Protein AF-A0A949IXI1-F1 (afdb_monomer)

Radius of gyration: 32.04 Å; Cα contacts (8 Å, |Δi|>4): 446; chains: 1; bounding box: 71×56×88 Å

Structure (mmCIF, N/CA/C/O backbone):
data_AF-A0A949IXI1-F1
#
_entry.id   AF-A0A949IXI1-F1
#
loop_
_atom_site.group_PDB
_atom_site.id
_atom_site.type_symbol
_atom_site.label_atom_id
_atom_site.label_alt_id
_atom_site.label_comp_id
_atom_site.label_asym_id
_atom_site.label_entity_id
_atom_site.label_seq_id
_atom_site.pdbx_PDB_ins_code
_atom_site.Cartn_x
_atom_site.Cartn_y
_atom_site.Cartn_z
_atom_site.occupancy
_atom_site.B_iso_or_equiv
_atom_site.auth_seq_id
_atom_site.auth_comp_id
_atom_site.auth_asym_id
_atom_site.auth_atom_id
_atom_site.pdbx_PDB_model_num
ATOM 1 N N . GLY A 1 1 ? -4.300 -1.869 8.586 1.00 82.62 1 GLY A N 1
ATOM 2 C CA . GLY A 1 1 ? -3.673 -2.634 7.500 1.00 82.62 1 GLY A CA 1
ATOM 3 C C . GLY A 1 1 ? -3.589 -4.092 7.872 1.00 82.62 1 GLY A C 1
ATOM 4 O O . GLY A 1 1 ? -4.041 -4.461 8.948 1.00 82.62 1 GLY A O 1
ATOM 5 N N . ASP A 1 2 ? -3.034 -4.885 6.967 1.00 77.44 2 ASP A N 1
ATOM 6 C CA . ASP A 1 2 ? -2.855 -6.338 7.034 1.00 77.44 2 ASP A CA 1
ATOM 7 C C . ASP A 1 2 ? -4.161 -7.109 7.284 1.00 77.44 2 ASP A C 1
ATOM 9 O O . ASP A 1 2 ? -4.200 -8.110 7.997 1.00 77.44 2 ASP A O 1
ATOM 13 N N . VAL A 1 3 ? -5.255 -6.618 6.692 1.00 76.94 3 VAL A N 1
ATOM 14 C CA . VAL A 1 3 ? -6.595 -7.214 6.819 1.00 76.94 3 VAL A CA 1
ATOM 15 C C . VAL A 1 3 ? -6.863 -8.216 5.697 1.00 76.94 3 VAL A C 1
ATOM 17 O O . VAL A 1 3 ? -7.580 -9.196 5.899 1.00 76.94 3 VAL A O 1
ATOM 20 N N . ILE A 1 4 ? -6.306 -7.977 4.509 1.00 70.38 4 ILE A N 1
ATOM 21 C CA . ILE A 1 4 ? -6.479 -8.826 3.335 1.00 70.38 4 ILE A CA 1
ATOM 22 C C . ILE A 1 4 ? -5.204 -9.653 3.173 1.00 70.38 4 ILE A C 1
ATOM 24 O O . ILE A 1 4 ? -4.085 -9.142 3.215 1.00 70.38 4 ILE A O 1
ATOM 28 N N . GLY A 1 5 ? -5.361 -10.966 3.019 1.00 56.31 5 GLY A N 1
ATOM 29 C CA . GLY A 1 5 ? -4.240 -11.879 2.922 1.00 56.31 5 GLY A CA 1
ATOM 30 C C . GLY A 1 5 ? -3.398 -11.551 1.697 1.00 56.31 5 GLY A C 1
ATOM 31 O O . GLY A 1 5 ? -3.796 -11.769 0.554 1.00 56.31 5 GLY A O 1
ATOM 32 N N . GLY A 1 6 ? -2.163 -11.115 1.924 1.00 46.97 6 GLY A N 1
ATOM 33 C CA . GLY A 1 6 ? -1.155 -10.948 0.881 1.00 46.97 6 GLY A CA 1
ATOM 34 C C . GLY A 1 6 ? -0.705 -12.258 0.227 1.00 46.97 6 GLY A C 1
ATOM 35 O O . GLY A 1 6 ? 0.374 -12.252 -0.359 1.00 46.97 6 GLY A O 1
ATOM 36 N N . GLY A 1 7 ? -1.497 -13.339 0.315 1.00 43.03 7 GLY A N 1
ATOM 37 C CA . GLY A 1 7 ? -1.159 -14.717 -0.033 1.00 43.03 7 GLY A CA 1
ATOM 38 C C . GLY A 1 7 ? -0.210 -14.804 -1.219 1.00 43.03 7 GLY A C 1
ATOM 39 O O . GLY A 1 7 ? -0.432 -14.154 -2.250 1.00 43.03 7 GLY A O 1
ATOM 40 N N . GLU A 1 8 ? 0.872 -15.562 -1.026 1.00 37.25 8 GLU A N 1
ATOM 41 C CA . GLU A 1 8 ? 1.860 -15.849 -2.057 1.00 37.25 8 GLU A CA 1
ATOM 42 C C . GLU A 1 8 ? 1.120 -16.335 -3.299 1.00 37.25 8 GLU A C 1
ATOM 44 O O . GLU A 1 8 ? 0.530 -17.414 -3.340 1.00 37.25 8 GLU A O 1
ATOM 49 N N . HIS A 1 9 ? 1.097 -15.476 -4.314 1.00 43.03 9 HIS A N 1
ATOM 50 C CA . HIS A 1 9 ? 0.564 -15.819 -5.613 1.00 43.03 9 HIS A CA 1
ATOM 51 C C . HIS A 1 9 ? 1.518 -16.836 -6.226 1.00 43.03 9 HIS A C 1
ATOM 53 O O . HIS A 1 9 ? 2.495 -16.466 -6.880 1.00 43.03 9 HIS A O 1
ATOM 59 N N . GLU A 1 10 ? 1.253 -18.121 -6.003 1.00 34.03 10 GLU A N 1
ATOM 60 C CA . GLU A 1 10 ? 1.917 -19.177 -6.745 1.00 34.03 10 GLU A CA 1
ATOM 61 C C . GLU A 1 10 ? 1.768 -18.890 -8.247 1.00 34.03 10 GLU A C 1
ATOM 63 O O . GLU A 1 10 ? 0.678 -18.889 -8.823 1.00 34.03 10 GLU A O 1
ATOM 68 N N . GLN A 1 11 ? 2.907 -18.626 -8.883 1.00 35.34 11 GLN A N 1
ATOM 69 C CA . GLN A 1 11 ? 3.117 -18.821 -10.313 1.00 35.34 11 GLN A CA 1
ATOM 70 C C . GLN A 1 11 ? 2.126 -18.100 -11.245 1.00 35.34 11 GLN A C 1
ATOM 72 O O . GLN A 1 11 ? 1.497 -18.711 -12.109 1.00 35.34 11 GLN A O 1
ATOM 77 N N . GLY A 1 12 ? 2.051 -16.770 -11.148 1.00 40.66 12 GLY A N 1
ATOM 78 C CA . GLY A 1 12 ? 1.653 -15.919 -12.279 1.00 40.66 12 GLY A CA 1
ATOM 79 C C . GLY A 1 12 ? 0.224 -16.093 -12.811 1.00 40.66 12 GLY A C 1
ATOM 80 O O . GLY A 1 12 ? -0.074 -15.581 -13.890 1.00 40.66 12 GLY A O 1
ATOM 81 N N . LYS A 1 13 ? -0.664 -16.779 -12.083 1.00 40.12 13 LYS A N 1
ATOM 82 C CA . LYS A 1 13 ? -2.090 -16.861 -12.409 1.00 40.12 13 LYS A CA 1
ATOM 83 C C . LYS A 1 13 ? -2.902 -15.959 -11.498 1.00 40.12 13 LYS A C 1
ATOM 85 O O . LYS A 1 13 ? -2.693 -15.913 -10.289 1.00 40.12 13 LYS A O 1
ATOM 90 N N . ALA A 1 14 ? -3.868 -15.288 -12.112 1.00 48.44 14 ALA A N 1
ATOM 91 C CA . ALA A 1 14 ? -4.865 -14.522 -11.402 1.00 48.44 14 ALA A CA 1
ATOM 92 C C . ALA A 1 14 ? -5.745 -15.447 -10.566 1.00 48.44 14 ALA A C 1
ATOM 94 O O . ALA A 1 14 ? -6.583 -16.151 -11.128 1.00 48.44 14 ALA A O 1
ATOM 95 N N . GLN A 1 15 ? -5.552 -15.469 -9.249 1.00 53.22 15 GLN A N 1
ATOM 96 C CA . GLN A 1 15 ? -6.501 -16.136 -8.365 1.00 53.22 15 GLN A CA 1
ATOM 97 C C . GLN A 1 15 ? -7.614 -15.159 -7.962 1.00 53.22 15 GLN A C 1
ATOM 99 O O . GLN A 1 15 ? -7.335 -13.972 -7.745 1.00 53.22 15 GLN A O 1
ATOM 104 N N . PRO A 1 16 ? -8.876 -15.624 -7.911 1.00 64.31 16 PRO A N 1
ATOM 105 C CA . PRO A 1 16 ? -9.976 -14.826 -7.390 1.00 64.31 16 PRO A CA 1
ATOM 106 C C . PRO A 1 16 ? -9.713 -14.479 -5.920 1.00 64.31 16 PRO A C 1
ATOM 108 O O . PRO A 1 16 ? -9.124 -15.278 -5.195 1.00 64.31 16 PRO A O 1
ATOM 111 N N . VAL A 1 17 ? -10.169 -13.299 -5.490 1.00 72.12 17 VAL A N 1
ATOM 112 C CA . VAL A 1 17 ? -10.139 -12.885 -4.077 1.00 72.12 17 VAL A CA 1
ATOM 113 C C . VAL A 1 17 ? -10.805 -13.985 -3.229 1.00 72.12 17 VAL A C 1
ATOM 115 O O . VAL A 1 17 ? -11.958 -14.325 -3.529 1.00 72.12 17 VAL A O 1
ATOM 118 N N . PRO A 1 18 ? -10.112 -14.562 -2.227 1.00 76.38 18 PRO A N 1
ATOM 119 C CA . PRO A 1 18 ? -10.667 -15.569 -1.330 1.00 76.38 18 PRO A CA 1
ATOM 120 C C . PRO A 1 18 ? -12.024 -15.171 -0.742 1.00 76.38 18 PRO A C 1
ATOM 122 O O . PRO A 1 18 ? -12.262 -14.013 -0.400 1.00 76.38 18 PRO A O 1
ATOM 125 N N . GLU A 1 19 ? -12.914 -16.151 -0.560 1.00 81.81 19 GLU A N 1
ATOM 126 C CA . GLU A 1 19 ? -14.266 -15.898 -0.037 1.00 81.81 19 GLU A CA 1
ATOM 127 C C . GLU A 1 19 ? -14.249 -15.253 1.359 1.00 81.81 19 GLU A C 1
ATOM 129 O O . GLU A 1 19 ? -15.121 -14.455 1.689 1.00 81.81 19 GLU A O 1
ATOM 134 N N . ILE A 1 20 ? -13.232 -15.536 2.176 1.00 79.25 20 ILE A N 1
ATOM 135 C CA . ILE A 1 20 ? -13.094 -14.910 3.494 1.00 79.25 20 ILE A CA 1
ATOM 136 C C . ILE A 1 20 ? -12.824 -13.400 3.399 1.00 79.25 20 ILE A C 1
ATOM 138 O O . ILE A 1 20 ? -13.443 -12.618 4.113 1.00 79.25 20 ILE A O 1
ATOM 142 N N . GLU A 1 21 ? -11.982 -12.965 2.462 1.00 79.44 21 GLU A N 1
ATOM 143 C CA . GLU A 1 21 ? -11.673 -11.545 2.240 1.00 79.44 21 GLU A CA 1
ATOM 144 C C . GLU A 1 21 ? -12.884 -10.808 1.670 1.00 79.44 21 GLU A C 1
ATOM 146 O O . GLU A 1 21 ? -13.227 -9.703 2.088 1.00 79.44 21 GLU A O 1
ATOM 151 N N . LYS A 1 22 ? -13.606 -11.477 0.772 1.00 83.62 22 LYS A N 1
ATOM 152 C CA . LYS A 1 22 ? -14.907 -11.043 0.270 1.00 83.62 22 LYS A CA 1
ATOM 153 C C . LYS A 1 22 ? -15.918 -10.806 1.402 1.00 83.62 22 LYS A C 1
ATOM 155 O O . LYS A 1 22 ? -16.612 -9.793 1.393 1.00 83.62 22 LYS A O 1
ATOM 160 N N . ARG A 1 23 ? -16.002 -11.700 2.394 1.00 86.12 23 ARG A N 1
ATOM 161 C CA . ARG A 1 23 ? -16.869 -11.515 3.577 1.00 86.12 23 ARG A CA 1
ATOM 162 C C . ARG A 1 23 ? -16.430 -10.334 4.442 1.00 86.12 23 ARG A C 1
ATOM 164 O O . ARG A 1 23 ? -17.286 -9.598 4.924 1.00 86.12 23 ARG A O 1
ATOM 171 N N . ILE A 1 24 ? -15.125 -10.114 4.607 1.00 85.94 24 ILE A N 1
ATOM 172 C CA . ILE A 1 24 ? -14.605 -8.943 5.330 1.00 85.94 24 ILE A CA 1
ATOM 173 C C . ILE A 1 24 ? -15.054 -7.649 4.643 1.00 85.94 24 ILE A C 1
ATOM 175 O O . ILE A 1 24 ? -15.567 -6.750 5.307 1.00 85.94 24 ILE A O 1
ATOM 179 N N . LEU A 1 25 ? -14.940 -7.570 3.315 1.00 86.00 25 LEU A N 1
ATOM 180 C CA . LEU A 1 25 ? -15.413 -6.411 2.553 1.00 86.00 25 LEU A CA 1
ATOM 181 C C . LEU A 1 25 ? -16.920 -6.175 2.726 1.00 86.00 25 LEU A C 1
ATOM 183 O O . LEU A 1 25 ? -17.348 -5.030 2.844 1.00 86.00 25 LEU A O 1
ATOM 187 N N . ASP A 1 26 ? -17.727 -7.232 2.816 1.00 88.31 26 ASP A N 1
ATOM 188 C CA . ASP A 1 26 ? -19.158 -7.087 3.092 1.00 88.31 26 ASP A CA 1
ATOM 189 C C . ASP A 1 26 ? -19.441 -6.505 4.479 1.00 88.31 26 ASP A C 1
ATOM 191 O O . ASP A 1 26 ? -20.340 -5.679 4.619 1.00 88.31 26 ASP A O 1
ATOM 195 N N . ILE A 1 27 ? -18.667 -6.900 5.494 1.00 89.50 27 ILE A N 1
ATOM 196 C CA . ILE A 1 27 ? -18.771 -6.348 6.852 1.00 89.50 27 ILE A CA 1
ATOM 197 C C . ILE A 1 27 ? -18.421 -4.854 6.843 1.00 89.50 27 ILE A C 1
ATOM 199 O O . ILE A 1 27 ? -19.130 -4.051 7.453 1.00 89.50 27 ILE A O 1
ATOM 203 N N . LEU A 1 28 ? -17.372 -4.460 6.114 1.00 89.25 28 LEU A N 1
ATOM 204 C CA . LEU A 1 28 ? -17.003 -3.050 5.958 1.00 89.25 28 LEU A CA 1
ATOM 205 C C . LEU A 1 28 ? -18.098 -2.259 5.229 1.00 89.25 28 LEU A C 1
ATOM 207 O O . LEU A 1 28 ? -18.468 -1.171 5.667 1.00 89.25 28 LEU A O 1
ATOM 211 N N . ASN A 1 29 ? -18.663 -2.824 4.159 1.00 88.62 29 ASN A N 1
ATOM 212 C CA . ASN A 1 29 ? -19.772 -2.223 3.417 1.00 88.62 29 ASN A CA 1
ATOM 213 C C . ASN A 1 29 ? -21.041 -2.097 4.272 1.00 88.62 29 ASN A C 1
ATOM 215 O O . ASN A 1 29 ? -21.733 -1.083 4.184 1.00 88.62 29 ASN A O 1
ATOM 219 N N . TYR A 1 30 ? -21.324 -3.077 5.129 1.00 91.25 30 TYR A N 1
ATOM 220 C CA . TYR A 1 30 ? -22.422 -3.009 6.088 1.00 91.25 30 TYR A CA 1
ATOM 221 C C . TYR A 1 30 ? -22.215 -1.886 7.109 1.00 91.25 30 TYR A C 1
ATOM 223 O O . TYR A 1 30 ? -23.123 -1.084 7.330 1.00 91.25 30 TYR A O 1
ATOM 231 N N . ALA A 1 31 ? -21.025 -1.778 7.706 1.00 90.88 31 ALA A N 1
ATOM 232 C CA . ALA A 1 31 ? -20.715 -0.699 8.645 1.00 90.88 31 ALA A CA 1
ATOM 233 C C . ALA A 1 31 ? -20.869 0.679 7.976 1.00 90.88 31 ALA A C 1
ATOM 235 O O . ALA A 1 31 ? -21.539 1.564 8.510 1.00 90.88 31 ALA A O 1
ATOM 236 N N . ALA A 1 32 ? -20.333 0.822 6.763 1.00 90.31 32 ALA A N 1
ATOM 237 C CA . ALA A 1 32 ? -20.443 2.029 5.955 1.00 90.31 32 ALA A CA 1
ATOM 238 C C . ALA A 1 32 ? -21.896 2.401 5.624 1.00 90.31 32 ALA A C 1
ATOM 240 O O . ALA A 1 32 ? -22.270 3.570 5.720 1.00 90.31 32 ALA A O 1
ATOM 241 N N . ALA A 1 33 ? -22.736 1.419 5.286 1.00 88.94 33 ALA A N 1
ATOM 242 C CA . ALA A 1 33 ? -24.160 1.634 5.035 1.00 88.94 33 ALA A CA 1
ATOM 243 C C . ALA A 1 33 ? -24.931 2.075 6.294 1.00 88.94 33 ALA A C 1
ATOM 245 O O . ALA A 1 33 ? -25.951 2.747 6.181 1.00 88.94 33 ALA A O 1
ATOM 246 N N . ASN A 1 34 ? -24.420 1.753 7.486 1.00 91.31 34 ASN A N 1
ATOM 247 C CA . ASN A 1 34 ? -24.957 2.198 8.774 1.00 91.31 34 ASN A CA 1
ATOM 248 C C . ASN A 1 34 ? -24.317 3.512 9.276 1.00 91.31 34 ASN A C 1
ATOM 250 O O . ASN A 1 34 ? -24.435 3.851 10.452 1.00 91.31 34 ASN A O 1
ATOM 254 N N . GLY A 1 35 ? -23.636 4.262 8.401 1.00 90.12 35 GLY A N 1
ATOM 255 C CA . GLY A 1 35 ? -23.084 5.585 8.711 1.00 90.12 35 GLY A CA 1
ATOM 256 C C . GLY A 1 35 ? -21.707 5.580 9.381 1.00 90.12 35 GLY A C 1
ATOM 257 O O . GLY A 1 35 ? -21.225 6.639 9.783 1.00 90.12 35 GLY A O 1
ATOM 258 N N . VAL A 1 36 ? -21.049 4.422 9.499 1.00 92.75 36 VAL A N 1
ATOM 259 C CA . VAL A 1 36 ? -19.675 4.347 10.016 1.00 92.75 36 VAL A CA 1
ATOM 260 C C . VAL A 1 36 ? -18.697 4.791 8.934 1.00 92.75 36 VAL A C 1
ATOM 262 O O . VAL A 1 36 ? -18.645 4.191 7.866 1.00 92.75 36 VAL A O 1
ATOM 265 N N . LYS A 1 37 ? -17.877 5.805 9.224 1.00 90.88 37 LYS A N 1
ATOM 266 C CA . LYS A 1 37 ? -16.766 6.203 8.351 1.00 90.88 37 LYS A CA 1
ATOM 267 C C . LYS A 1 37 ? -15.609 5.220 8.506 1.00 90.88 37 LYS A C 1
ATOM 269 O O . LYS A 1 37 ? -15.043 5.089 9.588 1.00 90.88 37 LYS A O 1
ATOM 274 N N . VAL A 1 38 ? -15.267 4.530 7.427 1.00 90.69 38 VAL A N 1
ATOM 275 C CA . VAL A 1 38 ? -14.215 3.515 7.380 1.00 90.69 38 VAL A CA 1
ATOM 276 C C . VAL A 1 38 ? -13.015 4.079 6.628 1.00 90.69 38 VAL A C 1
ATOM 278 O O . VAL A 1 38 ? -13.094 4.350 5.432 1.00 90.69 38 VAL A O 1
ATOM 281 N N . HIS A 1 39 ? -11.888 4.202 7.324 1.00 90.00 39 HIS A N 1
ATOM 282 C CA . HIS A 1 39 ? -10.599 4.548 6.730 1.00 90.00 39 HIS A CA 1
ATOM 283 C C . HIS A 1 39 ? -9.759 3.275 6.626 1.00 90.00 39 HIS A C 1
ATOM 285 O O . HIS A 1 39 ? -9.315 2.726 7.635 1.00 90.00 39 HIS A O 1
ATOM 291 N N . TYR A 1 40 ? -9.567 2.775 5.407 1.00 87.69 40 TYR A N 1
ATOM 292 C CA . TYR A 1 40 ? -8.722 1.617 5.149 1.00 87.69 40 TYR A CA 1
ATOM 293 C C . TYR A 1 40 ? -7.310 2.077 4.788 1.00 87.69 40 TYR A C 1
ATOM 295 O O . TYR A 1 40 ? -7.084 2.631 3.710 1.00 87.69 40 TYR A O 1
ATOM 303 N N . ILE A 1 41 ? -6.358 1.804 5.681 1.00 89.44 41 ILE A N 1
ATOM 304 C CA . ILE A 1 41 ? -4.934 2.078 5.473 1.00 89.44 41 ILE A CA 1
ATOM 305 C C . ILE A 1 41 ? -4.226 0.754 5.167 1.00 89.44 41 ILE A C 1
ATOM 307 O O . ILE A 1 41 ? -4.109 -0.076 6.080 1.00 89.44 41 ILE A O 1
ATOM 311 N N . PRO A 1 42 ? -3.773 0.520 3.916 1.00 83.38 42 PRO A N 1
ATOM 312 C CA . PRO A 1 42 ? -3.077 -0.710 3.558 1.00 83.38 42 PRO A CA 1
ATOM 313 C C . PRO A 1 42 ? -1.771 -0.878 4.326 1.00 83.38 42 PRO A C 1
ATOM 315 O O . PRO A 1 42 ? -1.008 0.079 4.479 1.00 83.38 42 PRO A O 1
ATOM 318 N N . GLY A 1 43 ? -1.520 -2.109 4.765 1.00 78.69 43 GLY A N 1
ATOM 319 C CA . GLY A 1 43 ? -0.240 -2.508 5.337 1.00 78.69 43 GLY A CA 1
ATOM 320 C C . GLY A 1 43 ? 0.732 -3.126 4.334 1.00 78.69 43 GLY A C 1
ATOM 321 O O . GLY A 1 43 ? 0.563 -2.997 3.119 1.00 78.69 43 GLY A O 1
ATOM 322 N N . ASN A 1 44 ? 1.766 -3.790 4.848 1.00 73.00 44 ASN A N 1
ATOM 323 C CA . ASN A 1 44 ? 2.759 -4.501 4.041 1.00 73.00 44 ASN A CA 1
ATOM 324 C C . ASN A 1 44 ? 2.199 -5.810 3.461 1.00 73.00 44 ASN A C 1
ATOM 326 O O . ASN A 1 44 ? 2.561 -6.189 2.352 1.00 73.00 44 ASN A O 1
ATOM 330 N N . HIS A 1 45 ? 1.265 -6.479 4.142 1.00 71.38 45 HIS A N 1
ATOM 331 C CA . HIS A 1 45 ? 0.567 -7.635 3.570 1.00 71.38 45 HIS A CA 1
ATOM 332 C C . HIS A 1 45 ? -0.489 -7.211 2.541 1.00 71.38 45 HIS A C 1
ATOM 334 O O . HIS A 1 45 ? -0.738 -7.924 1.567 1.00 71.38 45 HIS A O 1
ATOM 340 N N . ASP A 1 46 ? -1.031 -6.003 2.698 1.00 70.25 46 ASP A N 1
ATOM 341 C CA . ASP A 1 46 ? -1.957 -5.391 1.748 1.00 70.25 46 ASP A CA 1
ATOM 342 C C . ASP A 1 46 ? -1.249 -4.540 0.679 1.00 70.25 46 ASP A C 1
ATOM 344 O O . ASP A 1 46 ? -1.901 -3.721 0.028 1.00 70.25 46 ASP A O 1
ATOM 348 N N . GLU A 1 47 ? 0.073 -4.661 0.492 1.00 65.38 47 GLU A N 1
ATOM 349 C CA . GLU A 1 47 ? 0.861 -3.736 -0.345 1.00 65.38 47 GLU A CA 1
ATOM 350 C C . GLU A 1 47 ? 0.270 -3.567 -1.754 1.00 65.38 47 GLU A C 1
ATOM 352 O O . GLU A 1 47 ? 0.267 -2.476 -2.333 1.00 65.38 47 GLU A O 1
ATOM 357 N N . LYS A 1 48 ? -0.343 -4.637 -2.266 1.00 63.06 48 LYS A N 1
ATOM 358 C CA . LYS A 1 48 ? -1.059 -4.696 -3.547 1.00 63.06 48 LYS A CA 1
ATOM 359 C C . LYS A 1 48 ? -2.153 -3.618 -3.683 1.00 63.06 48 LYS A C 1
ATOM 361 O O . LYS A 1 48 ? -2.501 -3.252 -4.805 1.00 63.06 48 LYS A O 1
ATOM 366 N N . LEU A 1 49 ? -2.675 -3.082 -2.576 1.00 67.81 49 LEU A N 1
ATOM 367 C CA . LEU A 1 49 ? -3.679 -2.013 -2.530 1.00 67.81 49 LEU A CA 1
ATOM 368 C C . LEU A 1 49 ? -3.075 -0.600 -2.546 1.00 67.81 49 LEU A C 1
ATOM 370 O O . LEU A 1 49 ? -3.777 0.349 -2.891 1.00 67.81 49 LEU A O 1
ATOM 374 N N . ARG A 1 50 ? -1.786 -0.410 -2.238 1.00 71.38 50 ARG A N 1
ATOM 375 C CA . ARG A 1 50 ? -1.163 0.931 -2.210 1.00 71.38 50 ARG A CA 1
ATOM 376 C C . ARG A 1 50 ? -1.207 1.652 -3.574 1.00 71.38 50 ARG A C 1
ATOM 378 O O . ARG A 1 50 ? -1.580 2.823 -3.608 1.00 71.38 50 ARG A O 1
ATOM 385 N N . PRO A 1 51 ? -0.954 0.999 -4.730 1.00 63.94 51 PRO A N 1
ATOM 386 C CA . PRO A 1 51 ? -1.115 1.650 -6.035 1.00 63.94 51 PRO A CA 1
ATOM 387 C C . PRO A 1 51 ? -2.567 2.020 -6.365 1.00 63.94 51 PRO A C 1
ATOM 389 O O . PRO A 1 51 ? -2.805 2.926 -7.168 1.00 63.94 51 PRO A O 1
ATOM 392 N N . LEU A 1 52 ? -3.540 1.297 -5.797 1.00 65.00 52 LEU A N 1
ATOM 393 C CA . LEU A 1 52 ? -4.956 1.638 -5.906 1.00 65.00 52 LEU A CA 1
ATOM 394 C C . LEU A 1 52 ? -5.239 2.919 -5.117 1.00 65.00 52 LEU A C 1
ATOM 396 O O . LEU A 1 52 ? -5.779 3.846 -5.712 1.00 65.00 52 LEU A O 1
ATOM 400 N N . VAL A 1 53 ? -4.792 3.001 -3.856 1.00 68.75 53 VAL A N 1
ATOM 401 C CA . VAL A 1 53 ? -4.860 4.224 -3.030 1.00 68.75 53 VAL A CA 1
ATOM 402 C C . VAL A 1 53 ? -4.316 5.421 -3.807 1.00 68.75 53 VAL A C 1
ATOM 404 O O . VAL A 1 53 ? -5.023 6.405 -3.990 1.00 68.75 53 VAL A O 1
ATOM 407 N N . GLU A 1 54 ? -3.111 5.315 -4.377 1.00 66.50 54 GLU A N 1
ATOM 408 C CA . GLU A 1 54 ? -2.516 6.419 -5.140 1.00 66.50 54 GLU A CA 1
ATOM 409 C C . GLU A 1 54 ? -3.351 6.848 -6.354 1.00 66.50 54 GLU A C 1
ATOM 411 O O . GLU A 1 54 ? -3.395 8.028 -6.702 1.00 66.50 54 GLU A O 1
ATOM 416 N N . LYS A 1 55 ? -3.967 5.896 -7.065 1.00 64.69 55 LYS A N 1
ATOM 417 C CA . LYS A 1 55 ? -4.795 6.194 -8.243 1.00 64.69 55 LYS A CA 1
ATOM 418 C C . LYS A 1 55 ? -6.142 6.795 -7.866 1.00 64.69 55 LYS A C 1
ATOM 420 O O . LYS A 1 55 ? -6.631 7.633 -8.622 1.00 64.69 55 LYS A O 1
ATOM 425 N N . LEU A 1 56 ? -6.731 6.338 -6.762 1.00 63.72 56 LEU A N 1
ATOM 426 C CA . LEU A 1 56 ? -7.981 6.864 -6.222 1.00 63.72 56 LEU A CA 1
ATOM 427 C C . LEU A 1 56 ? -7.762 8.284 -5.687 1.00 63.72 56 LEU A C 1
ATOM 429 O O . LEU A 1 56 ? -8.492 9.183 -6.072 1.00 63.72 56 LEU A O 1
ATOM 433 N N . GLN A 1 57 ? -6.677 8.532 -4.948 1.00 62.28 57 GLN A N 1
ATOM 434 C CA . GLN A 1 57 ? -6.310 9.868 -4.458 1.00 62.28 57 GLN A CA 1
ATOM 435 C C . GLN A 1 57 ? -6.013 10.878 -5.583 1.00 62.28 57 GLN A C 1
ATOM 437 O O . GLN A 1 57 ? -6.264 12.070 -5.431 1.00 62.28 57 GLN A O 1
ATOM 442 N N . LYS A 1 58 ? -5.482 10.428 -6.731 1.00 58.09 58 LYS A N 1
ATOM 443 C CA . LYS A 1 58 ? -5.191 11.294 -7.895 1.00 58.09 58 LYS A CA 1
ATOM 444 C C . LYS A 1 58 ? -6.430 11.685 -8.706 1.00 58.09 58 LYS A C 1
ATOM 446 O O . LYS A 1 58 ? -6.331 12.573 -9.551 1.00 58.09 58 LYS A O 1
ATOM 451 N N . ARG A 1 59 ? -7.571 11.027 -8.493 1.00 53.91 59 ARG A N 1
ATOM 452 C CA . ARG A 1 59 ? -8.854 11.397 -9.095 1.00 53.91 59 ARG A CA 1
ATOM 453 C C . ARG A 1 59 ? -9.725 11.995 -8.001 1.00 53.91 59 ARG A C 1
ATOM 455 O O . ARG A 1 59 ? -10.238 11.267 -7.160 1.00 53.91 59 ARG A O 1
ATOM 462 N N . ALA A 1 60 ? -9.865 13.319 -7.997 1.00 44.44 60 ALA A N 1
ATOM 463 C CA . ALA A 1 60 ? -10.629 14.065 -6.988 1.00 44.44 60 ALA A CA 1
ATOM 464 C C . ALA A 1 60 ? -12.095 13.588 -6.846 1.00 44.44 60 ALA A C 1
ATOM 466 O O . ALA A 1 60 ? -12.748 13.832 -5.841 1.00 44.44 60 ALA A O 1
ATOM 467 N N . ASP A 1 61 ? -12.577 12.877 -7.856 1.00 43.53 61 ASP A N 1
ATOM 468 C CA . ASP A 1 61 ? -13.895 12.296 -8.064 1.00 43.53 61 ASP A CA 1
ATOM 469 C C . ASP A 1 61 ? -14.023 10.823 -7.603 1.00 43.53 61 ASP A C 1
ATOM 471 O O . ASP A 1 61 ? -15.108 10.255 -7.686 1.00 43.53 61 ASP A O 1
ATOM 475 N N . PHE A 1 62 ? -12.949 10.194 -7.102 1.00 43.88 62 PHE A N 1
ATOM 476 C CA . PHE A 1 62 ? -12.901 8.757 -6.770 1.00 43.88 62 PHE A CA 1
ATOM 477 C C . PHE A 1 62 ? -12.179 8.422 -5.449 1.00 43.88 62 PHE A C 1
ATOM 479 O O . PHE A 1 62 ? -11.758 7.283 -5.246 1.00 43.88 62 PHE A O 1
ATOM 486 N N . GLY A 1 63 ? -12.046 9.378 -4.524 1.00 46.84 63 GLY A N 1
ATOM 487 C CA . GLY A 1 63 ? -11.439 9.143 -3.201 1.00 46.84 63 GLY A CA 1
ATOM 488 C C . GLY A 1 63 ? -12.201 8.149 -2.308 1.00 46.84 63 GLY A C 1
ATOM 489 O O . GLY A 1 63 ? -11.680 7.717 -1.282 1.00 46.84 63 GLY A O 1
ATOM 490 N N . THR A 1 64 ? -13.412 7.761 -2.708 1.00 51.81 64 THR A N 1
ATOM 491 C CA . THR A 1 64 ? -14.327 6.918 -1.945 1.00 51.81 64 THR A CA 1
ATOM 492 C C . THR A 1 64 ? -14.721 5.678 -2.747 1.00 51.81 64 THR A C 1
ATOM 494 O O . THR A 1 64 ? -15.154 5.738 -3.896 1.00 51.81 64 THR A O 1
ATOM 497 N N . PHE A 1 65 ? -14.552 4.508 -2.137 1.00 59.09 65 PHE A N 1
ATOM 498 C CA . PHE A 1 65 ? -14.970 3.216 -2.700 1.00 59.09 65 PHE A CA 1
ATOM 499 C C . PHE A 1 65 ? -16.483 2.974 -2.511 1.00 59.09 65 PHE A C 1
ATOM 501 O O . PHE A 1 65 ? -17.096 2.139 -3.179 1.00 59.09 65 PHE A O 1
ATOM 508 N N . SER A 1 66 ? -17.050 3.717 -1.558 1.00 65.75 66 SER A N 1
ATOM 509 C CA . SER A 1 66 ? -18.448 3.952 -1.185 1.00 65.75 66 SER A CA 1
ATOM 510 C C . SER A 1 66 ? -18.462 5.262 -0.378 1.00 65.75 66 SER A C 1
ATOM 512 O O . SER A 1 66 ? -17.416 5.606 0.167 1.00 65.75 66 SER A O 1
ATOM 514 N N . GLU A 1 67 ? -19.591 5.969 -0.244 1.00 69.75 67 GLU A N 1
ATOM 515 C CA . GLU A 1 67 ? -19.678 7.282 0.443 1.00 69.75 67 GLU A CA 1
ATOM 516 C C . GLU A 1 67 ? -18.951 7.334 1.801 1.00 69.75 67 GLU A C 1
ATOM 518 O O . GLU A 1 67 ? -18.365 8.358 2.139 1.00 69.75 67 GLU A O 1
ATOM 523 N N . ASN A 1 68 ? -18.929 6.217 2.537 1.00 84.69 68 ASN A N 1
ATOM 524 C CA . ASN A 1 68 ? -18.318 6.112 3.863 1.00 84.69 68 ASN A CA 1
ATOM 525 C C . ASN A 1 68 ? -17.072 5.204 3.930 1.00 84.69 68 ASN A C 1
ATOM 527 O O . ASN A 1 68 ? -16.649 4.867 5.032 1.00 84.69 68 ASN A O 1
ATOM 531 N N . ILE A 1 69 ? -16.484 4.780 2.802 1.00 85.56 69 ILE A N 1
ATOM 532 C CA . ILE A 1 69 ? -15.234 3.992 2.789 1.00 85.56 69 ILE A CA 1
ATOM 533 C C . ILE A 1 69 ? -14.165 4.712 1.972 1.00 85.56 69 ILE A C 1
ATOM 535 O O . ILE A 1 69 ? -14.278 4.817 0.745 1.00 85.56 69 ILE A O 1
ATOM 539 N N . SER A 1 70 ? -13.093 5.108 2.649 1.00 83.44 70 SER A N 1
ATOM 540 C CA . SER A 1 70 ? -11.926 5.761 2.059 1.00 83.44 70 SER A CA 1
ATOM 541 C C . SER A 1 70 ? -10.704 4.853 2.131 1.00 83.44 70 SER A C 1
ATOM 543 O O . SER A 1 70 ? -10.446 4.213 3.149 1.00 83.44 70 SER A O 1
ATOM 545 N N . PHE A 1 71 ? -9.938 4.809 1.043 1.00 80.25 71 PHE A N 1
ATOM 546 C CA . PHE A 1 71 ? -8.648 4.123 0.978 1.00 80.25 71 PHE A CA 1
ATOM 547 C C . PHE A 1 71 ? -7.542 5.172 1.021 1.00 80.25 71 PHE A C 1
ATOM 549 O O . PHE A 1 71 ? -7.420 5.987 0.106 1.00 80.25 71 PHE A O 1
ATOM 556 N N . GLU A 1 72 ? -6.744 5.160 2.083 1.00 84.19 72 GLU A N 1
ATOM 557 C CA . GLU A 1 72 ? -5.805 6.237 2.402 1.00 84.19 72 GLU A CA 1
ATOM 558 C C . GLU A 1 72 ? -4.429 5.667 2.765 1.00 84.19 72 GLU A C 1
ATOM 560 O O . GLU A 1 72 ? -4.298 4.528 3.202 1.00 84.19 72 GLU A O 1
ATOM 565 N N . SER A 1 73 ? -3.368 6.445 2.554 1.00 82.44 73 SER A N 1
ATOM 566 C CA . SER A 1 73 ? -2.009 6.065 2.970 1.00 82.44 73 SER A CA 1
ATOM 567 C C . SER A 1 73 ? -1.762 6.316 4.459 1.00 82.44 73 SER A C 1
ATOM 569 O O . SER A 1 73 ? -0.933 5.652 5.075 1.00 82.44 73 SER A O 1
ATOM 571 N N . GLU A 1 74 ? -2.469 7.298 5.007 1.00 88.88 74 GLU A N 1
ATOM 572 C CA . GLU A 1 74 ? -2.471 7.733 6.398 1.00 88.88 74 GLU A CA 1
ATOM 573 C C . GLU A 1 74 ? -3.771 8.502 6.646 1.00 88.88 74 GLU A C 1
ATOM 575 O O . GLU A 1 74 ? -4.338 9.056 5.704 1.00 88.88 74 GLU A O 1
ATOM 580 N N . ALA A 1 75 ? -4.218 8.551 7.896 1.00 91.69 75 ALA A N 1
ATOM 581 C CA . ALA A 1 75 ? -5.389 9.316 8.308 1.00 91.69 75 ALA A CA 1
ATOM 582 C C . ALA A 1 75 ? -5.059 10.198 9.518 1.00 91.69 75 ALA A C 1
ATOM 584 O O . ALA A 1 75 ? -4.056 9.995 10.205 1.00 91.69 75 ALA A O 1
ATOM 585 N N . VAL A 1 76 ? -5.922 11.172 9.797 1.00 93.94 76 VAL A N 1
ATOM 586 C CA . VAL A 1 76 ? -5.875 11.963 11.030 1.00 93.94 76 VAL A CA 1
ATOM 587 C C . VAL A 1 76 ? -7.115 11.638 11.846 1.00 93.94 76 VAL A C 1
ATOM 589 O O . VAL A 1 76 ? -8.236 11.756 11.360 1.00 93.94 76 VAL A O 1
ATOM 592 N N . PHE A 1 77 ? -6.899 11.216 13.084 1.00 93.94 77 PHE A N 1
ATOM 593 C CA . PHE A 1 77 ? -7.938 10.949 14.061 1.00 93.94 77 PHE A CA 1
ATOM 594 C C . PHE A 1 77 ? -7.944 12.061 15.108 1.00 93.94 77 PHE A C 1
ATOM 596 O O . PHE A 1 77 ? -6.930 12.303 15.758 1.00 93.94 77 PHE A O 1
ATOM 603 N N . GLU A 1 78 ? -9.081 12.728 15.277 1.00 94.12 78 GLU A N 1
ATOM 604 C CA . GLU A 1 78 ? -9.275 13.746 16.311 1.00 94.12 78 GLU A CA 1
ATOM 605 C C . GLU A 1 78 ? -10.174 13.175 17.415 1.00 94.12 78 GLU A C 1
ATOM 607 O O . GLU A 1 78 ? -11.202 12.554 17.130 1.00 94.12 78 GLU A O 1
ATOM 612 N N . THR A 1 79 ? -9.778 13.338 18.678 1.00 93.50 79 THR A N 1
ATOM 613 C CA . THR A 1 79 ? -10.564 12.836 19.812 1.00 93.50 79 THR A CA 1
ATOM 614 C C . THR A 1 79 ? -11.765 13.736 20.098 1.00 93.50 79 THR A C 1
ATOM 616 O O . THR A 1 79 ? -11.734 14.933 19.813 1.00 93.50 79 THR A O 1
ATOM 619 N N . GLY A 1 80 ? -12.834 13.161 20.656 1.00 87.56 80 GLY A N 1
ATOM 620 C CA . GLY A 1 80 ? -14.095 13.877 20.884 1.00 87.56 80 GLY A CA 1
ATOM 621 C C . GLY A 1 80 ? -14.212 14.587 22.234 1.00 87.56 80 GLY A C 1
ATOM 622 O O . GLY A 1 80 ? -15.206 15.273 22.460 1.00 87.56 80 GLY A O 1
ATOM 623 N N . GLY A 1 81 ? -13.235 14.427 23.132 1.00 86.19 81 GLY A N 1
ATOM 624 C CA . GLY A 1 81 ? -13.226 15.132 24.412 1.00 86.19 81 GLY A CA 1
ATOM 625 C C . GLY A 1 81 ? -12.965 16.646 24.298 1.00 86.19 81 GLY A C 1
ATOM 626 O O . GLY A 1 81 ? -12.675 17.157 23.210 1.00 86.19 81 GLY A O 1
ATOM 627 N N . PRO A 1 82 ? -13.103 17.392 25.413 1.00 82.31 82 PRO A N 1
ATOM 628 C CA . PRO A 1 82 ? -13.038 18.858 25.432 1.00 82.31 82 PRO A CA 1
ATOM 629 C C . PRO A 1 82 ? -11.703 19.422 24.934 1.00 82.31 82 PRO A C 1
ATOM 631 O O . PRO A 1 82 ? -11.679 20.482 24.312 1.00 82.31 82 PRO A O 1
ATOM 634 N N . ASP A 1 83 ? -10.612 18.688 25.170 1.00 84.12 83 ASP A N 1
ATOM 635 C CA . ASP A 1 83 ? -9.254 19.039 24.760 1.00 84.12 83 ASP A CA 1
ATOM 636 C C . ASP A 1 83 ? -8.831 18.194 23.551 1.00 84.12 83 ASP A C 1
ATOM 638 O O . ASP A 1 83 ? -7.807 17.505 23.604 1.00 84.12 83 ASP A O 1
ATOM 642 N N . SER A 1 84 ? -9.637 18.235 22.480 1.00 89.31 84 SER A N 1
ATOM 643 C CA . SER A 1 84 ? -9.469 17.420 21.267 1.00 89.31 84 SER A CA 1
ATOM 644 C C . SER A 1 84 ? -8.001 17.275 20.855 1.00 89.31 84 SER A C 1
ATOM 646 O O . SER A 1 84 ? -7.292 18.252 20.601 1.00 89.31 84 SER A O 1
ATOM 648 N N . LYS A 1 85 ? -7.550 16.022 20.821 1.00 93.38 85 LYS A N 1
ATOM 649 C CA . LYS A 1 85 ? -6.185 15.614 20.513 1.00 93.38 85 LYS A CA 1
ATOM 650 C C . LYS A 1 85 ? -6.116 15.055 19.107 1.00 93.38 85 LYS A C 1
ATOM 652 O O . LYS A 1 85 ? -6.996 14.298 18.695 1.00 93.38 85 LYS A O 1
ATOM 657 N N . LYS A 1 86 ? -5.046 15.384 18.387 1.00 94.88 86 LYS A N 1
ATOM 658 C CA . LYS A 1 86 ? -4.832 14.951 17.004 1.00 94.88 86 LYS A CA 1
ATOM 659 C C . LYS A 1 86 ? -3.840 13.809 16.947 1.00 94.88 86 LYS A C 1
ATOM 661 O O . LYS A 1 86 ? -2.677 13.964 17.302 1.00 94.88 86 LYS A O 1
ATOM 666 N N . PHE A 1 87 ? -4.271 12.672 16.432 1.00 95.25 87 PHE A N 1
ATOM 667 C CA . PHE A 1 87 ? -3.433 11.503 16.232 1.00 95.25 87 PHE A CA 1
ATOM 668 C C . PHE A 1 87 ? -3.278 11.221 14.749 1.00 95.25 87 PHE A C 1
ATOM 670 O O . PHE A 1 87 ? -4.260 11.140 14.013 1.00 95.25 87 PHE A O 1
ATOM 677 N N . LYS A 1 88 ? -2.044 11.012 14.305 1.00 95.31 88 LYS A N 1
ATOM 678 C CA . LYS A 1 88 ? -1.804 10.487 12.965 1.00 95.31 88 LYS A CA 1
ATOM 679 C C . LYS A 1 88 ? -1.931 8.967 12.984 1.00 95.31 88 LYS A C 1
ATOM 681 O O . LYS A 1 88 ? -1.312 8.305 13.809 1.00 95.31 88 LYS A O 1
ATOM 686 N N . VAL A 1 89 ? -2.717 8.417 12.068 1.00 94.62 89 VAL A N 1
ATOM 687 C CA . VAL A 1 89 ? -2.959 6.979 11.928 1.00 94.62 89 VAL A CA 1
ATOM 688 C C . VAL A 1 89 ? -2.244 6.475 10.685 1.00 94.62 89 VAL A C 1
ATOM 690 O O . VAL A 1 89 ? -2.409 7.030 9.598 1.00 94.62 89 VAL A O 1
ATOM 693 N N . LEU A 1 90 ? -1.438 5.431 10.834 1.00 91.69 90 LEU A N 1
ATOM 694 C CA . LEU A 1 90 ? -0.688 4.805 9.745 1.00 91.69 90 LEU A CA 1
ATOM 695 C C . LEU A 1 90 ? -0.421 3.333 10.065 1.00 91.69 90 LEU A C 1
ATOM 697 O O . LEU A 1 90 ? -0.560 2.922 11.207 1.00 91.69 90 LEU A O 1
ATOM 701 N N . HIS A 1 91 ? -0.030 2.524 9.080 1.00 88.50 91 HIS A N 1
ATOM 702 C CA . HIS A 1 91 ? 0.219 1.096 9.331 1.00 88.50 91 HIS A CA 1
ATOM 703 C C . HIS A 1 91 ? 1.431 0.842 10.243 1.00 88.50 91 HIS A C 1
ATOM 705 O O . HIS A 1 91 ? 1.330 0.106 11.217 1.00 88.50 91 HIS A O 1
ATOM 711 N N . GLY A 1 92 ? 2.565 1.487 9.960 1.00 80.19 92 GLY A N 1
ATOM 712 C CA . GLY A 1 92 ? 3.782 1.422 10.786 1.00 80.19 92 GLY A CA 1
ATOM 713 C C . GLY A 1 92 ? 4.999 0.872 10.046 1.00 80.19 92 GLY A C 1
ATOM 714 O O . GLY A 1 92 ? 6.124 1.226 10.384 1.00 80.19 92 GLY A O 1
ATOM 715 N N . ASP A 1 93 ? 4.794 0.108 8.974 1.00 76.00 93 ASP A N 1
ATOM 716 C CA . ASP A 1 93 ? 5.858 -0.452 8.126 1.00 76.00 93 ASP A CA 1
ATOM 717 C C . ASP A 1 93 ? 6.784 0.615 7.518 1.00 76.00 93 ASP A C 1
ATOM 719 O O . ASP A 1 93 ? 7.985 0.403 7.381 1.00 76.00 93 ASP A O 1
ATOM 723 N N . SER A 1 94 ? 6.260 1.812 7.239 1.00 69.19 94 SER A N 1
ATOM 724 C CA . SER A 1 94 ? 7.051 2.966 6.781 1.00 69.19 94 SER A CA 1
ATOM 725 C C . SER A 1 94 ? 8.064 3.492 7.809 1.00 69.19 94 SER A C 1
ATOM 727 O O . SER A 1 94 ? 8.936 4.286 7.454 1.00 69.19 94 SER A O 1
ATOM 729 N N . HIS A 1 95 ? 7.959 3.065 9.068 1.00 65.44 95 HIS A N 1
ATOM 730 C CA . HIS A 1 95 ? 8.820 3.472 10.178 1.00 65.44 95 HIS A CA 1
ATOM 731 C C . HIS A 1 95 ? 9.745 2.338 10.662 1.00 65.44 95 HIS A C 1
ATOM 733 O O . HIS A 1 95 ? 10.442 2.528 11.666 1.00 65.44 95 HIS A O 1
ATOM 739 N N . ASP A 1 96 ? 9.782 1.195 9.957 1.00 65.88 96 ASP A N 1
ATOM 740 C CA . ASP A 1 96 ? 10.672 0.068 10.261 1.00 65.88 96 ASP A CA 1
ATOM 741 C C . ASP A 1 96 ? 12.150 0.508 10.111 1.00 65.88 96 ASP A C 1
ATOM 743 O O . ASP A 1 96 ? 12.552 0.992 9.043 1.00 65.88 96 ASP A O 1
ATOM 747 N N . PRO A 1 97 ? 13.000 0.342 11.147 1.00 51.94 97 PRO A N 1
ATOM 748 C CA . PRO A 1 97 ? 14.439 0.553 11.086 1.00 51.94 97 PRO A CA 1
ATOM 749 C C . PRO A 1 97 ? 15.107 -0.098 9.876 1.00 51.94 97 PRO A C 1
ATOM 751 O O . PRO A 1 97 ? 16.093 0.453 9.394 1.00 51.94 97 PRO A O 1
ATOM 754 N N . LYS A 1 98 ? 14.570 -1.204 9.338 1.00 49.25 98 LYS A N 1
ATOM 755 C CA . LYS A 1 98 ? 15.074 -1.880 8.124 1.00 49.25 98 LYS A CA 1
ATOM 756 C C . LYS A 1 98 ? 15.116 -1.003 6.877 1.00 49.25 98 LYS A C 1
ATOM 758 O O . LYS A 1 98 ? 15.939 -1.238 5.989 1.00 49.25 98 LYS A O 1
ATOM 763 N N . LEU A 1 99 ? 14.243 0.001 6.795 1.00 45.00 99 LEU A N 1
ATOM 764 C CA . LEU A 1 99 ? 14.261 0.998 5.722 1.00 45.00 99 LEU A CA 1
ATOM 765 C C . LEU A 1 99 ? 15.410 2.005 5.898 1.00 45.00 99 LEU A C 1
ATOM 767 O O . LEU A 1 99 ? 15.836 2.637 4.932 1.00 45.00 99 LEU A O 1
ATOM 771 N N . PHE A 1 100 ? 15.949 2.116 7.115 1.00 45.75 100 PHE A N 1
ATOM 772 C CA . PHE A 1 100 ? 16.983 3.071 7.511 1.00 45.75 100 PHE A CA 1
ATOM 773 C C . PHE A 1 100 ? 18.347 2.414 7.819 1.00 45.75 100 PHE A C 1
ATOM 775 O O . PHE A 1 100 ? 19.356 3.120 7.909 1.00 45.75 100 PHE A O 1
ATOM 782 N N . THR A 1 101 ? 18.426 1.082 7.945 1.00 39.56 101 THR A N 1
ATOM 783 C CA . THR A 1 101 ? 19.667 0.323 8.177 1.00 39.56 101 THR A CA 1
ATOM 784 C C . THR A 1 101 ? 20.295 -0.182 6.869 1.00 39.56 101 THR A C 1
ATOM 786 O O . THR A 1 101 ? 19.639 -0.669 5.949 1.00 39.56 101 THR A O 1
ATOM 789 N N . LYS A 1 102 ? 21.627 -0.055 6.752 1.00 39.12 102 LYS A N 1
ATOM 790 C CA . LYS A 1 102 ? 22.404 -0.509 5.581 1.00 39.12 102 LYS A CA 1
ATOM 791 C C . LYS A 1 102 ? 22.233 -2.021 5.352 1.00 39.12 102 LYS A C 1
ATOM 793 O O . LYS A 1 102 ? 22.254 -2.792 6.305 1.00 39.12 102 LYS A O 1
ATOM 798 N N . HIS A 1 103 ? 22.201 -2.432 4.079 1.00 41.94 103 HIS A N 1
ATOM 799 C CA . HIS A 1 103 ? 21.924 -3.780 3.540 1.00 41.94 103 HIS A CA 1
ATOM 800 C C . HIS A 1 103 ? 22.586 -5.012 4.206 1.00 41.94 103 HIS A C 1
ATOM 802 O O . HIS A 1 103 ? 22.193 -6.133 3.890 1.00 41.94 103 HIS A O 1
ATOM 808 N N . TRP A 1 104 ? 23.568 -4.857 5.097 1.00 43.56 104 TRP A N 1
ATOM 809 C CA . TRP A 1 104 ? 24.362 -5.964 5.642 1.00 43.56 104 TRP A CA 1
ATOM 810 C C . TRP A 1 104 ? 23.748 -6.671 6.868 1.00 43.56 104 TRP A C 1
ATOM 812 O O . TRP A 1 104 ? 24.168 -7.780 7.181 1.00 43.56 104 TRP A O 1
ATOM 822 N N . PHE A 1 105 ? 22.721 -6.098 7.513 1.00 42.31 105 PHE A N 1
ATOM 823 C CA . PHE A 1 105 ? 22.050 -6.697 8.688 1.00 42.31 105 PHE A CA 1
ATOM 824 C C . PHE A 1 105 ? 20.879 -7.649 8.361 1.00 42.31 105 PHE A C 1
ATOM 826 O O . PHE A 1 105 ? 20.446 -8.424 9.214 1.00 42.31 105 PHE A O 1
ATOM 833 N N . ARG A 1 106 ? 20.407 -7.662 7.108 1.00 43.22 106 ARG A N 1
ATOM 834 C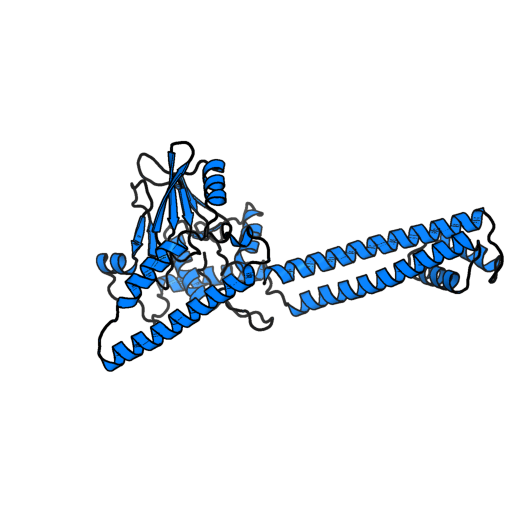 CA . ARG A 1 106 ? 19.237 -8.443 6.650 1.00 43.22 106 ARG A CA 1
ATOM 835 C C . ARG A 1 106 ? 19.296 -9.963 6.921 1.00 43.22 106 ARG A C 1
ATOM 837 O O . ARG A 1 106 ? 18.247 -10.537 7.216 1.00 43.22 106 ARG A O 1
ATOM 844 N N . PRO A 1 107 ? 20.455 -10.653 6.842 1.00 47.50 107 PRO A N 1
ATOM 845 C CA . PRO A 1 107 ? 20.518 -12.093 7.114 1.00 47.50 107 PRO A CA 1
ATOM 846 C C . PRO A 1 107 ? 20.263 -12.444 8.585 1.00 47.50 107 PRO A C 1
ATOM 848 O O . PRO A 1 107 ? 19.633 -13.460 8.871 1.00 47.50 107 PRO A O 1
ATOM 851 N N . ALA A 1 108 ? 20.722 -11.597 9.511 1.00 43.50 108 ALA A N 1
ATOM 852 C CA . ALA A 1 108 ? 20.571 -11.821 10.946 1.00 43.50 108 ALA A CA 1
ATOM 853 C C . ALA A 1 108 ? 19.110 -11.645 11.388 1.00 43.50 108 ALA A C 1
ATOM 855 O O . ALA A 1 108 ? 18.581 -12.472 12.123 1.00 43.50 108 ALA A O 1
ATOM 856 N N . GLU A 1 109 ? 18.421 -10.630 10.867 1.00 43.00 109 GLU A N 1
ATOM 857 C CA . GLU A 1 109 ? 17.004 -10.389 11.163 1.00 43.00 109 GLU A CA 1
ATOM 858 C C . GLU A 1 109 ? 16.092 -11.492 10.610 1.00 43.00 109 GLU A C 1
ATOM 860 O O . GLU A 1 109 ? 15.168 -11.934 11.292 1.00 43.00 109 GLU A O 1
ATOM 865 N N . LYS A 1 110 ? 16.377 -12.001 9.402 1.00 45.84 110 LYS A N 1
ATOM 866 C CA . LYS A 1 110 ? 15.637 -13.134 8.825 1.00 45.84 110 LYS A CA 1
ATOM 867 C C . LYS A 1 110 ? 15.818 -14.411 9.649 1.00 45.84 110 LYS A C 1
ATOM 869 O O . LYS A 1 110 ? 14.864 -15.160 9.830 1.00 45.84 110 LYS A O 1
ATOM 874 N N . ALA A 1 111 ? 17.019 -14.645 10.179 1.00 48.19 111 ALA A N 1
ATOM 875 C CA . ALA A 1 111 ? 17.280 -15.772 11.070 1.00 48.19 111 ALA A CA 1
ATOM 876 C C . ALA A 1 111 ? 16.494 -15.658 12.389 1.00 48.19 111 ALA A C 1
ATOM 878 O O . ALA A 1 111 ? 15.961 -16.657 12.866 1.00 48.19 111 ALA A O 1
ATOM 879 N N . VAL A 1 112 ? 16.359 -14.445 12.935 1.00 47.12 112 VAL A N 1
ATOM 880 C CA . VAL A 1 112 ? 15.560 -14.182 14.144 1.00 47.12 112 VAL A CA 1
ATOM 881 C C . VAL A 1 112 ? 14.061 -14.379 13.884 1.00 47.12 112 VAL A C 1
ATOM 883 O O . VAL A 1 112 ? 13.401 -15.054 14.670 1.00 47.12 112 VAL A O 1
ATOM 886 N N . SER A 1 113 ? 13.529 -13.867 12.767 1.00 45.84 113 SER A N 1
ATOM 887 C CA . SER A 1 113 ? 12.116 -14.045 12.387 1.00 45.84 113 SER A CA 1
ATOM 888 C C . SER A 1 113 ? 11.763 -15.515 12.148 1.00 45.84 113 SER A C 1
ATOM 890 O O . SER A 1 113 ? 10.783 -16.015 12.693 1.00 45.84 113 SER A O 1
ATOM 892 N N . ASN A 1 114 ? 12.589 -16.236 11.383 1.00 50.28 114 ASN A N 1
ATOM 893 C CA . ASN A 1 114 ? 12.365 -17.657 11.117 1.00 50.28 114 ASN A CA 1
ATOM 894 C C . ASN A 1 114 ? 12.465 -18.491 12.403 1.00 50.28 114 ASN A C 1
ATOM 896 O O . ASN A 1 114 ? 11.648 -19.381 12.628 1.00 50.28 114 ASN A O 1
ATOM 900 N N . GLY A 1 115 ? 13.434 -18.170 13.269 1.00 48.00 115 GLY A N 1
ATOM 901 C CA . GLY A 1 115 ? 13.584 -18.817 14.570 1.00 48.00 115 GLY A CA 1
ATOM 902 C C . GLY A 1 115 ? 12.385 -18.586 15.494 1.00 48.00 115 GLY A C 1
ATOM 903 O O . GLY A 1 115 ? 12.006 -19.492 16.231 1.00 48.00 115 GLY A O 1
ATOM 904 N N . TYR A 1 116 ? 11.752 -17.411 15.428 1.00 51.75 116 TYR A N 1
ATOM 905 C CA . TYR A 1 116 ? 10.531 -17.112 16.176 1.00 51.75 116 TYR A CA 1
ATOM 906 C C . TYR A 1 116 ? 9.334 -17.927 15.677 1.00 51.75 116 TYR A C 1
ATOM 908 O O . TYR A 1 116 ? 8.652 -18.560 16.482 1.00 51.75 116 TYR A O 1
ATOM 916 N N . ASP A 1 117 ? 9.119 -17.989 14.362 1.00 52.47 117 ASP A N 1
ATOM 917 C CA . ASP A 1 117 ? 8.034 -18.787 13.786 1.00 52.47 117 ASP A CA 1
ATOM 918 C C . ASP A 1 117 ? 8.185 -20.277 14.119 1.00 52.47 117 ASP A C 1
ATOM 920 O O . ASP A 1 117 ? 7.208 -20.954 14.452 1.00 52.47 117 ASP A O 1
ATOM 924 N N . ASP A 1 118 ? 9.415 -20.795 14.071 1.00 55.56 118 ASP A N 1
ATOM 925 C CA . ASP A 1 118 ? 9.727 -22.169 14.466 1.00 55.56 118 ASP A CA 1
ATOM 926 C C . ASP A 1 118 ? 9.510 -22.403 15.964 1.00 55.56 118 ASP A C 1
ATOM 928 O O . ASP A 1 118 ? 8.937 -23.427 16.350 1.00 55.56 118 ASP A O 1
ATOM 932 N N . PHE A 1 119 ? 9.884 -21.439 16.806 1.00 56.03 119 PHE A N 1
ATOM 933 C CA . PHE A 1 119 ? 9.644 -21.491 18.245 1.00 56.03 119 PHE A CA 1
ATOM 934 C C . PHE A 1 119 ? 8.145 -21.492 18.578 1.00 56.03 119 PHE A C 1
ATOM 936 O O . PHE A 1 119 ? 7.691 -22.347 19.336 1.00 56.03 119 PHE A O 1
ATOM 943 N N . VAL A 1 120 ? 7.353 -20.609 17.962 1.00 55.41 120 VAL A N 1
ATOM 944 C CA . VAL A 1 120 ? 5.892 -20.547 18.147 1.00 55.41 120 VAL A CA 1
ATOM 945 C C . VAL A 1 120 ? 5.217 -21.828 17.651 1.00 55.41 120 VAL A C 1
ATOM 947 O O . VAL A 1 120 ? 4.293 -22.336 18.287 1.00 55.41 120 VAL A O 1
ATOM 950 N N . ARG A 1 121 ? 5.672 -22.400 16.528 1.00 61.56 121 ARG A N 1
ATOM 951 C CA . ARG A 1 121 ? 5.163 -23.690 16.032 1.00 61.56 121 ARG A CA 1
ATOM 952 C C . ARG A 1 121 ? 5.477 -24.840 16.987 1.00 61.56 121 ARG A C 1
ATOM 954 O O . ARG A 1 121 ? 4.621 -25.701 17.203 1.00 61.56 121 ARG A O 1
ATOM 961 N N . LEU A 1 122 ? 6.691 -24.875 17.533 1.00 58.09 122 LEU A N 1
ATOM 962 C CA . LEU A 1 122 ? 7.120 -25.897 18.482 1.00 58.09 122 LEU A CA 1
ATOM 963 C C . LEU A 1 122 ? 6.355 -25.780 19.807 1.00 58.09 122 LEU A C 1
ATOM 965 O O . LEU A 1 122 ? 5.878 -26.785 20.329 1.00 58.09 122 LEU A O 1
ATOM 969 N N . GLU A 1 123 ? 6.158 -24.561 20.298 1.00 62.06 123 GLU A N 1
ATOM 970 C CA . GLU A 1 123 ? 5.399 -24.272 21.514 1.00 62.06 123 GLU A CA 1
ATOM 971 C C . GLU A 1 123 ? 3.925 -24.664 21.371 1.00 62.06 123 GLU A C 1
ATOM 973 O O . GLU A 1 123 ? 3.439 -25.450 22.180 1.00 62.06 123 GLU A O 1
ATOM 978 N N . LYS A 1 124 ? 3.249 -24.280 20.278 1.00 59.16 124 LYS A N 1
ATOM 979 C CA . LYS A 1 124 ? 1.866 -24.713 20.000 1.00 59.16 124 LYS A CA 1
ATOM 980 C C . LYS A 1 124 ? 1.715 -26.232 19.943 1.00 59.16 124 LYS A C 1
ATOM 982 O O . LYS A 1 124 ? 0.662 -26.754 20.307 1.00 59.16 124 LYS A O 1
ATOM 987 N N . ARG A 1 125 ? 2.738 -26.956 19.474 1.00 63.50 125 ARG A N 1
ATOM 988 C CA . ARG A 1 125 ? 2.742 -28.429 19.474 1.00 63.50 125 ARG A CA 1
ATOM 989 C C . ARG A 1 125 ? 2.901 -28.997 20.881 1.00 63.50 125 ARG A C 1
ATOM 991 O O . ARG A 1 125 ? 2.200 -29.944 21.218 1.00 63.50 125 ARG A O 1
ATOM 998 N N . ILE A 1 126 ? 3.791 -28.428 21.691 1.00 57.84 126 ILE A N 1
ATOM 999 C CA . ILE A 1 126 ? 4.041 -28.881 23.065 1.00 57.84 126 ILE A CA 1
ATOM 1000 C C . ILE A 1 126 ? 2.848 -28.554 23.972 1.00 57.84 126 ILE A C 1
ATOM 1002 O O . ILE A 1 126 ? 2.378 -29.431 24.690 1.00 57.84 126 ILE A O 1
ATOM 1006 N N . ALA A 1 127 ? 2.311 -27.335 23.892 1.00 57.31 127 ALA A N 1
ATOM 1007 C CA . ALA A 1 127 ? 1.144 -26.897 24.653 1.00 57.31 127 ALA A CA 1
ATOM 1008 C C . ALA A 1 127 ? -0.095 -27.737 24.316 1.00 57.31 127 ALA A C 1
ATOM 1010 O O . ALA A 1 127 ? -0.791 -28.192 25.218 1.00 57.31 127 ALA A O 1
ATOM 1011 N N . ARG A 1 128 ? -0.319 -28.030 23.026 1.00 64.12 128 ARG A N 1
ATOM 1012 C CA . ARG A 1 128 ? -1.397 -28.928 22.591 1.00 64.12 128 ARG A CA 1
ATOM 1013 C C . ARG A 1 128 ? -1.235 -30.329 23.172 1.00 64.12 128 ARG A C 1
ATOM 1015 O O . ARG A 1 128 ? -2.192 -30.862 23.712 1.00 64.12 128 ARG A O 1
ATOM 1022 N N . LYS A 1 129 ? -0.023 -30.884 23.118 1.00 58.47 129 LYS A N 1
ATOM 1023 C CA . LYS A 1 129 ? 0.258 -32.227 23.632 1.00 58.47 129 LYS A CA 1
ATOM 1024 C C . LYS A 1 129 ? 0.057 -32.324 25.148 1.00 58.47 129 LYS A C 1
ATOM 1026 O O . LYS A 1 129 ? -0.528 -33.280 25.627 1.00 58.47 129 LYS A O 1
ATOM 1031 N N . ILE A 1 130 ? 0.470 -31.309 25.905 1.00 56.03 130 ILE A N 1
ATOM 1032 C CA . ILE A 1 130 ? 0.298 -31.288 27.367 1.00 56.03 130 ILE A CA 1
ATOM 1033 C C . ILE A 1 130 ? -1.162 -31.029 27.764 1.00 56.03 130 ILE A C 1
ATOM 1035 O O . ILE A 1 130 ? -1.647 -31.615 28.730 1.00 56.03 130 ILE A O 1
ATOM 1039 N N . HIS A 1 131 ? -1.887 -30.209 27.004 1.00 62.34 131 HIS A N 1
ATOM 1040 C CA . HIS A 1 131 ? -3.324 -30.038 27.194 1.00 62.34 131 HIS A CA 1
ATOM 1041 C C . HIS A 1 131 ? -4.092 -31.337 26.889 1.00 62.34 131 HIS A C 1
ATOM 1043 O O . HIS A 1 131 ? -4.991 -31.700 27.642 1.00 62.34 131 HIS A O 1
ATOM 1049 N N . GLU A 1 132 ? -3.728 -32.055 25.822 1.00 63.47 132 GLU A N 1
ATOM 1050 C CA . GLU A 1 132 ? -4.319 -33.352 25.458 1.00 63.47 132 GLU A CA 1
ATOM 1051 C C . GLU A 1 132 ? -4.006 -34.448 26.491 1.00 63.47 132 GLU A C 1
ATOM 1053 O O . GLU A 1 132 ? -4.902 -35.210 26.849 1.00 63.47 132 GLU A O 1
ATOM 1058 N N . ASP A 1 133 ? -2.776 -34.493 27.013 1.00 62.16 133 ASP A N 1
ATOM 1059 C CA . ASP A 1 133 ? -2.329 -35.551 27.929 1.00 62.16 133 ASP A CA 1
ATOM 1060 C C . ASP A 1 133 ? -2.701 -35.287 29.402 1.00 62.16 133 ASP A C 1
ATOM 1062 O O . ASP A 1 133 ? -2.898 -36.232 30.166 1.00 62.16 133 ASP A O 1
ATOM 1066 N N . LEU A 1 134 ? -2.768 -34.020 29.836 1.00 56.47 134 LEU A N 1
ATOM 1067 C CA . LEU A 1 134 ? -2.871 -33.657 31.260 1.00 56.47 134 LEU A CA 1
ATOM 1068 C C . LEU A 1 134 ? -3.963 -32.625 31.580 1.00 56.47 134 LEU A C 1
ATOM 1070 O O . LEU A 1 134 ? -4.224 -32.381 32.756 1.00 56.47 134 LEU A O 1
ATOM 1074 N N . GLY A 1 135 ? -4.597 -32.000 30.581 1.00 51.81 135 GLY A N 1
ATOM 1075 C CA . GLY A 1 135 ? -5.603 -30.949 30.799 1.00 51.81 135 GLY A CA 1
ATOM 1076 C C . GLY A 1 135 ? -5.053 -29.677 31.463 1.00 51.81 135 GLY A C 1
ATOM 1077 O O . GLY A 1 135 ? -5.821 -28.887 32.011 1.00 51.81 135 GLY A O 1
ATOM 1078 N N . ILE A 1 136 ? -3.728 -29.487 31.452 1.00 47.09 136 ILE A N 1
ATOM 1079 C CA . ILE A 1 136 ? -3.039 -28.359 32.092 1.00 47.09 136 ILE A CA 1
ATOM 1080 C C . ILE A 1 136 ? -2.692 -27.308 31.037 1.00 47.09 136 ILE A C 1
ATOM 1082 O O . ILE A 1 136 ? -1.989 -27.594 30.068 1.00 47.09 136 ILE A O 1
ATOM 1086 N N . ASP A 1 137 ? -3.134 -26.074 31.272 1.00 54.41 137 ASP A N 1
ATOM 1087 C CA . ASP A 1 137 ? -2.842 -24.921 30.421 1.00 54.41 137 ASP A CA 1
ATOM 1088 C C . ASP A 1 137 ? -1.525 -24.257 30.876 1.00 54.41 137 ASP A C 1
ATOM 1090 O O . ASP A 1 137 ? -1.437 -23.653 31.950 1.00 54.41 137 ASP A O 1
ATOM 1094 N N . LEU A 1 138 ? -0.445 -24.430 30.108 1.00 52.91 138 LEU A N 1
ATOM 1095 C CA . LEU A 1 138 ? 0.904 -24.011 30.511 1.00 52.91 138 LEU A CA 1
ATOM 1096 C C . LEU A 1 138 ? 1.180 -22.535 30.185 1.00 52.91 138 LEU A C 1
ATOM 1098 O O . LEU A 1 138 ? 1.725 -22.188 29.141 1.00 52.91 138 LEU A O 1
ATOM 1102 N N . SER A 1 139 ? 0.903 -21.646 31.140 1.00 50.78 139 SER A N 1
ATOM 1103 C CA . SER A 1 139 ? 1.143 -20.197 31.029 1.00 50.78 139 SER A CA 1
ATOM 1104 C C . SER A 1 139 ? 2.601 -19.743 31.253 1.00 50.78 139 SER A C 1
ATOM 1106 O O . SER A 1 139 ? 2.865 -18.539 31.304 1.00 50.78 139 SER A O 1
ATOM 1108 N N . ALA A 1 140 ? 3.567 -20.658 31.400 1.00 44.12 140 ALA A N 1
ATOM 1109 C CA . ALA A 1 140 ? 4.970 -20.334 31.709 1.00 44.12 140 ALA A CA 1
ATOM 1110 C C . ALA A 1 140 ? 5.699 -19.587 30.569 1.00 44.12 140 ALA A C 1
ATOM 1112 O O . ALA A 1 140 ? 6.641 -18.833 30.818 1.00 44.12 140 ALA A O 1
ATOM 1113 N N . ALA A 1 141 ? 5.209 -19.701 29.330 1.00 43.38 141 ALA A N 1
ATOM 1114 C CA . ALA A 1 141 ? 5.696 -18.927 28.189 1.00 43.38 141 ALA A CA 1
ATOM 1115 C C . ALA A 1 141 ? 5.396 -17.424 28.315 1.00 43.38 141 ALA A C 1
ATOM 1117 O O . ALA A 1 141 ? 6.088 -16.616 27.706 1.00 43.38 141 ALA A O 1
ATOM 1118 N N . LYS A 1 142 ? 4.417 -17.015 29.137 1.00 45.81 142 LYS A N 1
ATOM 1119 C CA . LYS A 1 142 ? 4.010 -15.610 29.274 1.00 45.81 142 LYS A CA 1
ATOM 1120 C C . LYS A 1 142 ? 5.123 -14.725 29.840 1.00 45.81 142 LYS A C 1
ATOM 1122 O O . LYS A 1 142 ? 5.297 -13.622 29.353 1.00 45.81 142 LYS A O 1
ATOM 1127 N N . MET A 1 143 ? 5.927 -15.206 30.791 1.00 42.47 143 MET A N 1
ATOM 1128 C CA . MET A 1 143 ? 7.001 -14.401 31.400 1.00 42.47 143 MET A CA 1
ATOM 1129 C C . MET A 1 143 ? 8.197 -14.194 30.462 1.00 42.47 143 MET A C 1
ATOM 1131 O O . MET A 1 143 ? 8.728 -13.090 30.388 1.00 42.47 143 MET A O 1
ATOM 1135 N N . VAL A 1 144 ? 8.586 -15.221 29.698 1.00 41.62 144 VAL A N 1
ATOM 1136 C CA . VAL A 1 144 ? 9.630 -15.097 28.663 1.00 41.62 144 VAL A CA 1
ATOM 1137 C C . VAL A 1 144 ? 9.112 -14.267 27.486 1.00 41.62 144 VAL A C 1
ATOM 1139 O O . VAL A 1 144 ? 9.830 -13.409 26.982 1.00 41.62 144 VAL A O 1
ATOM 1142 N N . LYS A 1 145 ? 7.839 -14.447 27.109 1.00 48.44 145 LYS A N 1
ATOM 1143 C CA . LYS A 1 145 ? 7.144 -13.666 26.078 1.00 48.44 145 LYS A CA 1
ATOM 1144 C C . LYS A 1 145 ? 7.001 -12.197 26.476 1.00 48.44 145 LYS A C 1
ATOM 1146 O O . LYS A 1 145 ? 7.233 -11.334 25.645 1.00 48.44 145 LYS A O 1
ATOM 1151 N N . ASP A 1 146 ? 6.700 -11.891 27.733 1.00 46.72 146 ASP A N 1
ATOM 1152 C CA . ASP A 1 146 ? 6.592 -10.519 28.240 1.00 46.72 146 ASP A CA 1
ATOM 1153 C C . ASP A 1 146 ? 7.977 -9.861 28.406 1.00 46.72 146 ASP A C 1
ATOM 1155 O O . ASP A 1 146 ? 8.129 -8.675 28.110 1.00 46.72 146 ASP A O 1
ATOM 1159 N N . ALA A 1 147 ? 9.014 -10.633 28.762 1.00 42.59 147 ALA A N 1
ATOM 1160 C CA . ALA A 1 147 ? 10.405 -10.174 28.751 1.00 42.59 147 ALA A CA 1
ATOM 1161 C C . ALA A 1 147 ? 10.928 -9.899 27.325 1.00 42.59 147 ALA A C 1
ATOM 1163 O O . ALA A 1 147 ? 11.655 -8.931 27.123 1.00 42.59 147 ALA A O 1
ATOM 1164 N N . PHE A 1 148 ? 10.515 -10.686 26.323 1.00 41.00 148 PHE A N 1
ATOM 1165 C CA . PHE A 1 148 ? 10.843 -10.448 24.909 1.00 41.00 148 PHE A CA 1
ATOM 1166 C C . PHE A 1 148 ? 10.007 -9.319 24.279 1.00 41.00 148 PHE A C 1
ATOM 1168 O O . PHE A 1 148 ? 10.555 -8.506 23.539 1.00 41.00 148 PHE A O 1
ATOM 1175 N N . LYS A 1 149 ? 8.715 -9.191 24.624 1.00 46.97 149 LYS A N 1
ATOM 1176 C CA . LYS A 1 149 ? 7.837 -8.069 24.224 1.00 46.97 149 LYS A CA 1
ATOM 1177 C C . LYS A 1 149 ? 8.389 -6.714 24.667 1.00 46.97 149 LYS A C 1
ATOM 1179 O O . LYS A 1 149 ? 8.290 -5.746 23.923 1.00 46.97 149 LYS A O 1
ATOM 1184 N N . LYS A 1 150 ? 9.020 -6.652 25.846 1.00 42.59 150 LYS A N 1
ATOM 1185 C CA . LYS A 1 150 ? 9.706 -5.446 26.340 1.00 42.59 150 LYS A CA 1
ATOM 1186 C C . LYS A 1 150 ? 10.927 -5.061 25.495 1.00 42.59 150 LYS A C 1
ATOM 1188 O O . LYS A 1 150 ? 11.259 -3.885 25.413 1.00 42.59 150 LYS A O 1
ATOM 1193 N N . THR A 1 151 ? 11.566 -6.036 24.854 1.00 39.59 151 THR A N 1
ATOM 1194 C CA . THR A 1 151 ? 12.767 -5.847 24.023 1.00 39.59 151 THR A CA 1
ATOM 1195 C C . THR A 1 151 ? 12.414 -5.540 22.559 1.00 39.59 151 THR A C 1
ATOM 1197 O O . THR A 1 151 ? 13.174 -4.865 21.874 1.00 39.59 151 THR A O 1
ATOM 1200 N N . ILE A 1 152 ? 11.235 -5.968 22.091 1.00 42.09 152 ILE A N 1
ATOM 1201 C CA . ILE A 1 152 ? 10.692 -5.689 20.744 1.00 42.09 152 ILE A CA 1
ATOM 1202 C C . ILE A 1 152 ? 9.979 -4.322 20.666 1.00 42.09 152 ILE A C 1
ATOM 1204 O O . ILE A 1 152 ? 9.772 -3.797 19.573 1.00 42.09 152 ILE A O 1
ATOM 1208 N N . GLY A 1 153 ? 9.722 -3.664 21.804 1.00 44.34 153 GLY A N 1
ATOM 1209 C CA . GLY A 1 153 ? 9.265 -2.264 21.878 1.00 44.34 153 GLY A CA 1
ATOM 1210 C C . GLY A 1 153 ? 10.203 -1.223 21.233 1.00 44.34 153 GLY A C 1
ATOM 1211 O O . GLY A 1 153 ? 9.947 -0.032 21.323 1.00 44.34 153 GLY A O 1
ATOM 1212 N N . PHE A 1 154 ? 11.277 -1.661 20.571 1.00 48.66 154 PHE A N 1
ATOM 1213 C CA . PHE A 1 154 ? 12.303 -0.855 19.908 1.00 48.66 154 PHE A CA 1
ATOM 1214 C C . PHE A 1 154 ? 12.324 -1.001 18.374 1.00 48.66 154 PHE A C 1
ATOM 1216 O O . PHE A 1 154 ? 13.315 -0.656 17.734 1.00 48.66 154 PHE A O 1
ATOM 1223 N N . LEU A 1 155 ? 11.262 -1.527 17.755 1.00 50.88 155 LEU A N 1
ATOM 1224 C CA . LEU A 1 155 ? 11.223 -1.747 16.301 1.00 50.88 155 LEU A CA 1
ATOM 1225 C C . LEU A 1 155 ? 10.722 -0.557 15.473 1.00 50.88 155 LEU A C 1
ATOM 1227 O O . LEU A 1 155 ? 10.525 -0.713 14.277 1.00 50.88 155 LEU A O 1
ATOM 1231 N N . TYR A 1 156 ? 10.545 0.628 16.054 1.00 57.53 156 TYR A N 1
ATOM 1232 C CA . TYR A 1 156 ? 10.313 1.843 15.274 1.00 57.53 156 TYR A CA 1
ATOM 1233 C C . TYR A 1 156 ? 11.508 2.773 15.354 1.00 57.53 156 TYR A C 1
ATOM 1235 O O . TYR A 1 156 ? 12.125 2.932 16.405 1.00 57.53 156 TYR A O 1
ATOM 1243 N N . SER A 1 157 ? 11.810 3.457 14.252 1.00 65.44 157 SER A N 1
ATOM 1244 C CA . SER A 1 157 ? 12.683 4.625 14.320 1.00 65.44 157 SER A CA 1
ATOM 1245 C C . SER A 1 157 ? 11.967 5.722 15.116 1.00 65.44 157 SER A C 1
ATOM 1247 O O . SER A 1 157 ? 11.194 6.493 14.541 1.00 65.44 157 SER A O 1
ATOM 1249 N N . HIS A 1 158 ? 12.223 5.818 16.432 1.00 69.44 158 HIS A N 1
ATOM 1250 C CA . HIS A 1 158 ? 11.698 6.898 17.288 1.00 69.44 158 HIS A CA 1
ATOM 1251 C C . HIS A 1 158 ? 11.941 8.265 16.656 1.00 69.44 158 HIS A C 1
ATOM 1253 O O . HIS A 1 158 ? 11.074 9.127 16.698 1.00 69.44 158 HIS A O 1
ATOM 1259 N N . LYS A 1 159 ? 13.082 8.436 15.981 1.00 73.19 159 LYS A N 1
ATOM 1260 C CA . LYS A 1 159 ? 13.391 9.646 15.220 1.00 73.19 159 LYS A CA 1
ATOM 1261 C C . LYS A 1 159 ? 12.364 9.924 14.115 1.00 73.19 159 LYS A C 1
ATOM 1263 O O . LYS A 1 159 ? 11.870 11.040 14.032 1.00 73.19 159 LYS A O 1
ATOM 1268 N N . SER A 1 160 ? 12.023 8.930 13.291 1.00 79.06 160 SER A N 1
ATOM 1269 C CA . SER A 1 160 ? 11.022 9.087 12.222 1.00 79.06 160 SER A CA 1
ATOM 1270 C C . SER A 1 160 ? 9.636 9.411 12.784 1.00 79.06 160 SER A C 1
ATOM 1272 O O . SER A 1 160 ? 8.931 10.258 12.241 1.00 79.06 160 SER A O 1
ATOM 1274 N N . ILE A 1 161 ? 9.260 8.760 13.889 1.00 83.50 161 ILE A N 1
ATOM 1275 C CA . ILE A 1 161 ? 7.993 9.014 14.584 1.00 83.50 161 ILE A CA 1
ATOM 1276 C C . ILE A 1 161 ? 7.960 10.447 15.125 1.00 83.50 161 ILE A C 1
ATOM 1278 O O . ILE A 1 161 ? 7.004 11.170 14.856 1.00 83.50 161 ILE A O 1
ATOM 1282 N N . ILE A 1 162 ? 9.006 10.877 15.838 1.00 85.06 162 ILE A N 1
ATOM 1283 C CA . ILE A 1 162 ? 9.122 12.234 16.389 1.00 85.06 162 ILE A CA 1
ATOM 1284 C C . ILE A 1 162 ? 9.043 13.267 15.264 1.00 85.06 162 ILE A C 1
ATOM 1286 O O . ILE A 1 162 ? 8.230 14.181 15.345 1.00 85.06 162 ILE A O 1
ATOM 1290 N N . GLU A 1 163 ? 9.794 13.082 14.174 1.00 85.12 163 GLU A N 1
ATOM 1291 C CA . GLU A 1 163 ? 9.732 13.983 13.020 1.00 85.12 163 GLU A CA 1
ATOM 1292 C C . GLU A 1 163 ? 8.326 14.053 12.412 1.00 85.12 163 GLU A C 1
ATOM 1294 O O . GLU A 1 163 ? 7.888 15.129 12.008 1.00 85.12 163 GLU A O 1
ATOM 1299 N N . SER A 1 164 ? 7.609 12.928 12.320 1.00 87.62 164 SER A N 1
ATOM 1300 C CA . SER A 1 164 ? 6.234 12.921 11.809 1.00 87.62 164 SER A CA 1
ATOM 1301 C C . SER A 1 164 ? 5.266 13.630 12.759 1.00 87.62 164 SER A C 1
ATOM 1303 O O . SER A 1 164 ? 4.348 14.300 12.290 1.00 87.62 164 SER A O 1
ATOM 1305 N N . ILE A 1 165 ? 5.458 13.479 14.070 1.00 90.81 165 ILE A N 1
ATOM 1306 C CA . ILE A 1 165 ? 4.659 14.140 15.106 1.00 90.81 165 ILE A CA 1
ATOM 1307 C C . ILE A 1 165 ? 4.884 15.656 15.078 1.00 90.81 165 ILE A C 1
ATOM 1309 O O . ILE A 1 165 ? 3.919 16.415 15.112 1.00 90.81 165 ILE A O 1
ATOM 1313 N N . GLU A 1 166 ? 6.137 16.100 14.984 1.00 89.69 166 GLU A N 1
ATOM 1314 C CA . GLU A 1 166 ? 6.496 17.520 14.936 1.00 89.69 166 GLU A CA 1
ATOM 1315 C C . GLU A 1 166 ? 6.037 18.186 13.636 1.00 89.69 166 GLU A C 1
ATOM 1317 O O . GLU A 1 166 ? 5.453 19.265 13.678 1.00 89.69 166 GLU A O 1
ATOM 1322 N N . LYS A 1 167 ? 6.245 17.540 12.478 1.00 88.94 167 LYS A N 1
ATOM 1323 C CA . LYS A 1 167 ? 5.876 18.107 11.167 1.00 88.94 167 LYS A CA 1
ATOM 1324 C C . LYS A 1 167 ? 4.379 18.361 11.014 1.00 88.94 167 LYS A C 1
ATOM 1326 O O . LYS A 1 167 ? 4.008 19.290 10.304 1.00 88.94 167 LYS A O 1
ATOM 1331 N N . GLY A 1 168 ? 3.539 17.517 11.609 1.00 88.19 168 GLY A N 1
ATOM 1332 C CA . GLY A 1 168 ? 2.084 17.632 11.499 1.00 88.19 168 GLY A CA 1
ATOM 1333 C C . GLY A 1 168 ? 1.383 18.136 12.756 1.00 88.19 168 GLY A C 1
ATOM 1334 O O . GLY A 1 168 ? 0.159 18.096 12.792 1.00 88.19 168 GLY A O 1
ATOM 1335 N N . ASP A 1 169 ? 2.142 18.580 13.764 1.00 91.62 169 ASP A N 1
ATOM 1336 C CA . ASP A 1 169 ? 1.630 19.060 15.054 1.00 91.62 169 ASP A CA 1
ATOM 1337 C C . ASP A 1 169 ? 0.615 18.100 15.711 1.00 91.62 169 ASP A C 1
ATOM 1339 O O . ASP A 1 169 ? -0.448 18.484 16.191 1.00 91.62 169 ASP A O 1
ATOM 1343 N N . TYR A 1 170 ? 0.934 16.804 15.699 1.00 94.56 170 TYR A N 1
ATOM 1344 C CA . TYR A 1 170 ? 0.079 15.764 16.279 1.00 94.56 170 TYR A CA 1
ATOM 1345 C C . TYR A 1 170 ? 0.373 15.572 17.767 1.00 94.56 170 TYR A C 1
ATOM 1347 O O . TYR A 1 170 ? 1.516 15.706 18.191 1.00 94.56 170 TYR A O 1
ATOM 1355 N N . ASP A 1 171 ? -0.613 15.191 18.572 1.00 94.56 171 ASP A N 1
ATOM 1356 C CA . ASP A 1 171 ? -0.456 14.740 19.964 1.00 94.56 171 ASP A CA 1
ATOM 1357 C C . ASP A 1 171 ? 0.035 13.287 20.065 1.00 94.56 171 ASP A C 1
ATOM 1359 O O . ASP A 1 171 ? 0.442 12.816 21.131 1.00 94.56 171 ASP A O 1
ATOM 1363 N N . GLY A 1 172 ? 0.027 12.554 18.955 1.00 93.31 172 GLY A N 1
ATOM 1364 C CA . GLY A 1 172 ? 0.549 11.200 18.908 1.00 93.31 172 GLY A CA 1
ATOM 1365 C C . GLY A 1 172 ? 0.379 10.506 17.565 1.00 93.31 172 GLY A C 1
ATOM 1366 O O . GLY A 1 172 ? -0.129 11.075 16.598 1.00 93.31 172 GLY A O 1
ATOM 1367 N N . ILE A 1 173 ? 0.806 9.248 17.525 1.00 93.44 173 ILE A N 1
ATOM 1368 C CA . ILE A 1 173 ? 0.648 8.342 16.388 1.00 93.44 173 ILE A CA 1
ATOM 1369 C C . ILE A 1 173 ? -0.062 7.068 16.843 1.00 93.44 173 ILE A C 1
ATOM 1371 O O . ILE A 1 173 ? 0.265 6.517 17.892 1.00 93.44 173 ILE A O 1
ATOM 1375 N N . ILE A 1 174 ? -1.007 6.597 16.032 1.00 93.44 174 ILE A N 1
ATOM 1376 C CA . ILE A 1 174 ? -1.640 5.281 16.142 1.00 93.44 174 ILE A CA 1
ATOM 1377 C C . ILE A 1 174 ? -1.110 4.412 14.996 1.00 93.44 174 ILE A C 1
ATOM 1379 O O . ILE A 1 174 ? -1.158 4.826 13.835 1.00 93.44 174 ILE A O 1
ATOM 1383 N N . LEU A 1 175 ? -0.582 3.234 15.321 1.00 90.88 175 LEU A N 1
ATOM 1384 C CA . LEU A 1 175 ? 0.033 2.308 14.368 1.00 90.88 175 LEU A CA 1
ATOM 1385 C C . LEU A 1 175 ? -0.167 0.837 14.762 1.00 90.88 175 LEU A C 1
ATOM 1387 O O . LEU A 1 175 ? -0.662 0.567 15.851 1.00 90.88 175 LEU A O 1
ATOM 1391 N N . GLY A 1 176 ? 0.214 -0.088 13.876 1.00 85.44 176 GLY A N 1
ATOM 1392 C CA . GLY A 1 176 ? 0.122 -1.540 14.076 1.00 85.44 176 GLY A CA 1
ATOM 1393 C C . GLY A 1 176 ? 1.441 -2.245 13.777 1.00 85.44 176 GLY A C 1
ATOM 1394 O O . GLY A 1 176 ? 2.429 -1.944 14.432 1.00 85.44 176 GLY A O 1
ATOM 1395 N N . HIS A 1 177 ? 1.474 -3.173 12.813 1.00 79.56 177 HIS A N 1
ATOM 1396 C CA . HIS A 1 177 ? 2.658 -3.805 12.183 1.00 79.56 177 HIS A CA 1
ATOM 1397 C C . HIS A 1 177 ? 3.627 -4.633 13.060 1.00 79.56 177 HIS A C 1
ATOM 1399 O O . HIS A 1 177 ? 4.037 -5.714 12.656 1.00 79.56 177 HIS A O 1
ATOM 1405 N N . THR A 1 178 ? 4.008 -4.189 14.258 1.00 68.19 178 THR A N 1
ATOM 1406 C CA . THR A 1 178 ? 4.989 -4.888 15.119 1.00 68.19 178 THR A CA 1
ATOM 1407 C C . THR A 1 178 ? 4.353 -5.874 16.104 1.00 68.19 178 THR A C 1
ATOM 1409 O O . THR A 1 178 ? 5.064 -6.474 16.908 1.00 68.19 178 THR A O 1
ATOM 1412 N N . HIS A 1 179 ? 3.024 -6.041 16.051 1.00 71.00 179 HIS A N 1
ATOM 1413 C CA . HIS A 1 179 ? 2.193 -6.975 16.836 1.00 71.00 179 HIS A CA 1
ATOM 1414 C C . HIS A 1 179 ? 2.229 -6.761 18.370 1.00 71.00 179 HIS A C 1
ATOM 1416 O O . HIS A 1 179 ? 1.480 -7.389 19.119 1.00 71.00 179 HIS A O 1
ATOM 1422 N N . GLY A 1 180 ? 3.068 -5.848 18.867 1.00 69.56 180 GLY A N 1
ATOM 1423 C CA . GLY A 1 180 ? 3.184 -5.493 20.278 1.00 69.56 180 GLY A CA 1
ATOM 1424 C C . GLY A 1 180 ? 2.173 -4.429 20.694 1.00 69.56 180 GLY A C 1
ATOM 1425 O O . GLY A 1 180 ? 2.482 -3.243 20.651 1.00 69.56 180 GLY A O 1
ATOM 1426 N N . ALA A 1 181 ? 0.993 -4.856 21.144 1.00 81.06 181 ALA A N 1
ATOM 1427 C CA . ALA A 1 181 ? -0.055 -3.955 21.621 1.00 81.06 181 ALA A CA 1
ATOM 1428 C C . ALA A 1 181 ? 0.405 -3.131 22.844 1.00 81.06 181 ALA A C 1
ATOM 1430 O O . ALA A 1 181 ? 0.872 -3.702 23.837 1.00 81.06 181 ALA A O 1
ATOM 1431 N N . GLY A 1 182 ? 0.242 -1.806 22.814 1.00 82.81 182 GLY A N 1
ATOM 1432 C CA . GLY A 1 182 ? 0.616 -0.952 23.945 1.00 82.81 182 GLY A CA 1
ATOM 1433 C C . GLY A 1 182 ? 0.650 0.546 23.651 1.00 82.81 182 GLY A C 1
ATOM 1434 O O . GLY A 1 182 ? 0.516 0.981 22.512 1.00 82.81 182 GLY A O 1
ATOM 1435 N N . THR A 1 183 ? 0.843 1.340 24.705 1.00 86.00 183 THR A N 1
ATOM 1436 C CA . THR A 1 183 ? 0.999 2.798 24.618 1.00 86.00 183 THR A CA 1
ATOM 1437 C C . THR A 1 183 ? 2.333 3.217 25.221 1.00 86.00 183 THR A C 1
ATOM 1439 O O . THR A 1 183 ? 2.651 2.842 26.349 1.00 86.00 183 THR A O 1
ATOM 1442 N N . GLU A 1 184 ? 3.091 4.017 24.479 1.00 86.06 184 GLU A N 1
ATOM 1443 C CA . GLU A 1 184 ? 4.344 4.636 24.911 1.00 86.06 184 GLU A CA 1
ATOM 1444 C C . GLU A 1 184 ? 4.175 6.158 24.944 1.00 86.06 184 GLU A C 1
ATOM 1446 O O . GLU A 1 184 ? 3.588 6.747 24.035 1.00 86.06 184 GLU A O 1
ATOM 1451 N N . GLU A 1 185 ? 4.693 6.807 25.986 1.00 87.69 185 GLU A N 1
ATOM 1452 C CA . GLU A 1 185 ? 4.733 8.266 26.076 1.00 87.69 185 GLU A CA 1
ATOM 1453 C C . GLU A 1 185 ? 6.118 8.793 25.694 1.00 87.69 185 GLU A C 1
ATOM 1455 O O . GLU A 1 185 ? 7.140 8.326 26.194 1.00 87.69 185 GLU A O 1
ATOM 1460 N N . LEU A 1 186 ? 6.144 9.819 24.848 1.00 84.06 186 LEU A N 1
ATOM 1461 C CA . LEU A 1 186 ? 7.347 10.508 24.403 1.00 84.06 186 LEU A CA 1
ATOM 1462 C C . LEU A 1 186 ? 7.336 11.960 24.873 1.00 84.06 186 LEU A C 1
ATOM 1464 O O . LEU A 1 186 ? 6.311 12.637 24.825 1.00 84.06 186 LEU A O 1
ATOM 1468 N N . LYS A 1 187 ? 8.498 12.475 25.279 1.00 86.25 187 LYS A N 1
ATOM 1469 C CA . LYS A 1 187 ? 8.691 13.904 25.549 1.00 86.25 187 LYS A CA 1
ATOM 1470 C C . LYS A 1 187 ? 9.310 14.561 24.320 1.00 86.25 187 LYS A C 1
ATOM 1472 O O . LYS A 1 187 ? 10.453 14.271 23.985 1.00 86.25 187 LYS A O 1
ATOM 1477 N N . ILE A 1 188 ? 8.563 15.446 23.667 1.00 84.56 188 ILE A N 1
ATOM 1478 C CA . ILE A 1 188 ? 8.979 16.149 22.446 1.00 84.56 188 ILE A CA 1
ATOM 1479 C C . ILE A 1 188 ? 8.769 17.640 22.685 1.00 84.56 188 ILE A C 1
ATOM 1481 O O . ILE A 1 188 ? 7.661 18.042 23.019 1.00 84.56 188 ILE A O 1
ATOM 1485 N N . GLY A 1 189 ? 9.813 18.467 22.583 1.00 77.44 189 GLY A N 1
ATOM 1486 C CA . GLY A 1 189 ? 9.679 19.929 22.694 1.00 77.44 189 GLY A CA 1
ATOM 1487 C C . GLY A 1 189 ? 8.959 20.437 23.958 1.00 77.44 189 GLY A C 1
ATOM 1488 O O . GLY A 1 189 ? 8.277 21.452 23.902 1.00 77.44 189 GLY A O 1
ATOM 1489 N N . GLY A 1 190 ? 9.049 19.719 25.085 1.00 82.69 190 GLY A N 1
ATOM 1490 C CA . GLY A 1 190 ? 8.368 20.069 26.343 1.00 82.69 190 GLY A CA 1
ATOM 1491 C C . GLY A 1 190 ? 6.922 19.566 26.482 1.00 82.69 190 GLY A C 1
ATOM 1492 O O . GLY A 1 190 ? 6.366 19.650 27.576 1.00 82.69 190 GLY A O 1
ATOM 1493 N N . ARG A 1 191 ? 6.330 18.976 25.436 1.00 89.12 191 ARG A N 1
ATOM 1494 C CA . ARG A 1 191 ? 5.005 18.331 25.474 1.00 89.12 191 ARG A CA 1
ATOM 1495 C C . ARG A 1 191 ? 5.108 16.804 25.521 1.00 89.12 191 ARG A C 1
ATOM 1497 O O . ARG A 1 191 ? 6.118 16.220 25.125 1.00 89.12 191 ARG A O 1
ATOM 1504 N N . THR A 1 192 ? 4.064 16.156 26.037 1.00 90.62 192 THR A N 1
ATOM 1505 C CA . THR A 1 192 ? 3.939 14.689 26.024 1.00 90.62 192 THR A CA 1
ATOM 1506 C C . THR A 1 192 ? 3.171 14.266 24.776 1.00 90.62 192 THR A C 1
ATOM 1508 O O . THR A 1 192 ? 1.994 14.593 24.659 1.00 90.62 192 THR A O 1
ATOM 1511 N N . ALA A 1 193 ? 3.821 13.527 23.881 1.00 91.44 193 ALA A N 1
ATOM 1512 C CA . ALA A 1 193 ? 3.185 12.848 22.758 1.00 91.44 193 ALA A CA 1
ATOM 1513 C C . ALA A 1 193 ? 3.035 11.346 23.047 1.00 91.44 193 ALA A C 1
ATOM 1515 O O . ALA A 1 193 ? 3.689 10.826 23.953 1.00 91.44 193 ALA A O 1
ATOM 1516 N N . ARG A 1 194 ? 2.187 10.632 22.295 1.00 91.06 194 ARG A N 1
ATOM 1517 C CA . ARG A 1 194 ? 1.968 9.184 22.492 1.00 91.06 194 ARG A CA 1
ATOM 1518 C C . ARG A 1 194 ? 2.153 8.369 21.221 1.00 91.06 194 ARG A C 1
ATOM 1520 O O . ARG A 1 194 ? 1.678 8.767 20.164 1.00 91.06 194 ARG A O 1
ATOM 1527 N N . ILE A 1 195 ? 2.783 7.206 21.344 1.00 90.25 195 ILE A N 1
ATOM 1528 C CA . ILE A 1 195 ? 2.718 6.137 20.344 1.00 90.25 195 ILE A CA 1
ATOM 1529 C C . ILE A 1 195 ? 1.715 5.109 20.854 1.00 90.25 195 ILE A C 1
ATOM 1531 O O . ILE A 1 195 ? 1.824 4.644 21.987 1.00 90.25 195 ILE A O 1
ATOM 1535 N N . ILE A 1 196 ? 0.738 4.754 20.030 1.00 91.25 196 ILE A N 1
ATOM 1536 C CA . ILE A 1 196 ? -0.312 3.795 20.363 1.00 91.25 196 ILE A CA 1
ATOM 1537 C C . ILE A 1 196 ? -0.249 2.674 19.334 1.00 91.25 196 ILE A C 1
ATOM 1539 O O . ILE A 1 196 ? -0.553 2.888 18.165 1.00 91.25 196 ILE A O 1
ATOM 1543 N N . ASN A 1 197 ? 0.168 1.491 19.775 1.00 88.81 197 ASN A N 1
ATOM 1544 C CA . ASN A 1 197 ? 0.213 0.290 18.959 1.00 88.81 197 ASN A CA 1
ATOM 1545 C C . ASN A 1 197 ? -1.027 -0.568 19.211 1.00 88.81 197 ASN A C 1
ATOM 1547 O O . ASN A 1 197 ? -1.247 -1.012 20.343 1.00 88.81 197 ASN A O 1
ATOM 1551 N N . ASP A 1 198 ? -1.839 -0.783 18.178 1.00 87.31 198 ASP A N 1
ATOM 1552 C CA . ASP A 1 198 ? -3.085 -1.547 18.268 1.00 87.31 198 ASP A CA 1
ATOM 1553 C C . ASP A 1 198 ? -2.865 -3.065 18.379 1.00 87.31 198 ASP A C 1
ATOM 1555 O O . ASP A 1 198 ? -3.759 -3.772 18.850 1.00 87.31 198 ASP A O 1
ATOM 1559 N N . GLY A 1 199 ? -1.659 -3.549 18.073 1.00 82.94 199 GLY A N 1
ATOM 1560 C CA . GLY A 1 199 ? -1.250 -4.943 18.200 1.00 82.94 199 GLY A CA 1
ATOM 1561 C C . GLY A 1 199 ? -1.701 -5.805 17.025 1.00 82.94 199 GLY A C 1
ATOM 1562 O O . GLY A 1 199 ? -1.536 -5.435 15.868 1.00 82.94 199 GLY A O 1
ATOM 1563 N N .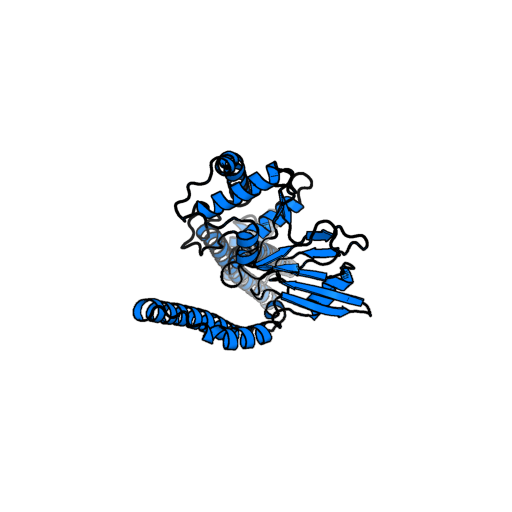 ASP A 1 200 ? -2.198 -7.005 17.316 1.00 78.31 200 ASP A N 1
ATOM 1564 C CA . ASP A 1 200 ? -2.605 -7.968 16.298 1.00 78.31 200 ASP A CA 1
ATOM 1565 C C . ASP A 1 200 ? -3.817 -8.806 16.732 1.00 78.31 200 ASP A C 1
ATOM 1567 O O . ASP A 1 200 ? -4.197 -8.873 17.906 1.00 78.31 200 ASP A O 1
ATOM 1571 N N . TRP A 1 201 ? -4.426 -9.491 15.762 1.00 76.44 201 TRP A N 1
ATOM 1572 C CA . TRP A 1 201 ? -5.559 -10.388 16.004 1.00 76.44 201 TRP A CA 1
ATOM 1573 C C . TRP A 1 201 ? -5.144 -11.829 16.335 1.00 76.44 201 TRP A C 1
ATOM 1575 O O . TRP A 1 201 ? -5.985 -12.605 16.794 1.00 76.44 201 TRP A O 1
ATOM 1585 N N . VAL A 1 202 ? -3.871 -12.200 16.141 1.00 65.44 202 VAL A N 1
ATOM 1586 C CA . VAL A 1 202 ? -3.385 -13.571 16.363 1.00 65.44 202 VAL A CA 1
ATOM 1587 C C . VAL A 1 202 ? -2.993 -13.770 17.822 1.00 65.44 202 VAL A C 1
ATOM 1589 O O . VAL A 1 202 ? -3.476 -14.702 18.470 1.00 65.44 202 VAL A O 1
ATOM 1592 N N . GLU A 1 203 ? -2.151 -12.894 18.368 1.00 62.72 203 GLU A N 1
ATOM 1593 C CA . GLU A 1 203 ? -1.683 -13.007 19.746 1.00 62.72 203 GLU A CA 1
ATOM 1594 C C . GLU A 1 203 ? -2.561 -12.206 20.710 1.00 62.72 203 GLU A C 1
ATOM 1596 O O . GLU A 1 203 ? -3.162 -12.764 21.641 1.00 62.72 203 GLU A O 1
ATOM 1601 N N . GLY A 1 204 ? -2.652 -10.895 20.479 1.00 66.19 204 GLY A N 1
ATOM 1602 C CA . GLY A 1 204 ? -3.299 -9.950 21.383 1.00 66.19 204 GLY A CA 1
ATOM 1603 C C . GLY A 1 204 ? -4.820 -9.991 21.322 1.00 66.19 204 GLY A C 1
ATOM 1604 O O . GLY A 1 204 ? -5.468 -9.906 22.365 1.00 66.19 204 GLY A O 1
ATOM 1605 N N . ALA A 1 205 ? -5.382 -10.169 20.121 1.00 83.31 205 ALA A N 1
ATOM 1606 C CA . ALA A 1 205 ? -6.766 -9.796 19.821 1.00 83.31 205 ALA A CA 1
ATOM 1607 C C . ALA A 1 205 ? -7.070 -8.399 20.376 1.00 83.31 205 ALA A C 1
ATOM 1609 O O . ALA A 1 205 ? -7.996 -8.209 21.164 1.00 83.31 205 ALA A O 1
ATOM 1610 N N . SER A 1 206 ? -6.214 -7.442 20.037 1.00 86.50 206 SER A N 1
ATOM 1611 C CA . SER A 1 206 ? -6.261 -6.085 20.566 1.00 86.50 206 SER A CA 1
ATOM 1612 C C . SER A 1 206 ? -6.731 -5.085 19.518 1.00 86.50 206 SER A C 1
ATOM 1614 O O . SER A 1 206 ? -6.682 -5.341 18.317 1.00 86.50 206 SER A O 1
ATOM 1616 N N . TYR A 1 207 ? -7.237 -3.952 19.995 1.00 90.94 207 TYR A N 1
ATOM 1617 C CA . TYR A 1 207 ? -7.596 -2.810 19.162 1.00 90.94 207 TYR A CA 1
ATOM 1618 C C . TYR A 1 207 ? -7.456 -1.517 19.967 1.00 90.94 207 TYR A C 1
ATOM 1620 O O . TYR A 1 207 ? -7.620 -1.522 21.189 1.00 90.94 207 TYR A O 1
ATOM 1628 N N . ALA A 1 208 ? -7.175 -0.403 19.292 1.00 92.19 208 ALA A N 1
ATOM 1629 C CA . ALA A 1 208 ? -7.195 0.922 19.903 1.00 92.19 208 ALA A CA 1
ATOM 1630 C C . ALA A 1 208 ? -8.577 1.570 19.734 1.00 92.19 208 ALA A C 1
ATOM 1632 O O . ALA A 1 208 ? -9.155 1.551 18.648 1.00 92.19 208 ALA A O 1
ATOM 1633 N N . CYS A 1 209 ? -9.116 2.162 20.799 1.00 92.94 209 CYS A N 1
ATOM 1634 C CA . CYS A 1 209 ? -10.352 2.938 20.735 1.00 92.94 209 CYS A CA 1
ATOM 1635 C C . CYS A 1 209 ? -10.351 4.092 21.732 1.00 92.94 209 CYS A C 1
ATOM 1637 O O . CYS A 1 209 ? -9.726 4.006 22.789 1.00 92.94 209 CYS A O 1
ATOM 1639 N N . THR A 1 210 ? -11.128 5.125 21.435 1.00 92.62 210 THR A N 1
ATOM 1640 C CA . THR A 1 210 ? -11.428 6.210 22.371 1.00 92.62 210 THR A CA 1
ATOM 1641 C C . THR A 1 210 ? -12.923 6.198 22.656 1.00 92.62 210 THR A C 1
ATOM 1643 O O . THR A 1 210 ? -13.725 5.952 21.753 1.00 92.62 210 THR A O 1
ATOM 1646 N N . GLU A 1 211 ? -13.304 6.444 23.908 1.00 89.19 211 GLU A N 1
ATOM 1647 C CA . GLU A 1 211 ? -14.701 6.736 24.240 1.00 89.19 211 GLU A CA 1
ATOM 1648 C C . GLU A 1 211 ? -15.136 8.043 23.558 1.00 89.19 211 GLU A C 1
ATOM 1650 O O . GLU A 1 211 ? -14.296 8.872 23.206 1.00 89.19 211 GLU A O 1
ATOM 1655 N N . LYS A 1 212 ? -16.447 8.245 23.386 1.00 85.62 212 LYS A N 1
ATOM 1656 C CA . LYS A 1 212 ? -17.002 9.396 22.649 1.00 85.62 212 LYS A CA 1
ATOM 1657 C C . LYS A 1 212 ? -16.424 10.744 23.103 1.00 85.62 212 LYS A C 1
ATOM 1659 O O . LYS A 1 212 ? -16.055 11.551 22.259 1.00 85.62 212 LYS A O 1
ATOM 1664 N N . ASP A 1 213 ? -16.308 10.930 24.414 1.00 87.19 213 ASP A N 1
ATOM 1665 C CA . ASP A 1 213 ? -15.848 12.175 25.038 1.00 87.19 213 ASP A CA 1
ATOM 1666 C C . ASP A 1 213 ? -14.439 12.024 25.651 1.00 87.19 213 ASP A C 1
ATOM 1668 O O . ASP A 1 213 ? -14.041 12.793 26.522 1.00 87.19 213 ASP A O 1
ATOM 1672 N N . GLY A 1 214 ? -13.692 10.987 25.254 1.00 86.56 214 GLY A N 1
ATOM 1673 C CA . GLY A 1 214 ? -12.339 10.737 25.747 1.00 86.56 214 GLY A CA 1
ATOM 1674 C C . GLY A 1 214 ? -11.275 11.493 24.953 1.00 86.56 214 GLY A C 1
ATOM 1675 O O . GLY A 1 214 ? -11.446 11.740 23.762 1.00 86.56 214 GLY A O 1
ATOM 1676 N N . ASP A 1 215 ? -10.143 11.787 25.597 1.00 85.94 215 ASP A N 1
ATOM 1677 C CA . ASP A 1 215 ? -9.027 12.539 24.994 1.00 85.94 215 ASP A CA 1
ATOM 1678 C C . ASP A 1 215 ? -7.855 11.664 24.528 1.00 85.94 215 ASP A C 1
ATOM 1680 O O . ASP A 1 215 ? -6.951 12.133 23.840 1.00 85.94 215 ASP A O 1
ATOM 1684 N N . ILE A 1 216 ? -7.814 10.391 24.934 1.00 88.50 216 ILE A N 1
ATOM 1685 C CA . ILE A 1 216 ? -6.675 9.504 24.668 1.00 88.50 216 ILE A CA 1
ATOM 1686 C C . ILE A 1 216 ? -7.186 8.132 24.213 1.00 88.50 216 ILE A C 1
ATOM 1688 O O . ILE A 1 216 ? -7.923 7.490 24.968 1.00 88.50 216 ILE A O 1
ATOM 1692 N N . PRO A 1 217 ? -6.777 7.649 23.024 1.00 91.56 217 PRO A N 1
ATOM 1693 C CA . PRO A 1 217 ? -7.063 6.287 22.604 1.00 91.56 217 PRO A CA 1
ATOM 1694 C C . PRO A 1 217 ? -6.392 5.268 23.524 1.00 91.56 217 PRO A C 1
ATOM 1696 O O . PRO A 1 217 ? -5.236 5.412 23.918 1.00 91.56 217 PRO A O 1
ATOM 1699 N N . GLN A 1 218 ? -7.129 4.214 23.847 1.00 90.38 218 GLN A N 1
ATOM 1700 C CA . GLN A 1 218 ? -6.691 3.132 24.714 1.00 90.38 218 GLN A CA 1
ATOM 1701 C C . GLN A 1 218 ? -6.685 1.820 23.945 1.00 90.38 218 GLN A C 1
ATOM 1703 O O . GLN A 1 218 ? -7.619 1.518 23.202 1.00 90.38 218 GLN A O 1
ATOM 1708 N N . VAL A 1 219 ? -5.648 1.021 24.173 1.00 90.19 219 VAL A N 1
ATOM 1709 C CA . VAL A 1 219 ? -5.562 -0.339 23.645 1.00 90.19 219 VAL A CA 1
ATOM 1710 C C . VAL A 1 219 ? -6.374 -1.265 24.548 1.00 90.19 219 VAL A C 1
ATOM 1712 O O . VAL A 1 219 ? -6.091 -1.383 25.742 1.00 90.19 219 VAL A O 1
ATOM 1715 N N . LYS A 1 220 ? -7.391 -1.919 23.985 1.00 89.75 220 LYS A N 1
ATOM 1716 C CA . LYS A 1 220 ? -8.276 -2.853 24.689 1.00 89.75 220 LYS A CA 1
ATOM 1717 C C . LYS A 1 220 ? -8.114 -4.277 24.155 1.00 89.75 220 LYS A C 1
ATOM 1719 O O . LYS A 1 220 ? -7.730 -4.495 23.009 1.00 89.75 220 LYS A O 1
ATOM 1724 N N . ASP A 1 221 ? -8.426 -5.248 25.010 1.00 89.19 221 ASP A N 1
ATOM 1725 C CA . ASP A 1 221 ? -8.479 -6.677 24.680 1.00 89.19 221 ASP A CA 1
ATOM 1726 C C . ASP A 1 221 ? -9.893 -7.026 24.197 1.00 89.19 221 ASP A C 1
ATOM 1728 O O . ASP A 1 221 ? -10.855 -7.005 24.975 1.00 89.19 221 ASP A O 1
ATOM 1732 N N . TYR A 1 222 ? -10.019 -7.365 22.914 1.00 88.25 222 TYR A N 1
ATOM 1733 C CA . TYR A 1 222 ? -11.288 -7.700 22.276 1.00 88.25 222 TYR A CA 1
ATOM 1734 C C . TYR A 1 222 ? -11.999 -8.866 22.963 1.00 88.25 222 TYR A C 1
ATOM 1736 O O . TYR A 1 222 ? -13.220 -8.836 23.104 1.00 88.25 222 TYR A O 1
ATOM 1744 N N . ARG A 1 223 ? -11.270 -9.884 23.437 1.00 83.94 223 ARG A N 1
ATOM 1745 C CA . ARG A 1 223 ? -11.874 -11.075 24.059 1.00 83.94 223 ARG A CA 1
ATOM 1746 C C . ARG A 1 223 ? -12.578 -10.697 25.362 1.00 83.94 223 ARG A C 1
ATOM 1748 O O . ARG A 1 223 ? -13.691 -11.160 25.622 1.00 83.94 223 ARG A O 1
ATOM 1755 N N . LYS A 1 224 ? -11.958 -9.822 26.161 1.00 87.56 224 LYS A N 1
ATOM 1756 C CA . LYS A 1 224 ? -12.545 -9.303 27.408 1.00 87.56 224 LYS A CA 1
ATOM 1757 C C . LYS A 1 224 ? -13.732 -8.386 27.138 1.00 87.56 224 LYS A C 1
ATOM 1759 O O . LYS A 1 224 ? -14.790 -8.587 27.730 1.00 87.56 224 LYS A O 1
ATOM 1764 N N . GLU A 1 225 ? -13.571 -7.432 26.225 1.00 88.12 225 GLU A N 1
ATOM 1765 C CA . GLU A 1 225 ? -14.617 -6.467 25.863 1.00 88.12 225 GLU A CA 1
ATOM 1766 C C . GLU A 1 225 ? -15.865 -7.164 25.323 1.00 88.12 225 GLU A C 1
ATOM 1768 O O . GLU A 1 225 ? -16.988 -6.888 25.740 1.00 88.12 225 GLU A O 1
ATOM 1773 N N . ARG A 1 226 ? -15.667 -8.136 24.434 1.00 85.94 226 ARG A N 1
ATOM 1774 C CA . ARG A 1 226 ? -16.734 -8.947 23.860 1.00 85.94 226 ARG A CA 1
ATOM 1775 C C . ARG A 1 226 ? -17.522 -9.697 24.941 1.00 85.94 226 ARG A C 1
ATOM 1777 O O . ARG A 1 226 ? -18.752 -9.650 24.937 1.00 85.94 226 ARG A O 1
ATOM 1784 N N . LYS A 1 227 ? -16.828 -10.351 25.881 1.00 85.00 227 LYS A N 1
ATOM 1785 C CA . LYS A 1 227 ? -17.455 -11.051 27.015 1.00 85.00 227 LYS A CA 1
ATOM 1786 C C . LYS A 1 227 ? -18.227 -10.084 27.916 1.00 85.00 227 LYS A C 1
ATOM 1788 O O . LYS A 1 227 ? -19.358 -10.379 28.288 1.00 85.00 227 LYS A O 1
ATOM 1793 N N . ALA A 1 228 ? -17.648 -8.923 28.226 1.00 87.31 228 ALA A N 1
ATOM 1794 C CA . ALA A 1 228 ? -18.305 -7.889 29.029 1.00 87.31 228 ALA A CA 1
ATOM 1795 C C . ALA A 1 228 ? -19.595 -7.369 28.370 1.00 87.31 228 ALA A C 1
ATOM 1797 O O . ALA A 1 228 ? -20.561 -7.056 29.059 1.00 87.31 228 ALA A O 1
ATOM 1798 N N . ARG A 1 229 ? -19.639 -7.349 27.034 1.00 84.94 229 ARG A N 1
ATOM 1799 C CA . ARG A 1 229 ? -20.813 -6.968 26.232 1.00 84.94 229 ARG A CA 1
ATOM 1800 C C . ARG A 1 229 ? -21.797 -8.120 25.977 1.00 84.94 229 ARG A C 1
ATOM 1802 O O . ARG A 1 229 ? -22.754 -7.942 25.234 1.00 84.94 229 ARG A O 1
ATOM 1809 N N . GLY A 1 230 ? -21.574 -9.298 26.566 1.00 84.50 230 GLY A N 1
ATOM 1810 C CA . GLY A 1 230 ? -22.473 -10.454 26.456 1.00 84.50 230 GLY A CA 1
ATOM 1811 C C . GLY A 1 230 ? -22.344 -11.266 25.162 1.00 84.50 230 GLY A C 1
ATOM 1812 O O . GLY A 1 230 ? -23.119 -12.195 24.937 1.00 84.50 230 GLY A O 1
ATOM 1813 N N . PHE A 1 231 ? -21.353 -10.984 24.315 1.00 80.12 231 PHE A N 1
ATOM 1814 C CA . PHE A 1 231 ? -21.121 -11.713 23.065 1.00 80.12 231 PHE A CA 1
ATOM 1815 C C . PHE A 1 231 ? -20.325 -13.009 23.317 1.00 80.12 231 PHE A C 1
ATOM 1817 O O . PHE A 1 231 ? -19.174 -13.148 22.912 1.00 80.12 231 PHE A O 1
ATOM 1824 N N . ASN A 1 232 ? -20.919 -13.990 23.993 1.00 73.88 232 ASN A N 1
ATOM 1825 C CA . ASN A 1 232 ? -20.181 -15.145 24.535 1.00 73.88 232 ASN A CA 1
ATOM 1826 C C . ASN A 1 232 ? -19.800 -16.246 23.523 1.00 73.88 232 ASN A C 1
ATOM 1828 O O . ASN A 1 232 ? -18.981 -17.102 23.844 1.00 73.88 232 ASN A O 1
ATOM 1832 N N . LEU A 1 233 ? -20.369 -16.246 22.316 1.00 66.12 233 LEU A N 1
ATOM 1833 C CA . LEU A 1 233 ? -20.157 -17.294 21.308 1.00 66.12 233 LEU A CA 1
ATOM 1834 C C . LEU A 1 233 ? -19.402 -16.740 20.109 1.00 66.12 233 LEU A C 1
ATOM 1836 O O . LEU A 1 233 ? -19.964 -15.898 19.417 1.00 66.12 233 LEU A O 1
ATOM 1840 N N . LEU A 1 234 ? -18.166 -17.183 19.855 1.00 60.25 234 LEU A N 1
ATOM 1841 C CA . LEU A 1 234 ? -17.481 -16.873 18.596 1.00 60.25 234 LEU A CA 1
ATOM 1842 C C . LEU A 1 234 ? -18.281 -17.449 17.418 1.00 60.25 234 LEU A C 1
ATOM 1844 O O . LEU A 1 234 ? -18.796 -18.563 17.552 1.00 60.25 234 LEU A O 1
ATOM 1848 N N . PRO A 1 235 ? -18.375 -16.719 16.291 1.00 59.16 235 PRO A N 1
ATOM 1849 C CA . PRO A 1 235 ? -18.915 -17.292 15.074 1.00 59.16 235 PRO A CA 1
ATOM 1850 C C . PRO A 1 235 ? -18.172 -18.585 14.741 1.00 59.16 235 PRO A C 1
ATOM 1852 O O . PRO A 1 235 ? -16.945 -18.625 14.861 1.00 59.16 235 PRO A O 1
ATOM 1855 N N . LYS A 1 236 ? -18.885 -19.653 14.377 1.00 57.00 236 LYS A N 1
ATOM 1856 C CA . LYS A 1 236 ? -18.219 -20.874 13.900 1.00 57.00 236 LYS A CA 1
ATOM 1857 C C . LYS A 1 236 ? -17.569 -20.574 12.546 1.00 57.00 236 LYS A C 1
ATOM 1859 O O . LYS A 1 236 ? -18.067 -19.739 11.804 1.00 57.00 236 LYS A O 1
ATOM 1864 N N . ASP A 1 237 ? -16.514 -21.289 12.161 1.00 50.00 237 ASP A N 1
ATOM 1865 C CA . ASP A 1 237 ? -15.930 -21.147 10.809 1.00 50.00 237 ASP A CA 1
ATOM 1866 C C . ASP A 1 237 ? -16.950 -21.479 9.698 1.00 50.00 237 ASP A C 1
ATOM 1868 O O . ASP A 1 237 ? -16.841 -21.028 8.557 1.00 50.00 237 ASP A O 1
ATOM 1872 N N . THR A 1 238 ? -17.977 -22.253 10.059 1.00 52.59 238 THR A N 1
ATOM 1873 C CA . THR A 1 238 ? -19.145 -22.583 9.241 1.00 52.59 238 THR A CA 1
ATOM 1874 C C . THR A 1 238 ? -20.276 -21.569 9.350 1.00 52.59 238 THR A C 1
ATOM 1876 O O . THR A 1 238 ? -21.309 -21.811 8.733 1.00 52.59 238 THR A O 1
ATOM 1879 N N . ASP A 1 239 ? -20.151 -20.509 10.157 1.00 56.25 239 ASP A N 1
ATOM 1880 C CA . ASP A 1 239 ? -21.187 -19.484 10.245 1.00 56.25 239 ASP A CA 1
ATOM 1881 C C . ASP A 1 239 ? -21.363 -18.915 8.844 1.00 56.25 239 ASP A C 1
ATOM 1883 O O . ASP A 1 239 ? -20.481 -18.275 8.253 1.00 56.25 239 ASP A O 1
ATOM 1887 N N . GLU A 1 240 ? -22.507 -19.283 8.277 1.00 60.19 240 GLU A N 1
ATOM 1888 C CA . GLU A 1 240 ? -22.997 -18.791 7.013 1.00 60.19 240 GLU A CA 1
ATOM 1889 C C . GLU A 1 240 ? -22.904 -17.283 7.072 1.00 60.19 240 GLU A C 1
ATOM 1891 O O . GLU A 1 240 ? -23.335 -16.679 8.052 1.00 60.19 240 GLU A O 1
ATOM 1896 N N . HIS A 1 241 ? -22.293 -16.697 6.047 1.00 71.31 241 HIS A N 1
ATOM 1897 C CA . HIS A 1 241 ? -22.156 -15.259 5.931 1.00 71.31 241 HIS A CA 1
ATOM 1898 C C . HIS A 1 241 ? -23.513 -14.594 6.213 1.00 71.31 241 HIS A C 1
ATOM 1900 O O . HIS A 1 241 ? -24.416 -14.743 5.384 1.00 71.31 241 HIS A O 1
ATOM 1906 N N . PRO A 1 242 ? -23.700 -13.945 7.383 1.00 80.25 242 PRO A N 1
ATOM 1907 C CA . PRO A 1 242 ? -25.023 -13.539 7.835 1.00 80.25 242 PRO A CA 1
ATOM 1908 C C . PRO A 1 242 ? -25.759 -12.727 6.773 1.00 80.25 242 PRO A C 1
ATOM 1910 O O . PRO A 1 242 ? -25.151 -11.879 6.122 1.00 80.25 242 PRO A O 1
ATOM 1913 N N . ALA A 1 243 ? -27.070 -12.939 6.616 1.00 82.81 243 ALA A N 1
ATOM 1914 C CA . ALA A 1 243 ? -27.844 -12.350 5.516 1.00 82.81 243 ALA A CA 1
ATOM 1915 C C . ALA A 1 243 ? -27.682 -10.821 5.396 1.00 82.81 243 ALA A C 1
ATOM 1917 O O . ALA A 1 243 ? -27.626 -10.287 4.290 1.00 82.81 243 ALA A O 1
ATOM 1918 N N . HIS A 1 244 ? -27.549 -10.124 6.529 1.00 81.56 244 HIS A N 1
ATOM 1919 C CA . HIS A 1 244 ? -27.335 -8.678 6.566 1.00 81.56 244 HIS A CA 1
ATOM 1920 C C . HIS A 1 244 ? -25.958 -8.253 6.034 1.00 81.56 244 HIS A C 1
ATOM 1922 O O . HIS A 1 244 ? -25.864 -7.196 5.426 1.00 81.56 244 HIS A O 1
ATOM 1928 N N . PHE A 1 245 ? -24.911 -9.069 6.186 1.00 86.62 245 PHE A N 1
ATOM 1929 C CA . PHE A 1 245 ? -23.632 -8.836 5.514 1.00 86.62 245 PHE A CA 1
ATOM 1930 C C . PHE A 1 245 ? -23.688 -9.303 4.054 1.00 86.62 245 PHE A C 1
ATOM 1932 O O . PHE A 1 245 ? -23.280 -8.570 3.158 1.00 86.62 245 PHE A O 1
ATOM 1939 N N . ALA A 1 246 ? -24.266 -10.477 3.779 1.00 85.31 246 ALA A N 1
ATOM 1940 C CA . ALA A 1 246 ? -24.381 -11.023 2.425 1.00 85.31 246 ALA A CA 1
ATOM 1941 C C . ALA A 1 246 ? -25.135 -10.093 1.457 1.00 85.31 246 ALA A C 1
ATOM 1943 O O . ALA A 1 246 ? -24.801 -10.042 0.272 1.00 85.31 246 ALA A O 1
ATOM 1944 N N . ALA A 1 247 ? -26.084 -9.295 1.957 1.00 89.00 247 ALA A N 1
ATOM 1945 C CA . ALA A 1 247 ? -26.776 -8.259 1.190 1.00 89.00 247 ALA A CA 1
ATOM 1946 C C . ALA A 1 247 ? -25.822 -7.241 0.525 1.00 89.00 247 ALA A C 1
ATOM 1948 O O . ALA A 1 247 ? -26.158 -6.661 -0.508 1.00 89.00 247 ALA A O 1
ATOM 1949 N N . HIS A 1 248 ? -24.608 -7.061 1.058 1.00 89.00 248 HIS A N 1
ATOM 1950 C CA . HIS A 1 248 ? -23.598 -6.152 0.513 1.00 89.00 248 HIS A CA 1
ATOM 1951 C C . HIS A 1 248 ? -22.661 -6.794 -0.526 1.00 89.00 248 HIS A C 1
ATOM 1953 O O . HIS A 1 248 ? -21.861 -6.079 -1.136 1.00 89.00 248 HIS A O 1
ATOM 1959 N N . ARG A 1 249 ? -22.808 -8.095 -0.835 1.00 88.69 249 ARG A N 1
ATOM 1960 C CA . ARG A 1 249 ? -21.966 -8.822 -1.809 1.00 88.69 249 ARG A CA 1
ATOM 1961 C C . ARG A 1 249 ? -21.921 -8.145 -3.178 1.00 88.69 249 ARG A C 1
ATOM 1963 O O . ARG A 1 249 ? -20.869 -8.114 -3.809 1.00 88.69 249 ARG A O 1
ATOM 1970 N N . ALA A 1 250 ? -23.023 -7.551 -3.635 1.00 85.62 250 ALA A N 1
ATOM 1971 C CA . ALA A 1 250 ? -23.062 -6.834 -4.912 1.00 85.62 250 ALA A CA 1
ATOM 1972 C C . ALA A 1 250 ? -22.187 -5.562 -4.922 1.00 85.62 250 ALA A C 1
ATOM 1974 O O . ALA A 1 250 ? -21.632 -5.194 -5.960 1.00 85.62 250 ALA A O 1
ATOM 1975 N N . ALA A 1 251 ? -22.052 -4.870 -3.786 1.00 84.88 251 ALA A N 1
ATOM 1976 C CA . ALA A 1 251 ? -21.108 -3.762 -3.651 1.00 84.88 251 ALA A CA 1
ATOM 1977 C C . ALA A 1 251 ? -19.671 -4.293 -3.670 1.00 84.88 251 ALA A C 1
ATOM 1979 O O . ALA A 1 251 ? -18.869 -3.822 -4.474 1.00 84.88 251 ALA A O 1
ATOM 1980 N N . THR A 1 252 ? -19.397 -5.340 -2.891 1.00 84.81 252 THR A N 1
ATOM 1981 C CA . THR A 1 252 ? -18.092 -6.009 -2.833 1.00 84.81 252 THR A CA 1
ATOM 1982 C C . THR A 1 252 ? -17.619 -6.522 -4.195 1.00 84.81 252 THR A C 1
ATOM 1984 O O . THR A 1 252 ? -16.468 -6.318 -4.564 1.00 84.81 252 THR A O 1
ATOM 1987 N N . GLU A 1 253 ? -18.484 -7.137 -5.001 1.00 84.12 253 GLU A N 1
ATOM 1988 C CA . GLU A 1 253 ? -18.100 -7.617 -6.336 1.00 84.12 253 GLU A CA 1
ATOM 1989 C C . GLU A 1 253 ? -17.796 -6.459 -7.300 1.00 84.12 253 GLU A C 1
ATOM 1991 O O . GLU A 1 253 ? -16.808 -6.514 -8.030 1.00 84.12 253 GLU A O 1
ATOM 1996 N N . ARG A 1 254 ? -18.575 -5.366 -7.271 1.00 81.75 254 ARG A N 1
ATOM 1997 C CA . ARG A 1 254 ? -18.270 -4.154 -8.064 1.00 81.75 254 ARG A CA 1
ATOM 1998 C C . ARG A 1 254 ? -16.932 -3.541 -7.664 1.00 81.75 254 ARG A C 1
ATOM 2000 O O . ARG A 1 254 ? -16.149 -3.134 -8.517 1.00 81.75 254 ARG A O 1
ATOM 2007 N N . GLN A 1 255 ? -16.670 -3.511 -6.367 1.00 77.81 255 GLN A N 1
ATOM 2008 C CA . GLN A 1 255 ? -15.423 -3.065 -5.769 1.00 77.81 255 GLN A CA 1
ATOM 2009 C C . GLN A 1 255 ? -14.234 -3.921 -6.237 1.00 77.81 255 GLN A C 1
ATOM 2011 O O . GLN A 1 255 ? -13.271 -3.388 -6.786 1.00 77.81 255 GLN A O 1
ATOM 2016 N N . ILE A 1 256 ? -14.334 -5.249 -6.149 1.00 77.06 256 ILE A N 1
ATOM 2017 C CA . ILE A 1 256 ? -13.315 -6.185 -6.651 1.00 77.06 256 ILE A CA 1
ATOM 2018 C C . ILE A 1 256 ? -13.115 -6.033 -8.164 1.00 77.06 256 ILE A C 1
ATOM 2020 O O . ILE A 1 256 ? -11.982 -6.037 -8.645 1.00 77.06 256 ILE A O 1
ATOM 2024 N N . GLN A 1 257 ? -14.188 -5.856 -8.938 1.00 74.19 257 GLN A N 1
ATOM 2025 C CA . GLN A 1 257 ? -14.098 -5.593 -10.376 1.00 74.19 257 GLN A CA 1
ATOM 2026 C C . GLN A 1 257 ? -13.369 -4.280 -10.669 1.00 74.19 257 GLN A C 1
ATOM 2028 O O . GLN A 1 257 ? -12.507 -4.257 -11.545 1.00 74.19 257 GLN A O 1
ATOM 2033 N N . ALA A 1 258 ? -13.653 -3.209 -9.926 1.00 71.44 258 ALA A N 1
ATOM 2034 C CA . ALA A 1 258 ? -12.947 -1.939 -10.054 1.00 71.44 258 ALA A CA 1
ATOM 2035 C C . ALA A 1 258 ? -11.458 -2.087 -9.706 1.00 71.44 258 ALA A C 1
ATOM 2037 O O . ALA A 1 258 ? -10.610 -1.585 -10.446 1.00 71.44 258 ALA A O 1
ATOM 2038 N N . MET A 1 259 ? -11.120 -2.842 -8.652 1.00 69.69 259 MET A N 1
ATOM 2039 C CA . MET A 1 259 ? -9.729 -3.174 -8.311 1.00 69.69 259 MET A CA 1
ATOM 2040 C C . MET A 1 259 ? -9.054 -3.913 -9.457 1.00 69.69 259 MET A C 1
ATOM 2042 O O . MET A 1 259 ? -8.002 -3.483 -9.916 1.00 69.69 259 MET A O 1
ATOM 2046 N N . ASN A 1 260 ? -9.690 -4.960 -9.982 1.00 67.50 260 ASN A N 1
ATOM 2047 C CA . ASN A 1 260 ? -9.176 -5.753 -11.097 1.00 67.50 260 ASN A CA 1
ATOM 2048 C C . ASN A 1 260 ? -9.090 -4.956 -12.413 1.00 67.50 260 ASN A C 1
ATOM 2050 O O . ASN A 1 260 ? -8.222 -5.222 -13.238 1.00 67.50 260 ASN A O 1
ATOM 2054 N N . ALA A 1 261 ? -9.957 -3.969 -12.637 1.00 61.44 261 ALA A N 1
ATOM 2055 C CA . ALA A 1 261 ? -9.919 -3.110 -13.822 1.00 61.44 261 ALA A CA 1
ATOM 2056 C C . ALA A 1 261 ? -8.811 -2.048 -13.723 1.00 61.44 261 ALA A C 1
ATOM 2058 O O . ALA A 1 261 ? -8.086 -1.786 -14.685 1.00 61.44 261 ALA A O 1
ATOM 2059 N N . LEU A 1 262 ? -8.641 -1.452 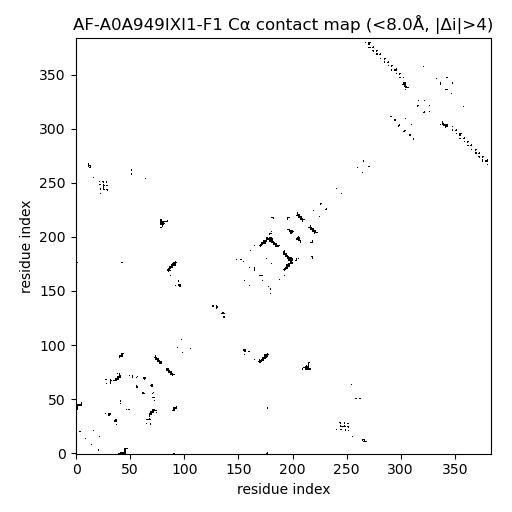-12.540 1.00 54.94 262 LEU A N 1
ATOM 2060 C CA . LEU A 1 262 ? -7.539 -0.534 -12.236 1.00 54.94 262 LEU A CA 1
ATOM 2061 C C . LEU A 1 262 ? -6.199 -1.270 -12.126 1.00 54.94 262 LEU A C 1
ATOM 2063 O O . LEU A 1 262 ? -5.133 -0.658 -12.298 1.00 54.94 262 LEU A O 1
ATOM 2067 N N . TRP A 1 263 ? -6.260 -2.572 -11.870 1.00 56.38 263 TRP A N 1
ATOM 2068 C CA . TRP A 1 263 ? -5.140 -3.473 -11.699 1.00 56.38 263 TRP A CA 1
ATOM 2069 C C . TRP A 1 263 ? -5.417 -4.819 -12.382 1.00 56.38 263 TRP A C 1
ATOM 2071 O O . TRP A 1 263 ? -5.726 -5.803 -11.708 1.00 56.38 263 TRP A O 1
ATOM 2081 N N . PRO A 1 264 ? -5.297 -4.900 -13.725 1.00 48.78 264 PRO A N 1
ATOM 2082 C CA . PRO A 1 264 ? -5.391 -6.184 -14.400 1.00 48.78 264 PRO A CA 1
ATOM 2083 C C . PRO A 1 264 ? -4.303 -7.063 -13.810 1.00 48.78 264 PRO A C 1
ATOM 2085 O O . PRO A 1 264 ? -3.138 -6.666 -13.855 1.00 48.78 264 PRO A O 1
ATOM 2088 N N . GLN A 1 265 ? -4.699 -8.197 -13.228 1.00 52.31 265 GLN A N 1
ATOM 2089 C CA . GLN A 1 265 ? -3.813 -9.227 -12.691 1.00 52.31 265 GLN A CA 1
ATOM 2090 C C . GLN A 1 265 ? -2.655 -9.413 -13.670 1.00 52.31 265 GLN A C 1
ATOM 2092 O O . GLN A 1 265 ? -2.829 -9.923 -14.780 1.00 52.31 265 GLN A O 1
ATOM 2097 N N . ARG A 1 266 ? -1.506 -8.813 -13.344 1.00 54.44 266 ARG A N 1
ATOM 2098 C CA . ARG A 1 266 ? -0.463 -8.625 -14.344 1.00 54.44 266 ARG A CA 1
ATOM 2099 C C . ARG A 1 266 ? 0.204 -9.962 -14.524 1.00 54.44 266 ARG A C 1
ATOM 2101 O O . ARG A 1 266 ? 0.857 -10.455 -13.613 1.00 54.44 266 ARG A O 1
ATOM 2108 N N . ASP A 1 267 ? 0.039 -10.510 -15.718 1.00 61.66 267 ASP A N 1
ATOM 2109 C CA . ASP A 1 267 ? 0.758 -11.686 -16.165 1.00 61.66 267 ASP A CA 1
ATOM 2110 C C . ASP A 1 267 ? 2.265 -11.408 -16.039 1.00 61.66 267 ASP A C 1
ATOM 2112 O O . ASP A 1 267 ? 2.871 -10.731 -16.877 1.00 61.66 267 ASP A O 1
ATOM 2116 N N . ARG A 1 268 ? 2.856 -11.876 -14.934 1.00 62.28 268 ARG A N 1
ATOM 2117 C CA . ARG A 1 268 ? 4.281 -11.746 -14.620 1.00 62.28 268 ARG A CA 1
ATOM 2118 C C . ARG A 1 268 ? 5.127 -12.214 -15.799 1.00 62.28 268 ARG A C 1
ATOM 2120 O O . ARG A 1 268 ? 6.102 -11.553 -16.145 1.00 62.28 268 ARG A O 1
ATOM 2127 N N . LYS A 1 269 ? 4.674 -13.260 -16.498 1.00 66.25 269 LYS A N 1
ATOM 2128 C CA . LYS A 1 269 ? 5.318 -13.789 -17.701 1.00 66.25 269 LYS A C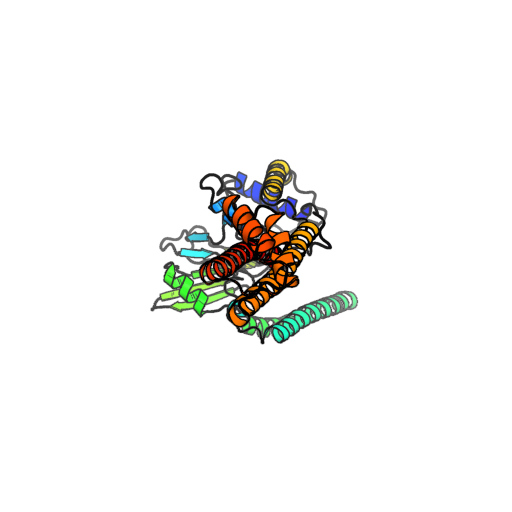A 1
ATOM 2129 C C . LYS A 1 269 ? 5.395 -12.737 -18.803 1.00 66.25 269 LYS A C 1
ATOM 2131 O O . LYS A 1 269 ? 6.425 -12.608 -19.455 1.00 66.25 269 LYS A O 1
ATOM 2136 N N . LYS A 1 270 ? 4.347 -11.933 -18.993 1.00 73.94 270 LYS A N 1
ATOM 2137 C CA . LYS A 1 270 ? 4.322 -10.846 -19.984 1.00 73.94 270 LYS A CA 1
ATOM 2138 C C . LYS A 1 270 ? 5.256 -9.691 -19.606 1.00 73.94 270 LYS A C 1
ATOM 2140 O O . LYS A 1 270 ? 5.877 -9.092 -20.486 1.00 73.94 270 LYS A O 1
ATOM 2145 N N . LEU A 1 271 ? 5.383 -9.373 -18.315 1.00 70.38 271 LEU A N 1
ATOM 2146 C CA . LEU A 1 271 ? 6.335 -8.363 -17.832 1.00 70.38 271 LEU A CA 1
ATOM 2147 C C . LEU A 1 271 ? 7.787 -8.836 -17.971 1.00 70.38 271 LEU A C 1
ATOM 2149 O O . LEU A 1 271 ? 8.616 -8.079 -18.476 1.00 70.38 271 LEU A O 1
ATOM 2153 N N . GLU A 1 272 ? 8.076 -10.086 -17.609 1.00 75.25 272 GLU A N 1
ATOM 2154 C CA . GLU A 1 272 ? 9.383 -10.722 -17.809 1.00 75.25 272 GLU A CA 1
ATOM 2155 C C . GLU A 1 272 ? 9.737 -10.799 -19.300 1.00 75.25 272 GLU A C 1
ATOM 2157 O O . GLU A 1 272 ? 10.843 -10.433 -19.689 1.00 75.25 272 GLU A O 1
ATOM 2162 N N . GLN A 1 273 ? 8.786 -11.163 -20.169 1.00 83.38 273 GLN A N 1
ATOM 2163 C CA . GLN A 1 273 ? 8.967 -11.123 -21.625 1.00 83.38 273 GLN A CA 1
ATOM 2164 C C . GLN A 1 273 ? 9.294 -9.713 -22.126 1.00 83.38 273 GLN A C 1
ATOM 2166 O O . GLN A 1 273 ? 10.215 -9.544 -22.924 1.00 83.38 273 GLN A O 1
ATOM 2171 N N . SER A 1 274 ? 8.578 -8.689 -21.651 1.00 79.19 274 SER A N 1
ATOM 2172 C CA . SER A 1 274 ? 8.850 -7.296 -22.019 1.00 79.19 274 SER A CA 1
ATOM 2173 C C . SER A 1 274 ? 10.225 -6.829 -21.537 1.00 79.19 274 SER A C 1
ATOM 2175 O O . SER A 1 274 ? 10.909 -6.113 -22.271 1.00 79.19 274 SER A O 1
ATOM 2177 N N . TYR A 1 275 ? 10.630 -7.211 -20.323 1.00 82.81 275 TYR A N 1
ATOM 2178 C CA . TYR A 1 275 ? 11.948 -6.903 -19.771 1.00 82.81 275 TYR A CA 1
ATOM 2179 C C . TYR A 1 275 ? 13.054 -7.584 -20.585 1.00 82.81 275 TYR A C 1
ATOM 2181 O O . TYR A 1 275 ? 13.968 -6.912 -21.062 1.00 82.81 275 TYR A O 1
ATOM 2189 N N . ASN A 1 276 ? 12.926 -8.892 -20.820 1.00 83.62 276 ASN A N 1
ATOM 2190 C CA . ASN A 1 276 ? 13.898 -9.691 -21.563 1.00 83.62 276 ASN A CA 1
ATOM 2191 C C . ASN A 1 276 ? 14.043 -9.200 -23.009 1.00 83.62 276 ASN A C 1
ATOM 2193 O O . ASN A 1 276 ? 15.161 -8.994 -23.478 1.00 83.62 276 ASN A O 1
ATOM 2197 N N . ALA A 1 277 ? 12.932 -8.906 -23.690 1.00 89.88 277 ALA A N 1
ATOM 2198 C CA . ALA A 1 277 ? 12.957 -8.363 -25.046 1.00 89.88 277 ALA A CA 1
ATOM 2199 C C . ALA A 1 277 ? 13.647 -6.988 -25.115 1.00 89.88 277 ALA A C 1
ATOM 2201 O O . ALA A 1 277 ? 14.391 -6.707 -26.059 1.00 89.88 277 ALA A O 1
ATOM 2202 N N . ALA A 1 278 ? 13.423 -6.117 -24.126 1.00 83.56 278 ALA A N 1
ATOM 2203 C CA . ALA A 1 278 ? 14.102 -4.826 -24.053 1.00 83.56 278 ALA A CA 1
ATOM 2204 C C . ALA A 1 278 ? 15.600 -4.988 -23.723 1.00 83.56 278 ALA A C 1
ATOM 2206 O O . ALA A 1 278 ? 16.433 -4.315 -24.331 1.00 83.56 278 ALA A O 1
ATOM 2207 N N . ALA A 1 279 ? 15.965 -5.928 -22.845 1.00 79.25 279 ALA A N 1
ATOM 2208 C CA . ALA A 1 279 ? 17.355 -6.246 -22.514 1.00 79.25 279 ALA A CA 1
ATOM 2209 C C . ALA A 1 279 ? 18.139 -6.773 -23.728 1.00 79.25 279 ALA A C 1
ATOM 2211 O O . ALA A 1 279 ? 19.261 -6.332 -23.986 1.00 79.25 279 ALA A O 1
ATOM 2212 N N . GLU A 1 280 ? 17.545 -7.663 -24.526 1.00 89.88 280 GLU A N 1
ATOM 2213 C CA . GLU A 1 280 ? 18.156 -8.147 -25.768 1.00 89.88 280 GLU A CA 1
ATOM 2214 C C . GLU A 1 280 ? 18.382 -7.024 -26.784 1.00 89.88 280 GLU A C 1
ATOM 2216 O O . GLU A 1 280 ? 19.463 -6.925 -27.377 1.00 89.88 280 GLU A O 1
ATOM 2221 N N . LYS A 1 281 ? 17.394 -6.134 -26.951 1.00 89.31 281 LYS A N 1
ATOM 2222 C CA . LYS A 1 281 ? 17.520 -4.954 -27.818 1.00 89.31 281 LYS A CA 1
ATOM 2223 C C . LYS A 1 281 ? 18.625 -4.015 -27.338 1.00 89.31 281 LYS A C 1
ATOM 2225 O O . LYS A 1 281 ? 19.409 -3.552 -28.166 1.00 89.31 281 LYS A O 1
ATOM 2230 N N . THR A 1 282 ? 18.740 -3.778 -26.031 1.00 84.12 282 THR A N 1
ATOM 2231 C CA . THR A 1 282 ? 19.822 -2.971 -25.442 1.00 84.12 282 THR A CA 1
ATOM 2232 C C . THR A 1 282 ? 21.193 -3.571 -25.755 1.00 84.12 282 THR A C 1
ATOM 2234 O O . THR A 1 282 ? 22.034 -2.879 -26.327 1.00 84.12 282 THR A O 1
ATOM 2237 N N . ARG A 1 283 ? 21.390 -4.880 -25.536 1.00 85.69 283 ARG A N 1
ATOM 2238 C CA . ARG A 1 283 ? 22.646 -5.580 -25.883 1.00 85.69 283 ARG A CA 1
ATOM 2239 C C . ARG A 1 283 ? 22.984 -5.470 -27.374 1.00 85.69 283 ARG A C 1
ATOM 2241 O O . ARG A 1 283 ? 24.147 -5.335 -27.757 1.00 85.69 283 ARG A O 1
ATOM 2248 N N . ALA A 1 284 ? 21.981 -5.538 -28.252 1.00 86.81 284 ALA A N 1
ATOM 2249 C CA . ALA A 1 284 ? 22.187 -5.364 -29.690 1.00 86.81 284 ALA A CA 1
ATOM 2250 C C . ALA A 1 284 ? 22.616 -3.929 -30.051 1.00 86.81 284 ALA A C 1
ATOM 2252 O O . ALA A 1 284 ? 23.490 -3.744 -30.904 1.00 86.81 284 ALA A O 1
ATOM 2253 N N . LEU A 1 285 ? 22.034 -2.924 -29.394 1.00 86.31 285 LEU A N 1
ATOM 2254 C CA . LEU A 1 285 ? 22.391 -1.517 -29.575 1.00 86.31 285 LEU A CA 1
ATOM 2255 C C . LEU A 1 285 ? 23.783 -1.192 -29.010 1.00 86.31 285 LEU A C 1
ATOM 2257 O O . LEU A 1 285 ? 24.502 -0.417 -29.638 1.00 86.31 285 LEU A O 1
ATOM 2261 N N . GLU A 1 286 ? 24.203 -1.813 -27.907 1.00 84.94 286 GLU A N 1
ATOM 2262 C CA . GLU A 1 286 ? 25.567 -1.699 -27.363 1.00 84.94 286 GLU A CA 1
ATOM 2263 C C . GLU A 1 286 ? 26.609 -2.244 -28.342 1.00 84.94 286 GLU A C 1
ATOM 2265 O O . GLU A 1 286 ? 27.569 -1.553 -28.684 1.00 84.94 286 GLU A O 1
ATOM 2270 N N . ARG A 1 287 ? 26.375 -3.439 -28.904 1.00 88.31 287 ARG A N 1
ATOM 2271 C CA . ARG A 1 287 ? 27.239 -3.986 -29.965 1.00 88.31 287 ARG A CA 1
ATOM 2272 C C . ARG A 1 287 ? 27.312 -3.058 -31.177 1.00 88.31 287 ARG A C 1
ATOM 2274 O O . ARG A 1 287 ? 28.369 -2.915 -31.786 1.00 88.31 287 ARG A O 1
ATOM 2281 N N . LYS A 1 288 ? 26.194 -2.423 -31.545 1.00 87.06 288 LYS A N 1
ATOM 2282 C CA . LYS A 1 288 ? 26.159 -1.444 -32.640 1.00 87.06 288 LYS A CA 1
ATOM 2283 C C . LYS A 1 288 ? 26.935 -0.170 -32.296 1.00 87.06 288 LYS A C 1
ATOM 2285 O O . LYS A 1 288 ? 27.621 0.345 -33.173 1.00 87.06 288 LYS A O 1
ATOM 2290 N N . LYS A 1 289 ? 26.858 0.310 -31.051 1.00 86.75 289 LYS A N 1
ATOM 2291 C CA . LYS A 1 289 ? 27.623 1.463 -30.559 1.00 86.75 289 LYS A CA 1
ATOM 2292 C C . LYS A 1 289 ? 29.126 1.217 -30.705 1.00 86.75 289 LYS A C 1
ATOM 2294 O O . LYS A 1 289 ? 29.777 1.994 -31.389 1.00 86.75 289 LYS A O 1
ATOM 2299 N N . LEU A 1 290 ? 29.626 0.092 -30.187 1.00 86.69 290 LEU A N 1
ATOM 2300 C CA . LEU A 1 290 ? 31.047 -0.275 -30.270 1.00 86.69 290 LEU A CA 1
ATOM 2301 C C . LEU A 1 290 ? 31.552 -0.329 -31.719 1.00 86.69 290 LEU A C 1
ATOM 2303 O O . LEU A 1 290 ? 32.633 0.157 -32.028 1.00 86.69 290 LEU A O 1
ATOM 2307 N N . ARG A 1 291 ? 30.746 -0.878 -32.638 1.00 86.94 291 ARG A N 1
ATOM 2308 C CA . ARG A 1 291 ? 31.087 -0.917 -34.071 1.00 86.94 291 ARG A CA 1
ATOM 2309 C C . ARG A 1 291 ? 31.163 0.474 -34.700 1.00 86.94 291 ARG A C 1
ATOM 2311 O O . ARG A 1 291 ? 32.019 0.704 -35.546 1.00 86.94 291 ARG A O 1
ATOM 2318 N N . LEU A 1 292 ? 30.262 1.379 -34.319 1.00 87.12 292 LEU A N 1
ATOM 2319 C CA . LEU A 1 292 ? 30.253 2.758 -34.811 1.00 87.12 292 LEU A CA 1
ATOM 2320 C C . LEU A 1 292 ? 31.411 3.584 -34.230 1.00 87.12 292 LEU A C 1
ATOM 2322 O O . LEU A 1 292 ? 31.981 4.387 -34.959 1.00 87.12 292 LEU A O 1
ATOM 2326 N N . GLU A 1 293 ? 31.772 3.376 -32.961 1.00 87.69 293 GLU A N 1
ATOM 2327 C CA . GLU A 1 293 ? 32.945 4.001 -32.325 1.00 87.69 293 GLU A CA 1
ATOM 2328 C C . GLU A 1 293 ? 34.237 3.532 -33.000 1.00 87.69 293 GLU A C 1
ATOM 2330 O O . GLU A 1 293 ? 35.005 4.360 -33.479 1.00 87.69 293 GLU A O 1
ATOM 2335 N N . ALA A 1 294 ? 34.407 2.219 -33.187 1.00 86.69 294 ALA A N 1
ATOM 2336 C CA . ALA A 1 294 ? 35.557 1.671 -33.905 1.00 86.69 294 ALA A CA 1
ATOM 2337 C C . ALA A 1 294 ? 35.656 2.198 -35.350 1.00 86.69 294 ALA A C 1
ATOM 2339 O O . ALA A 1 294 ? 36.744 2.505 -35.830 1.00 86.69 294 ALA A O 1
ATOM 2340 N N . ALA A 1 295 ? 34.526 2.333 -36.052 1.00 85.25 295 ALA A N 1
ATOM 2341 C CA . ALA A 1 295 ? 34.497 2.927 -37.387 1.00 85.25 295 ALA A CA 1
ATOM 2342 C C . ALA A 1 295 ? 34.904 4.410 -37.377 1.00 85.25 295 ALA A C 1
ATOM 2344 O O . ALA A 1 295 ? 35.647 4.848 -38.254 1.00 85.25 295 ALA A O 1
ATOM 2345 N N . LEU A 1 296 ? 34.441 5.180 -36.387 1.00 87.50 296 LEU A N 1
ATOM 2346 C CA . LEU A 1 296 ? 34.802 6.588 -36.232 1.00 87.50 296 LEU A CA 1
ATOM 2347 C C . LEU A 1 296 ? 36.303 6.755 -35.969 1.00 87.50 296 LEU A C 1
ATOM 2349 O O . LEU A 1 296 ? 36.929 7.605 -36.604 1.00 87.50 296 LEU A O 1
ATOM 2353 N N . ASP A 1 297 ? 36.877 5.917 -35.105 1.00 86.19 297 ASP A N 1
ATOM 2354 C CA . ASP A 1 297 ? 38.307 5.932 -34.793 1.00 86.19 297 ASP A CA 1
ATOM 2355 C C . ASP A 1 297 ? 39.152 5.570 -36.016 1.00 86.19 297 ASP A C 1
ATOM 2357 O O . ASP A 1 297 ? 40.104 6.279 -36.343 1.00 86.19 297 ASP A O 1
ATOM 2361 N N . ARG A 1 298 ? 38.772 4.519 -36.756 1.00 84.56 298 ARG A N 1
ATOM 2362 C CA . ARG A 1 298 ? 39.485 4.106 -37.976 1.00 84.56 298 ARG A CA 1
ATOM 2363 C C . ARG A 1 298 ? 39.453 5.178 -39.054 1.00 84.56 298 ARG A C 1
ATOM 2365 O O . ARG A 1 298 ? 40.495 5.492 -39.625 1.00 84.56 298 ARG A O 1
ATOM 2372 N N . VAL A 1 299 ? 38.292 5.785 -39.300 1.00 85.44 299 VAL A N 1
ATOM 2373 C CA . VAL A 1 299 ? 38.176 6.901 -40.248 1.00 85.44 299 VAL A CA 1
ATOM 2374 C C . VAL A 1 299 ? 39.005 8.097 -39.772 1.00 85.44 299 VAL A C 1
ATOM 2376 O O . VAL A 1 299 ? 39.666 8.735 -40.587 1.00 85.44 299 VAL A O 1
ATOM 2379 N N . GLY A 1 300 ? 39.024 8.382 -38.467 1.00 83.12 300 GLY A N 1
ATOM 2380 C CA . GLY A 1 300 ? 39.835 9.449 -37.877 1.00 83.12 300 GLY A CA 1
ATOM 2381 C C . GLY A 1 300 ? 41.344 9.247 -38.009 1.00 83.12 300 GLY A C 1
ATOM 2382 O O . GLY A 1 300 ? 42.048 10.200 -38.326 1.00 83.12 300 GLY A O 1
ATOM 2383 N N . GLN A 1 301 ? 41.837 8.025 -37.802 1.00 81.19 301 GLN A N 1
ATOM 2384 C CA . GLN A 1 301 ? 43.270 7.713 -37.832 1.00 81.19 301 GLN A CA 1
ATOM 2385 C C . GLN A 1 301 ? 43.795 7.458 -39.249 1.00 81.19 301 GLN A C 1
ATOM 2387 O O . GLN A 1 301 ? 44.853 7.959 -39.620 1.00 81.19 301 GLN A O 1
ATOM 2392 N N . ALA A 1 302 ? 43.070 6.671 -40.047 1.00 77.69 302 ALA A N 1
ATOM 2393 C CA . ALA A 1 302 ? 43.531 6.245 -41.366 1.00 77.69 302 ALA A CA 1
ATOM 2394 C C . ALA A 1 302 ? 43.152 7.231 -42.479 1.00 77.69 302 ALA A C 1
ATOM 2396 O O . ALA A 1 302 ? 43.779 7.220 -43.541 1.00 77.69 302 ALA A O 1
ATOM 2397 N N . GLY A 1 303 ? 42.116 8.054 -42.270 1.00 78.75 303 GLY A N 1
ATOM 2398 C CA . GLY A 1 303 ? 41.558 8.921 -43.311 1.00 78.75 303 GLY A CA 1
ATOM 2399 C C . GLY A 1 303 ? 41.007 8.138 -44.508 1.00 78.75 303 GLY A C 1
ATOM 2400 O O . GLY A 1 303 ? 41.004 8.647 -45.626 1.00 78.75 303 GLY A O 1
ATOM 2401 N N . LYS A 1 304 ? 40.609 6.877 -44.301 1.00 78.56 304 LYS A N 1
ATOM 2402 C CA . LYS A 1 304 ? 40.167 5.938 -45.341 1.00 78.56 304 LYS A CA 1
ATOM 2403 C C . LYS A 1 304 ? 38.884 5.225 -44.927 1.00 78.56 304 LYS A C 1
ATOM 2405 O O . LYS A 1 304 ? 38.626 5.042 -43.739 1.00 78.56 304 LYS A O 1
ATOM 2410 N N . LEU A 1 305 ? 38.119 4.789 -45.925 1.00 77.19 305 LEU A N 1
ATOM 2411 C CA . LEU A 1 305 ? 36.971 3.899 -45.764 1.00 77.19 305 LEU A CA 1
ATOM 2412 C C . LEU A 1 305 ? 37.413 2.448 -45.968 1.00 77.19 305 LEU A C 1
ATOM 2414 O O . LEU A 1 305 ? 37.767 2.054 -47.077 1.00 77.19 305 LEU A O 1
ATOM 2418 N N . ASP A 1 306 ? 37.403 1.666 -44.890 1.00 78.31 306 ASP A N 1
ATOM 2419 C CA . ASP A 1 306 ? 37.585 0.216 -44.966 1.00 78.31 306 ASP A CA 1
ATOM 2420 C C . ASP A 1 306 ? 36.255 -0.506 -45.249 1.00 78.31 306 ASP A C 1
ATOM 2422 O O . ASP A 1 306 ? 35.165 0.025 -45.007 1.00 78.31 306 ASP A O 1
ATOM 2426 N N . ALA A 1 307 ? 36.345 -1.749 -45.727 1.00 76.75 307 ALA A N 1
ATOM 2427 C CA . ALA A 1 307 ? 35.182 -2.564 -46.078 1.00 76.75 307 ALA A CA 1
ATOM 2428 C C . ALA A 1 307 ? 34.189 -2.734 -44.907 1.00 76.75 307 ALA A C 1
ATOM 2430 O O . ALA A 1 307 ? 32.973 -2.745 -45.104 1.00 76.75 307 ALA A O 1
ATOM 2431 N N . GLN A 1 308 ? 34.679 -2.807 -43.661 1.00 76.12 308 GLN A N 1
ATOM 2432 C CA . GLN A 1 308 ? 33.817 -2.920 -42.478 1.00 76.12 308 GLN A CA 1
ATOM 2433 C C . GLN A 1 308 ? 33.001 -1.647 -42.232 1.00 76.12 308 GLN A C 1
ATOM 2435 O O . GLN A 1 308 ? 31.831 -1.714 -41.852 1.00 76.12 308 GLN A O 1
ATOM 2440 N N . THR A 1 309 ? 33.611 -0.485 -42.433 1.00 77.62 309 THR A N 1
ATOM 2441 C CA . THR A 1 309 ? 32.992 0.826 -42.253 1.00 77.62 309 THR A CA 1
ATOM 2442 C C . THR A 1 309 ? 31.999 1.104 -43.375 1.00 77.62 309 THR A C 1
ATOM 2444 O O . THR A 1 309 ? 30.886 1.548 -43.088 1.00 77.62 309 THR A O 1
ATOM 2447 N N . CYS A 1 310 ? 32.336 0.743 -44.618 1.00 76.94 310 CYS A N 1
ATOM 2448 C CA . CYS A 1 310 ? 31.402 0.766 -45.746 1.00 76.94 310 CYS A CA 1
ATOM 2449 C C . CYS A 1 310 ? 30.164 -0.085 -45.450 1.00 76.94 310 CYS A C 1
ATOM 2451 O O . CYS A 1 310 ? 29.049 0.433 -45.460 1.00 76.94 310 CYS A O 1
ATOM 2453 N N . HIS A 1 311 ? 30.355 -1.343 -45.043 1.00 78.94 311 HIS A N 1
ATOM 2454 C CA . HIS A 1 311 ? 29.248 -2.240 -44.714 1.00 78.94 311 HIS A CA 1
ATOM 2455 C C . HIS A 1 311 ? 28.356 -1.703 -43.576 1.00 78.94 311 HIS A C 1
ATOM 2457 O O . HIS A 1 311 ? 27.128 -1.826 -43.608 1.00 78.94 311 HIS A O 1
ATOM 2463 N N . LEU A 1 312 ? 28.946 -1.071 -42.554 1.00 77.94 312 LEU A N 1
ATOM 2464 C CA . LEU A 1 312 ? 28.193 -0.442 -41.463 1.00 77.94 312 LEU A CA 1
ATOM 2465 C C . LEU A 1 312 ? 27.352 0.750 -41.941 1.00 77.94 312 LEU A C 1
ATOM 2467 O O . LEU A 1 312 ? 26.199 0.888 -41.518 1.00 77.94 312 LEU A O 1
ATOM 2471 N N . LEU A 1 313 ? 27.914 1.595 -42.808 1.00 75.56 313 LEU A N 1
ATOM 2472 C CA . LEU A 1 313 ? 27.242 2.762 -43.383 1.00 75.56 313 LEU A CA 1
ATOM 2473 C C . LEU A 1 313 ? 26.134 2.354 -44.365 1.00 75.56 313 LEU A C 1
ATOM 2475 O O . LEU A 1 313 ? 25.043 2.923 -44.319 1.00 75.56 313 LEU A O 1
ATOM 2479 N N . GLU A 1 314 ? 26.357 1.322 -45.178 1.00 74.62 314 GLU A N 1
ATOM 2480 C CA . GLU A 1 314 ? 25.343 0.721 -46.053 1.00 74.62 314 GLU A CA 1
ATOM 2481 C C . GLU A 1 314 ? 24.189 0.113 -45.255 1.00 74.62 314 GLU A C 1
ATOM 2483 O O . GLU A 1 314 ? 23.018 0.404 -45.497 1.00 74.62 314 GLU A O 1
ATOM 2488 N N . LYS A 1 315 ? 24.484 -0.666 -44.211 1.00 74.69 315 LYS A N 1
ATOM 2489 C CA . LYS A 1 315 ? 23.435 -1.222 -43.350 1.00 74.69 315 LYS A CA 1
ATOM 2490 C C . LYS A 1 315 ? 22.638 -0.129 -42.627 1.00 74.69 315 LYS A C 1
ATOM 2492 O O . LYS A 1 315 ? 21.455 -0.311 -42.337 1.00 74.69 315 LYS A O 1
ATOM 2497 N N . ALA A 1 316 ? 23.267 1.008 -42.325 1.00 67.44 316 ALA A N 1
ATOM 2498 C CA . ALA A 1 316 ? 22.588 2.180 -41.779 1.00 67.44 316 ALA A CA 1
ATOM 2499 C C . ALA A 1 316 ? 21.753 2.934 -42.834 1.00 67.44 316 ALA A C 1
ATOM 2501 O O . ALA A 1 316 ? 20.754 3.560 -42.475 1.00 67.44 316 ALA A O 1
AT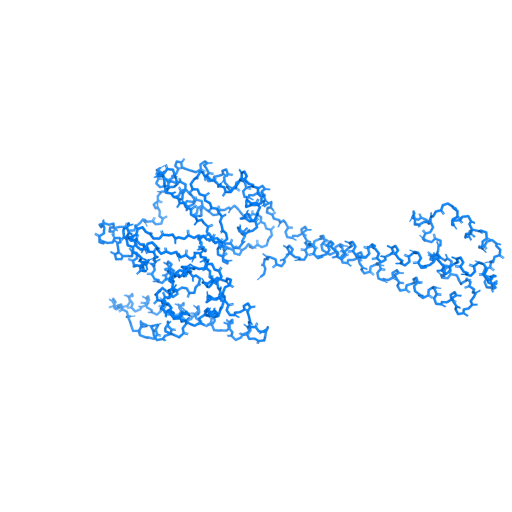OM 2502 N N . SER A 1 317 ? 22.115 2.857 -44.117 1.00 61.25 317 SER A N 1
ATOM 2503 C CA . SER A 1 317 ? 21.394 3.505 -45.219 1.00 61.25 317 SER A CA 1
ATOM 2504 C C . SER A 1 317 ? 20.100 2.773 -45.604 1.00 61.25 317 SER A C 1
ATOM 2506 O O . SER A 1 317 ? 19.138 3.425 -46.025 1.00 61.25 317 SER A O 1
ATOM 2508 N N . GLY A 1 318 ? 20.042 1.453 -45.389 1.00 56.78 318 GLY A N 1
ATOM 2509 C CA . GLY A 1 318 ? 18.899 0.594 -45.723 1.00 56.78 318 GLY A CA 1
ATOM 2510 C C . GLY A 1 318 ? 17.701 0.634 -44.762 1.00 56.78 318 GLY A C 1
ATOM 2511 O O . GLY A 1 318 ? 16.677 0.041 -45.068 1.00 56.78 318 GLY A O 1
ATOM 2512 N N . ASN A 1 319 ? 17.793 1.313 -43.613 1.00 60.69 319 ASN A N 1
ATOM 2513 C CA . ASN A 1 319 ? 16.743 1.296 -42.582 1.00 60.69 319 ASN A CA 1
ATOM 2514 C C . ASN A 1 319 ? 16.544 2.712 -41.992 1.00 60.69 319 ASN A C 1
ATOM 2516 O O . ASN A 1 319 ? 17.039 3.010 -40.906 1.00 60.69 319 ASN A O 1
ATOM 2520 N N . ASP A 1 320 ? 15.932 3.613 -42.775 1.00 53.91 320 ASP A N 1
ATOM 2521 C CA . ASP A 1 320 ? 15.420 4.968 -42.441 1.00 53.91 320 ASP A CA 1
ATOM 2522 C C . ASP A 1 320 ? 16.299 5.957 -41.646 1.00 53.91 320 ASP A C 1
ATOM 2524 O O . ASP A 1 320 ? 15.869 7.059 -41.305 1.00 53.91 320 ASP A O 1
ATOM 2528 N N . ALA A 1 321 ? 17.561 5.636 -41.366 1.00 63.06 321 ALA A N 1
ATOM 2529 C CA . ALA A 1 321 ? 18.394 6.447 -40.483 1.00 63.06 321 ALA A CA 1
ATOM 2530 C C . ALA A 1 321 ? 19.036 7.663 -41.172 1.00 63.06 321 ALA A C 1
ATOM 2532 O O . ALA A 1 321 ? 19.522 8.553 -40.471 1.00 63.06 321 ALA A O 1
ATOM 2533 N N . LEU A 1 322 ? 19.043 7.711 -42.509 1.00 71.31 322 LEU A N 1
ATOM 2534 C CA . LEU A 1 322 ? 19.753 8.713 -43.309 1.00 71.31 322 LEU A CA 1
ATOM 2535 C C . LEU A 1 322 ? 18.815 9.491 -44.236 1.00 71.31 322 LEU A C 1
ATOM 2537 O O . LEU A 1 322 ? 17.981 8.904 -44.928 1.00 71.31 322 LEU A O 1
ATOM 2541 N N . LYS A 1 323 ? 19.008 10.812 -44.312 1.00 80.19 323 LYS A N 1
ATOM 2542 C CA . LYS A 1 323 ? 18.314 11.689 -45.267 1.00 80.19 323 LYS A CA 1
ATOM 2543 C C . LYS A 1 323 ? 18.723 11.347 -46.705 1.00 80.19 323 LYS A C 1
ATOM 2545 O O . LYS A 1 323 ? 19.853 10.927 -46.957 1.00 80.19 323 LYS A O 1
ATOM 2550 N N . LYS A 1 324 ? 17.839 11.610 -47.676 1.00 78.38 324 LYS A N 1
ATOM 2551 C CA . LYS A 1 324 ? 18.098 11.382 -49.116 1.00 78.38 324 LYS A CA 1
ATOM 2552 C C . LYS A 1 324 ? 19.397 12.052 -49.598 1.00 78.38 324 LYS A C 1
ATOM 2554 O O . LYS A 1 324 ? 20.144 11.453 -50.364 1.00 78.38 324 LYS A O 1
ATOM 2559 N N . SER A 1 325 ? 19.705 13.247 -49.088 1.00 80.38 325 SER A N 1
ATOM 2560 C CA . SER A 1 325 ? 20.954 13.970 -49.370 1.00 80.38 325 SER A CA 1
ATOM 2561 C C . SER A 1 325 ? 22.204 13.262 -48.832 1.00 80.38 325 SER A C 1
ATOM 2563 O O . SER A 1 325 ? 23.217 13.210 -49.521 1.00 80.38 325 SER A O 1
ATOM 2565 N N . GLN A 1 326 ? 22.129 12.668 -47.638 1.00 82.44 326 GLN A N 1
ATOM 2566 C CA . GLN A 1 326 ? 23.235 11.916 -47.034 1.00 82.44 326 GLN A CA 1
ATOM 2567 C C . GLN A 1 326 ? 23.512 10.621 -47.802 1.00 82.44 326 GLN A C 1
ATOM 2569 O O . GLN A 1 326 ? 24.669 10.295 -48.041 1.00 82.44 326 GLN A O 1
ATOM 2574 N N . LYS A 1 327 ? 22.456 9.919 -48.239 1.00 79.81 327 LYS A N 1
ATOM 2575 C CA . LYS A 1 327 ? 22.576 8.710 -49.071 1.00 79.81 327 LYS A CA 1
ATOM 2576 C C . LYS A 1 327 ? 23.236 9.012 -50.418 1.00 79.81 327 LYS A C 1
ATOM 2578 O O . LYS A 1 327 ? 24.136 8.286 -50.822 1.00 79.81 327 LYS A O 1
ATOM 2583 N N . LYS A 1 328 ? 22.832 10.107 -51.076 1.00 82.06 328 LYS A N 1
ATOM 2584 C CA . LYS A 1 328 ? 23.434 10.549 -52.343 1.00 82.06 328 LYS A CA 1
ATOM 2585 C C . LYS A 1 328 ? 24.924 10.865 -52.177 1.00 82.06 328 LYS A C 1
ATOM 2587 O O . LYS A 1 328 ? 25.736 10.358 -52.938 1.00 82.06 328 LYS A O 1
ATOM 2592 N N . LYS A 1 329 ? 25.280 11.633 -51.143 1.00 81.81 329 LYS A N 1
ATOM 2593 C CA . LYS A 1 329 ? 26.673 12.012 -50.876 1.00 81.81 329 LYS A CA 1
ATOM 2594 C C . LYS A 1 329 ? 27.549 10.818 -50.475 1.00 81.81 329 LYS A C 1
ATOM 2596 O O . LYS A 1 329 ? 28.695 10.748 -50.889 1.00 81.81 329 LYS A O 1
ATOM 2601 N N . LEU A 1 330 ? 27.008 9.845 -49.735 1.00 80.75 330 LEU A N 1
ATOM 2602 C CA . LEU A 1 330 ? 27.693 8.572 -49.472 1.00 80.75 330 LEU A CA 1
ATOM 2603 C C . LEU A 1 330 ? 27.940 7.768 -50.753 1.00 80.75 330 LEU A C 1
ATOM 2605 O O . LEU A 1 330 ? 29.035 7.254 -50.928 1.00 80.75 330 LEU A O 1
ATOM 2609 N N . ALA A 1 331 ? 26.952 7.677 -51.646 1.00 79.00 331 ALA A N 1
ATOM 2610 C CA . ALA A 1 331 ? 27.114 6.981 -52.922 1.00 79.00 331 ALA A CA 1
ATOM 2611 C C . ALA A 1 331 ? 28.167 7.661 -53.812 1.00 79.00 331 ALA A C 1
ATOM 2613 O O . ALA A 1 331 ? 28.969 6.980 -54.437 1.00 79.00 331 ALA A O 1
ATOM 2614 N N . GLU A 1 332 ? 28.213 8.997 -53.826 1.00 82.12 332 GLU A N 1
ATOM 2615 C CA . GLU A 1 332 ? 29.271 9.756 -54.508 1.00 82.12 332 GLU A CA 1
ATOM 2616 C C . GLU A 1 332 ? 30.659 9.442 -53.928 1.00 82.12 332 GLU A C 1
ATOM 2618 O O . GLU A 1 332 ? 31.593 9.216 -54.693 1.00 82.12 332 GLU A O 1
ATOM 2623 N N . ILE A 1 333 ? 30.783 9.363 -52.597 1.00 80.62 333 ILE A N 1
ATOM 2624 C CA . ILE A 1 333 ? 32.034 8.995 -51.916 1.00 80.62 333 ILE A CA 1
ATOM 2625 C C . ILE A 1 333 ? 32.435 7.551 -52.246 1.00 80.62 333 ILE A C 1
ATOM 2627 O O . ILE A 1 333 ? 33.584 7.320 -52.603 1.00 80.62 333 ILE A O 1
ATOM 2631 N N . PHE A 1 334 ? 31.510 6.588 -52.183 1.00 78.19 334 PHE A N 1
ATOM 2632 C CA . PHE A 1 334 ? 31.797 5.182 -52.492 1.00 78.19 334 PHE A CA 1
ATOM 2633 C C . PHE A 1 334 ? 32.150 4.958 -53.966 1.00 78.19 334 PHE A C 1
ATOM 2635 O O . PHE A 1 334 ? 33.065 4.197 -54.261 1.00 78.19 334 PHE A O 1
ATOM 2642 N N . ASN A 1 335 ? 31.490 5.662 -54.891 1.00 77.00 335 ASN A N 1
ATOM 2643 C CA . ASN A 1 335 ? 31.816 5.594 -56.317 1.00 77.00 335 ASN A CA 1
ATOM 2644 C C . ASN A 1 335 ? 33.183 6.218 -56.633 1.00 77.00 335 ASN A C 1
ATOM 2646 O O . ASN A 1 335 ? 33.844 5.802 -57.580 1.00 77.00 335 ASN A O 1
ATOM 2650 N N . ARG A 1 336 ? 33.597 7.236 -55.867 1.00 74.94 336 ARG A N 1
ATOM 2651 C CA . ARG A 1 336 ? 34.883 7.927 -56.037 1.00 74.94 336 ARG A CA 1
ATOM 2652 C C . ARG A 1 336 ? 36.041 7.186 -55.371 1.00 74.94 336 ARG A C 1
ATOM 2654 O O . ARG A 1 336 ? 37.161 7.234 -55.869 1.00 74.94 336 ARG A O 1
ATOM 2661 N N . HIS A 1 337 ? 35.766 6.508 -54.263 1.00 71.00 337 HIS A N 1
ATOM 2662 C CA . HIS A 1 337 ? 36.747 5.818 -53.435 1.00 71.00 337 HIS A CA 1
ATOM 2663 C C . HIS A 1 337 ? 36.386 4.340 -53.313 1.00 71.00 337 HIS A C 1
ATOM 2665 O O . HIS A 1 337 ? 35.919 3.883 -52.269 1.00 71.00 337 HIS A O 1
ATOM 2671 N N . ALA A 1 338 ? 36.593 3.594 -54.399 1.00 58.00 338 ALA A N 1
ATOM 2672 C CA . ALA A 1 338 ? 36.535 2.138 -54.375 1.00 58.00 338 ALA A CA 1
ATOM 2673 C C . ALA A 1 338 ? 37.707 1.619 -53.522 1.00 58.00 338 ALA A C 1
ATOM 2675 O O . ALA A 1 338 ? 38.848 1.684 -53.959 1.00 58.00 338 ALA A O 1
ATOM 2676 N N . GLU A 1 339 ? 37.407 1.212 -52.284 1.00 59.62 339 GLU A N 1
ATOM 2677 C CA . GLU A 1 339 ? 38.270 0.570 -51.273 1.00 59.62 339 GLU A CA 1
ATOM 2678 C C . GLU A 1 339 ? 39.771 0.979 -51.263 1.00 59.62 339 GLU A C 1
ATOM 2680 O O . GLU A 1 339 ? 40.563 0.568 -52.103 1.00 59.62 339 GLU A O 1
ATOM 2685 N N . ASN A 1 340 ? 40.202 1.678 -50.199 1.00 58.03 340 ASN A N 1
ATOM 2686 C CA . ASN A 1 340 ? 41.597 2.046 -49.846 1.00 58.03 340 ASN A CA 1
ATOM 2687 C C . ASN A 1 340 ? 42.205 3.360 -50.384 1.00 58.03 340 ASN A C 1
ATOM 2689 O O . ASN A 1 340 ? 43.376 3.643 -50.074 1.00 58.03 340 ASN A O 1
ATOM 2693 N N . THR A 1 341 ? 41.447 4.227 -51.054 1.00 66.50 341 THR A N 1
ATOM 2694 C CA . THR A 1 341 ? 41.862 5.620 -51.322 1.00 66.50 341 THR A CA 1
ATOM 2695 C C . THR A 1 341 ? 41.613 6.546 -50.123 1.00 66.50 341 THR A C 1
ATOM 2697 O O . THR A 1 341 ? 40.687 6.345 -49.335 1.00 66.50 341 THR A O 1
ATOM 2700 N N . LYS A 1 342 ? 42.497 7.540 -49.929 1.00 78.25 342 LYS A N 1
ATOM 2701 C CA . LYS A 1 342 ? 42.347 8.556 -48.871 1.00 78.25 342 LYS A CA 1
ATOM 2702 C C . LYS A 1 342 ? 41.168 9.468 -49.203 1.00 78.25 342 LYS A C 1
ATOM 2704 O O . LYS A 1 342 ? 41.096 9.980 -50.316 1.00 78.25 342 LYS A O 1
ATOM 2709 N N . LEU A 1 343 ? 40.313 9.701 -48.214 1.00 82.38 343 LEU A N 1
ATOM 2710 C CA . LEU A 1 343 ? 39.268 10.714 -48.285 1.00 82.38 343 LEU A CA 1
ATOM 2711 C C . LEU A 1 343 ? 39.894 12.107 -48.345 1.00 82.38 343 LEU A C 1
ATOM 2713 O O . LEU A 1 343 ? 40.888 12.375 -47.660 1.00 82.38 343 LEU A O 1
ATOM 2717 N N . ASP A 1 344 ? 39.289 13.003 -49.120 1.00 84.56 344 ASP A N 1
ATOM 2718 C CA . ASP A 1 344 ? 39.624 14.419 -49.019 1.00 84.56 344 ASP A CA 1
ATOM 2719 C C . ASP A 1 344 ? 39.098 15.015 -47.693 1.00 84.56 344 ASP A C 1
ATOM 2721 O O . ASP A 1 344 ? 38.313 14.400 -46.961 1.00 84.56 344 ASP A O 1
ATOM 2725 N N . ALA A 1 345 ? 39.567 16.213 -47.330 1.00 83.69 345 ALA A N 1
ATOM 2726 C CA . ALA A 1 345 ? 39.188 16.829 -46.058 1.00 83.69 345 ALA A CA 1
ATOM 2727 C C . ALA A 1 345 ? 37.657 17.038 -45.912 1.00 83.69 345 ALA A C 1
ATOM 2729 O O . ALA A 1 345 ? 37.117 16.697 -44.853 1.00 83.69 345 ALA A O 1
ATOM 2730 N N . PRO A 1 346 ? 36.919 17.531 -46.930 1.00 87.19 346 PRO A N 1
ATOM 2731 C CA . PRO A 1 346 ? 35.456 17.617 -46.876 1.00 87.19 346 PRO A CA 1
ATOM 2732 C C . PRO A 1 346 ? 34.730 16.276 -46.681 1.00 87.19 346 PRO A C 1
ATOM 2734 O O . PRO A 1 346 ? 33.759 16.203 -45.919 1.00 87.19 346 PRO A O 1
ATOM 2737 N N . GLU A 1 347 ? 35.163 15.216 -47.359 1.00 86.12 347 GLU A N 1
ATOM 2738 C CA . GLU A 1 347 ? 34.573 13.877 -47.277 1.00 86.12 347 GLU A CA 1
ATOM 2739 C C . GLU A 1 347 ? 34.865 13.212 -45.931 1.00 86.12 347 GLU A C 1
ATOM 2741 O O . GLU A 1 347 ? 33.983 12.567 -45.352 1.00 86.12 347 GLU A O 1
ATOM 2746 N N . LEU A 1 348 ? 36.068 13.423 -45.392 1.00 86.00 348 LEU A N 1
ATOM 2747 C CA . LEU A 1 348 ? 36.453 12.972 -44.059 1.00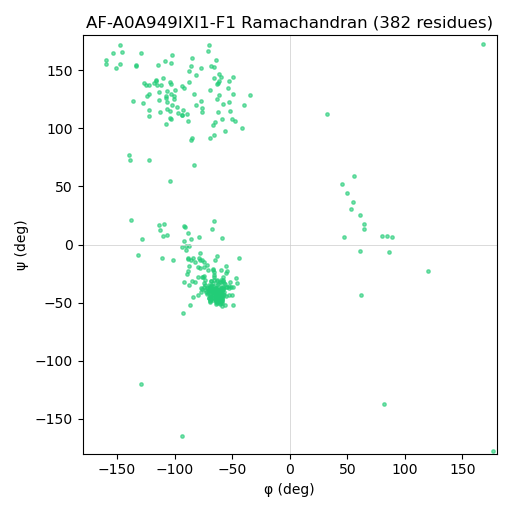 86.00 348 LEU A CA 1
ATOM 2748 C C . LEU A 1 348 ? 35.559 13.608 -42.988 1.00 86.00 348 LEU A C 1
ATOM 2750 O O . LEU A 1 348 ? 34.960 12.898 -42.174 1.00 86.00 348 LEU A O 1
ATOM 2754 N N . VAL A 1 349 ? 35.405 14.936 -43.026 1.00 86.81 349 VAL A N 1
ATOM 2755 C CA . VAL A 1 349 ? 34.541 15.680 -42.096 1.00 86.81 349 VAL A CA 1
ATOM 2756 C C . VAL A 1 349 ? 33.089 15.219 -42.215 1.00 86.81 349 VAL A C 1
ATOM 2758 O O . VAL A 1 349 ? 32.424 14.994 -41.199 1.00 86.81 349 VAL A O 1
ATOM 2761 N N . PHE A 1 350 ? 32.590 15.030 -43.439 1.00 89.38 350 PHE A N 1
ATOM 2762 C CA . PHE A 1 350 ? 31.240 14.519 -43.669 1.00 89.38 350 PHE A CA 1
ATOM 2763 C C . PHE A 1 350 ? 31.045 13.122 -43.061 1.00 89.38 350 PHE A C 1
ATOM 2765 O O . PHE A 1 350 ? 30.079 12.904 -42.327 1.00 89.38 350 PHE A O 1
ATOM 2772 N N . THR A 1 351 ? 31.973 12.197 -43.310 1.00 85.12 351 THR A N 1
ATOM 2773 C CA . THR A 1 351 ? 31.892 10.802 -42.845 1.00 85.12 351 THR A CA 1
ATOM 2774 C C . THR A 1 351 ? 31.950 10.712 -41.320 1.00 85.12 351 THR A C 1
ATOM 2776 O O . THR A 1 351 ? 31.115 10.043 -40.707 1.00 85.12 351 THR A O 1
ATOM 2779 N N . GLN A 1 352 ? 32.864 11.449 -40.679 1.00 87.44 352 GLN A N 1
ATOM 2780 C CA . GLN A 1 352 ? 32.940 11.533 -39.216 1.00 87.44 352 GLN A CA 1
ATOM 2781 C C . GLN A 1 352 ? 31.662 12.120 -38.607 1.00 87.44 352 GLN A C 1
ATOM 2783 O O . GLN A 1 352 ? 31.147 11.609 -37.611 1.00 87.44 352 GLN A O 1
ATOM 2788 N N . THR A 1 353 ? 31.121 13.179 -39.215 1.00 88.81 353 THR A N 1
ATOM 2789 C CA . THR A 1 353 ? 29.870 13.809 -38.767 1.00 88.81 353 THR A CA 1
ATOM 2790 C C . THR A 1 353 ? 28.703 12.829 -38.858 1.00 88.81 353 THR A C 1
ATOM 2792 O O . THR A 1 353 ? 27.910 12.717 -37.923 1.00 88.81 353 THR A O 1
ATOM 2795 N N . LEU A 1 354 ? 28.632 12.059 -39.943 1.00 86.81 354 LEU A N 1
ATOM 2796 C CA . LEU A 1 354 ? 27.592 11.059 -40.143 1.00 86.81 354 LEU A CA 1
ATOM 2797 C C . LEU A 1 354 ? 27.660 9.929 -39.109 1.00 86.81 354 LEU A C 1
ATOM 2799 O O . LEU A 1 354 ? 26.640 9.547 -38.536 1.00 86.81 354 LEU A O 1
ATOM 2803 N N . LEU A 1 355 ? 28.861 9.419 -38.827 1.00 85.81 355 LEU A N 1
ATOM 2804 C CA . LEU A 1 355 ? 29.079 8.394 -37.804 1.00 85.81 355 LEU A CA 1
ATOM 2805 C C . LEU A 1 355 ? 28.682 8.899 -36.407 1.00 85.81 355 LEU A C 1
ATOM 2807 O O . LEU A 1 355 ? 27.995 8.185 -35.672 1.00 85.81 355 LEU A O 1
ATOM 2811 N N . ARG A 1 356 ? 29.014 10.152 -36.063 1.00 88.50 356 ARG A N 1
ATOM 2812 C CA . ARG A 1 356 ? 28.570 10.798 -34.812 1.00 88.50 356 ARG A CA 1
ATOM 2813 C C . ARG A 1 356 ? 27.048 10.956 -34.736 1.00 88.50 356 ARG A C 1
ATOM 2815 O O . ARG A 1 356 ? 26.456 10.727 -33.678 1.00 88.50 356 ARG A O 1
ATOM 2822 N N . GLU A 1 357 ? 26.389 11.291 -35.845 1.00 88.81 357 GLU A N 1
ATOM 2823 C CA . GLU A 1 357 ? 24.922 11.362 -35.906 1.00 88.81 357 GLU A CA 1
ATOM 2824 C C . GLU A 1 357 ? 24.292 9.979 -35.655 1.00 88.81 357 GLU A C 1
ATOM 2826 O O . GLU A 1 357 ? 23.353 9.846 -34.863 1.00 88.81 357 GLU A O 1
ATOM 2831 N N . LEU A 1 358 ? 24.838 8.927 -36.274 1.00 86.44 358 LEU A N 1
ATOM 2832 C CA . LEU A 1 358 ? 24.390 7.548 -36.067 1.00 86.44 358 LEU A CA 1
ATOM 2833 C C . LEU A 1 358 ? 24.610 7.082 -34.620 1.00 86.44 358 LEU A C 1
ATOM 2835 O O . LEU A 1 358 ? 23.715 6.451 -34.051 1.00 86.44 358 LEU A O 1
ATOM 2839 N N . LEU A 1 359 ? 25.744 7.432 -34.002 1.00 85.50 359 LEU A N 1
ATOM 2840 C CA . LEU A 1 359 ? 26.018 7.181 -32.580 1.00 85.50 359 LEU A CA 1
ATOM 2841 C C . LEU A 1 359 ? 24.997 7.866 -31.670 1.00 85.50 359 LEU A C 1
ATOM 2843 O O . LEU A 1 359 ? 24.472 7.246 -30.741 1.00 85.50 359 LEU A O 1
ATOM 2847 N N . THR A 1 360 ? 24.664 9.120 -31.969 1.00 87.56 360 THR A N 1
ATOM 2848 C CA . THR A 1 360 ? 23.663 9.890 -31.220 1.00 87.56 360 THR A CA 1
ATOM 2849 C C . THR A 1 360 ? 22.284 9.233 -31.315 1.00 87.56 360 THR A C 1
ATOM 2851 O O . THR A 1 360 ? 21.634 8.994 -30.294 1.00 87.56 360 THR A O 1
ATOM 2854 N N . LYS A 1 361 ? 21.853 8.846 -32.525 1.00 87.31 361 LYS A N 1
ATOM 2855 C CA . LYS A 1 361 ? 20.581 8.130 -32.734 1.00 87.31 361 LYS A CA 1
ATOM 2856 C C . LYS A 1 361 ? 20.560 6.774 -32.026 1.00 87.31 361 LYS A C 1
ATOM 2858 O O . LYS A 1 361 ? 19.549 6.416 -31.423 1.00 87.31 361 LYS A O 1
ATOM 2863 N N . ASN A 1 362 ? 21.662 6.025 -32.075 1.00 86.94 362 ASN A N 1
ATOM 2864 C CA . ASN A 1 362 ? 21.783 4.736 -31.394 1.00 86.94 362 ASN A CA 1
ATOM 2865 C C . ASN A 1 362 ? 21.662 4.900 -29.873 1.00 86.94 362 ASN A C 1
ATOM 2867 O O . ASN A 1 362 ? 20.910 4.172 -29.233 1.00 86.94 362 ASN A O 1
ATOM 2871 N N . SER A 1 363 ? 22.324 5.916 -29.317 1.00 83.31 363 SER A N 1
ATOM 2872 C CA . SER A 1 363 ? 22.277 6.236 -27.888 1.00 83.31 363 SER A CA 1
ATOM 2873 C C . SER A 1 363 ? 20.880 6.643 -27.421 1.00 83.31 363 SER A C 1
ATOM 2875 O O . SER A 1 363 ? 20.452 6.232 -26.345 1.00 83.31 363 SER A O 1
ATOM 2877 N N . ARG A 1 364 ? 20.124 7.385 -28.242 1.00 86.75 364 ARG A N 1
ATOM 2878 C CA . ARG A 1 364 ? 18.711 7.685 -27.962 1.00 86.75 364 ARG A CA 1
ATOM 2879 C C . ARG A 1 364 ? 17.866 6.410 -27.883 1.00 86.75 364 ARG A C 1
ATOM 2881 O O . ARG A 1 364 ? 17.157 6.225 -26.900 1.00 86.75 364 ARG A O 1
ATOM 2888 N N . LYS A 1 365 ? 17.991 5.510 -28.866 1.00 87.62 365 LYS A N 1
ATOM 2889 C CA . LYS A 1 365 ? 17.278 4.220 -28.855 1.00 87.62 365 LYS A CA 1
ATOM 2890 C C . LYS A 1 365 ? 17.647 3.370 -27.638 1.00 87.62 365 LYS A C 1
ATOM 2892 O O . LYS A 1 365 ? 16.772 2.721 -27.077 1.00 87.62 365 LYS A O 1
ATOM 2897 N N . MET A 1 366 ? 18.912 3.393 -27.206 1.00 81.38 366 MET A N 1
ATOM 2898 C CA . MET A 1 366 ? 19.325 2.710 -25.974 1.00 81.38 366 MET A CA 1
ATOM 2899 C C . MET A 1 366 ? 18.586 3.270 -24.762 1.00 81.38 366 MET A C 1
ATOM 2901 O O . MET A 1 366 ? 18.009 2.489 -24.021 1.00 81.38 366 MET A O 1
ATOM 2905 N N . ARG A 1 367 ? 18.517 4.600 -24.600 1.00 80.88 367 ARG A N 1
ATOM 2906 C CA . ARG A 1 367 ? 17.774 5.227 -23.491 1.00 80.88 367 ARG A CA 1
ATOM 2907 C C . ARG A 1 367 ? 16.299 4.822 -23.477 1.00 80.88 367 ARG A C 1
ATOM 2909 O O . ARG A 1 367 ? 15.784 4.500 -22.415 1.00 80.88 367 ARG A O 1
ATOM 2916 N N . GLU A 1 368 ? 15.645 4.779 -24.637 1.00 86.81 368 GLU A N 1
ATOM 2917 C CA . GLU A 1 368 ? 14.246 4.335 -24.762 1.00 86.81 368 GLU A CA 1
ATOM 2918 C C . GLU A 1 368 ? 14.068 2.865 -24.323 1.00 86.81 368 GLU A C 1
ATOM 2920 O O . GLU A 1 368 ? 13.108 2.524 -23.624 1.00 86.81 368 GLU A O 1
ATOM 2925 N N . GLN A 1 369 ? 15.009 1.980 -24.684 1.00 83.88 369 GLN A N 1
ATOM 2926 C CA . GLN A 1 369 ? 14.988 0.587 -24.220 1.00 83.88 369 GLN A CA 1
ATOM 2927 C C . GLN A 1 369 ? 15.304 0.472 -22.726 1.00 83.88 369 GLN A C 1
ATOM 2929 O O . GLN A 1 369 ? 14.612 -0.263 -22.027 1.00 83.88 369 GLN A O 1
ATOM 2934 N N . THR A 1 370 ? 16.267 1.234 -22.205 1.00 75.50 370 THR A N 1
ATOM 2935 C CA . THR A 1 370 ? 16.569 1.297 -20.769 1.00 75.50 370 THR A CA 1
ATOM 2936 C C . THR A 1 370 ? 15.367 1.796 -19.973 1.00 75.50 370 THR A C 1
ATOM 2938 O O . THR A 1 370 ? 15.044 1.223 -18.942 1.00 75.50 370 THR A O 1
ATOM 2941 N N . GLU A 1 371 ? 14.645 2.807 -20.455 1.00 76.50 371 GLU A N 1
ATOM 2942 C CA . GLU A 1 371 ? 13.422 3.285 -19.808 1.00 76.50 371 GLU A CA 1
ATOM 2943 C C . GLU A 1 371 ? 12.335 2.202 -19.804 1.00 76.50 371 GLU A C 1
ATOM 2945 O O . GLU A 1 371 ? 11.658 2.000 -18.795 1.00 76.50 371 GLU A O 1
ATOM 2950 N N . THR A 1 372 ? 12.200 1.458 -20.904 1.00 77.81 372 THR A N 1
ATOM 2951 C CA . THR A 1 372 ? 11.285 0.311 -20.998 1.00 77.81 372 THR A CA 1
ATOM 2952 C C . THR A 1 372 ? 11.668 -0.789 -20.003 1.00 77.81 372 THR A C 1
ATOM 2954 O O . THR A 1 372 ? 10.802 -1.284 -19.281 1.00 77.81 372 THR A O 1
ATOM 2957 N N . MET A 1 373 ? 12.961 -1.117 -19.900 1.00 79.19 373 MET A N 1
ATOM 2958 C CA . MET A 1 373 ? 13.489 -2.057 -18.909 1.00 79.19 373 MET A CA 1
ATOM 2959 C C . MET A 1 373 ? 13.226 -1.571 -17.486 1.00 79.19 373 MET A C 1
ATOM 2961 O O . MET A 1 373 ? 12.694 -2.333 -16.696 1.00 79.19 373 MET A O 1
ATOM 2965 N N . CYS A 1 374 ? 13.521 -0.310 -17.162 1.00 69.06 374 CYS A N 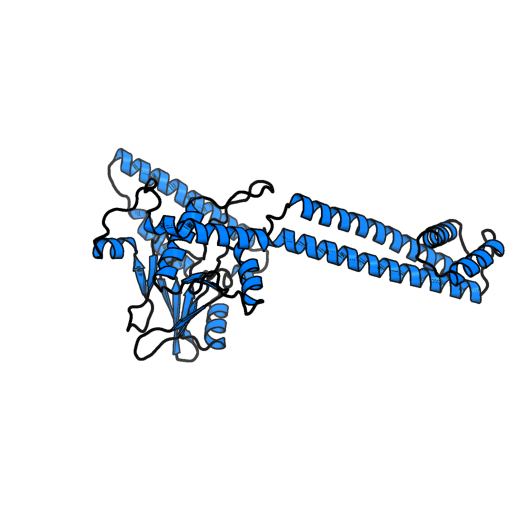1
ATOM 2966 C CA . CYS A 1 374 ? 13.276 0.272 -15.842 1.00 69.06 374 CYS A CA 1
ATOM 2967 C C . CYS A 1 374 ? 11.785 0.276 -15.487 1.00 69.06 374 CYS A C 1
ATOM 2969 O O . CYS A 1 374 ? 11.425 -0.015 -14.351 1.00 69.06 374 CYS A O 1
ATOM 2971 N N . LYS A 1 375 ? 10.897 0.571 -16.444 1.00 70.69 375 LYS A N 1
ATOM 2972 C CA . LYS A 1 375 ? 9.441 0.491 -16.243 1.00 70.69 375 LYS A CA 1
ATOM 2973 C C . LYS A 1 375 ? 8.986 -0.941 -15.972 1.00 70.69 375 LYS A C 1
ATOM 2975 O O . LYS A 1 375 ? 8.114 -1.131 -15.129 1.00 70.69 375 LYS A O 1
ATOM 2980 N N . ALA A 1 376 ? 9.541 -1.927 -16.677 1.00 70.69 376 ALA A N 1
ATOM 2981 C CA . ALA A 1 376 ? 9.236 -3.337 -16.449 1.00 70.69 376 ALA A CA 1
ATOM 2982 C C . ALA A 1 376 ? 9.819 -3.835 -15.115 1.00 70.69 376 ALA A C 1
ATOM 2984 O O . ALA A 1 376 ? 9.085 -4.421 -14.333 1.00 70.69 376 ALA A O 1
ATOM 2985 N N . ALA A 1 377 ? 11.082 -3.516 -14.821 1.00 65.50 377 ALA A N 1
ATOM 2986 C CA . ALA A 1 377 ? 11.795 -3.879 -13.598 1.00 65.50 377 ALA A CA 1
ATOM 2987 C C . ALA A 1 377 ? 11.141 -3.284 -12.352 1.00 65.50 377 ALA A C 1
ATOM 2989 O O . ALA A 1 377 ? 10.794 -4.033 -11.457 1.00 65.50 377 ALA A O 1
ATOM 2990 N N . ARG A 1 378 ? 10.826 -1.978 -12.340 1.00 60.03 378 ARG A N 1
ATOM 2991 C CA . ARG A 1 378 ? 10.066 -1.366 -11.234 1.00 60.03 378 ARG A CA 1
ATOM 2992 C C . ARG A 1 378 ? 8.769 -2.125 -10.972 1.00 60.03 378 ARG A C 1
ATOM 2994 O O . ARG A 1 378 ? 8.433 -2.387 -9.834 1.00 60.03 378 ARG A O 1
ATOM 3001 N N . ARG A 1 379 ? 8.049 -2.509 -12.032 1.00 59.00 379 ARG A N 1
ATOM 3002 C CA . ARG A 1 379 ? 6.791 -3.267 -11.925 1.00 59.00 379 ARG A CA 1
ATOM 3003 C C . ARG A 1 379 ? 6.977 -4.730 -11.504 1.00 59.00 379 ARG A C 1
ATOM 3005 O O . ARG A 1 379 ? 5.980 -5.328 -11.120 1.00 59.00 379 ARG A O 1
ATOM 3012 N N . LEU A 1 380 ? 8.184 -5.285 -11.618 1.00 61.94 380 LEU A N 1
ATOM 3013 C CA . LEU A 1 380 ? 8.564 -6.602 -11.097 1.00 61.94 380 LEU A CA 1
ATOM 3014 C C . LEU A 1 380 ? 9.052 -6.502 -9.637 1.00 61.94 380 LEU A C 1
ATOM 3016 O O . LEU A 1 380 ? 8.752 -7.391 -8.853 1.00 61.94 380 LEU A O 1
ATOM 3020 N N . ASP A 1 381 ? 9.726 -5.412 -9.256 1.00 46.78 381 ASP A N 1
ATOM 3021 C CA . ASP A 1 381 ? 10.277 -5.195 -7.908 1.00 46.78 381 ASP A CA 1
ATOM 3022 C C . ASP A 1 381 ? 9.230 -4.762 -6.864 1.00 46.78 381 ASP A C 1
ATOM 3024 O O . ASP A 1 381 ? 9.443 -5.011 -5.693 1.00 46.78 381 ASP A O 1
ATOM 3028 N N . TYR A 1 382 ? 8.060 -4.226 -7.243 1.00 41.22 382 TYR A N 1
ATOM 3029 C CA . TYR A 1 382 ? 6.909 -4.036 -6.320 1.00 41.22 382 TYR A CA 1
ATOM 3030 C C . TYR A 1 382 ? 6.270 -5.364 -5.832 1.00 41.22 38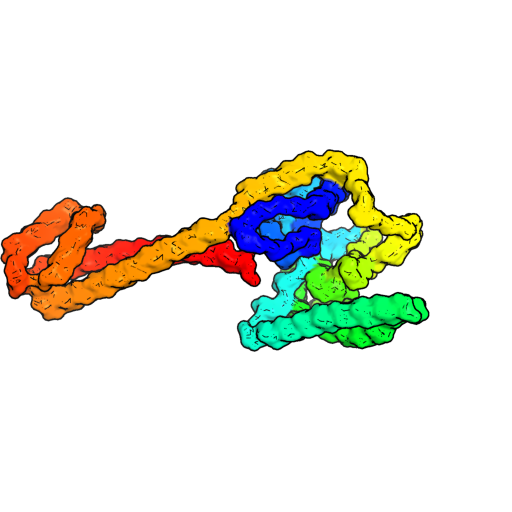2 TYR A C 1
ATOM 3032 O O . TYR A 1 382 ? 5.132 -5.376 -5.372 1.00 41.22 382 TYR A O 1
ATOM 3040 N N . THR A 1 383 ? 6.933 -6.507 -6.034 1.00 37.03 383 THR A N 1
ATOM 3041 C CA . THR A 1 383 ? 6.459 -7.831 -5.586 1.00 37.03 383 THR A CA 1
ATOM 3042 C C . THR A 1 383 ? 7.499 -8.619 -4.786 1.00 37.03 383 THR A C 1
ATOM 3044 O O . THR A 1 383 ? 7.244 -9.779 -4.464 1.00 37.03 383 THR A O 1
ATOM 3047 N N . LEU A 1 384 ? 8.654 -8.018 -4.485 1.00 26.95 384 LEU A N 1
ATOM 3048 C CA . LEU A 1 384 ? 9.685 -8.549 -3.588 1.00 26.95 384 LEU A CA 1
ATOM 3049 C C . LEU A 1 384 ? 9.846 -7.598 -2.408 1.00 26.95 384 LEU A C 1
ATOM 3051 O O . LEU A 1 384 ? 10.085 -8.122 -1.298 1.00 26.95 384 LEU A O 1
#

Mean predicted aligned error: 16.86 Å

Solvent-accessible surface area (backbone atoms only — not comparable to full-atom values): 21391 Å² total; per-residue (Å²): 78,58,80,46,81,58,66,83,68,72,81,62,56,80,73,77,81,53,70,69,53,52,52,51,46,8,48,53,48,42,43,26,74,71,70,39,77,40,78,47,31,57,21,81,44,21,46,87,46,47,68,52,28,56,55,25,64,72,33,92,89,42,50,47,87,41,102,31,33,32,54,37,84,56,49,79,47,71,34,60,15,96,72,57,31,40,28,40,33,41,30,45,70,94,38,33,46,75,84,76,51,71,86,83,55,59,68,62,54,51,52,52,54,54,49,47,55,51,48,54,54,51,46,57,52,50,50,50,50,41,34,74,75,67,72,48,84,78,65,73,60,52,61,60,49,52,59,47,52,66,64,56,76,65,61,55,36,61,66,58,52,50,52,54,26,63,77,66,72,33,46,22,38,37,29,37,78,76,48,63,58,43,75,48,81,41,84,53,98,92,41,76,30,34,44,35,24,24,20,26,75,84,83,60,31,35,40,63,50,58,57,75,66,28,58,61,74,40,68,44,49,46,70,60,54,35,47,76,72,66,58,78,70,79,81,55,97,79,57,66,73,51,68,78,32,51,70,29,44,70,56,40,50,52,50,52,47,49,50,40,68,81,44,59,72,68,46,48,65,58,44,50,49,53,27,51,56,26,51,53,50,35,56,52,44,51,56,50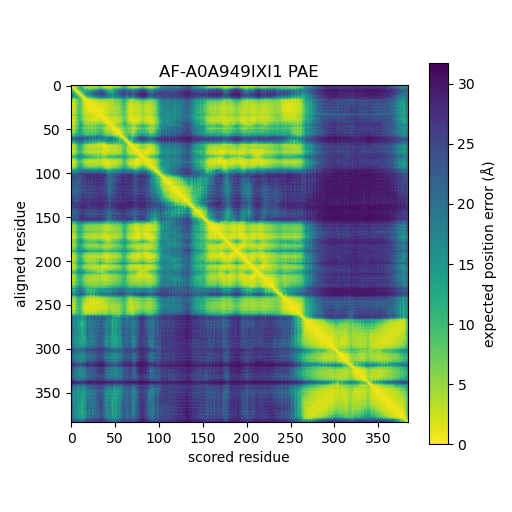,46,54,54,46,52,52,38,42,50,46,35,69,74,68,38,34,57,48,74,70,46,48,52,53,52,50,62,42,59,77,61,84,71,56,55,74,69,57,53,52,52,48,50,54,48,47,75,72,41,68,73,77,45,71,52,54,72,71,56,44,55,51,50,50,51,50,42,52,50,53,50,51,54,48,51,51,54,37,51,56,28,50,51,50,27,49,58,32,46,55,68,57,55,81,76,115

Nearest PDB structures (foldseek):
  5wly-assembly1_A  TM=6.262E-01  e=2.991E-06  Escherichia coli
  5b4d-assembly1_A  TM=6.130E-01  e=1.543E-05  Pseudomonas aeruginosa PAO1
  5b4c-assembly2_B  TM=6.150E-01  e=2.263E-05  Pseudomonas aeruginosa PAO1
  5b49-assembly2_B  TM=5.973E-01  e=2.142E-05  Pseudomonas aeruginosa PAO1
  5b4d-assembly2_B  TM=5.865E-01  e=3.319E-05  Pseudomonas aeruginosa PAO1

Foldseek 3Di:
DCLAALPDPPDQDDDDRDVVSLLVVLVVVLCVVVVAQAEAADDPRRLLCVVVLVVQVVPPPRQALDPRYGYHNKDWDWAQAPPIFIAIEHAQPVFFCVVVDDPPCVVVVVVVVVVVVVVVVVVVVVQVVCCVVPVDRDCVVVVVVVVVLVVLVPRGPVVVQLVVCVVVVGLEYEYEPSLNADKDWDQHPNHIHIYGYQHDCPPQCWGWDADRRGRDIDIDRPQVVCVVVVVPDDQDPPNDSDPSSVVCSVSSVVSSVVSCVSPVSDRLVVLVVLLVVLVVLLVVLVVLLVLLVVLLVCCVPLQFDAPSNLVNVVVCVVPPQDDPVLVVLNVVVCVVHVHDDHDDPVNSVSSSVSSVSVSVVSVVSSVVSVVSNVVSVVVVVSSD

Secondary structure (DSSP, 8-state):
---S-----GGG--PPPPHHHHHHHHHHHHHHHTT--EEE---STTGGGHHHHHHHHTSTT-SEEETTEEE-S-EEEE--STT--EEEE--SGGG-GGGTS-TTSHHHHHHHHHHHHHHHHHHHHHHHHHHHHH----TTHHHHHHHHHHHHTT-S-HHHHHHHHHHTT-SEEEE-SS---EEEEEEETTEEEEEEE---TTTT-EEEE--TT-SS-EEEEHHHHHHHTT--SPPPTT----HHHHTTHHHHHHHHHHHHHHS----HHHHHHHHHHHHHHHHHHHHHHHHHHHHHHHHHHH-B--HHHHHHHHHHHTTT-S-HHHHHHHHHHHHH--SSPBPPHHHHHHHHHHHHHHHHHHHHHHHHHHHHHHHHHHHHHTT-

pLDDT: mean 73.32, std 16.31, range [26.95, 95.31]

Sequence (384 aa):
GDVIGGGEHEQGKAQPVPEIEKRILDILNYAAANGVKVHYIPGNHDEKLRPLVEKLQKRADFGTFSENISFESEAVFETGGPDSKKFKVLHGDSHDPKLFTKHWFRPAEKAVSNGYDDFVRLEKRIARKIHEDLGIDLSAAKMVKDAFKKTIGFLYSHKSIIESIEKGDYDGIILGHTHGAGTEELKIGGRTARIINDGDWVEGASYACTEKDGDIPQVKDYRKERKARGFNLLPKDTDEHPAHFAAHRAATERQIQAMNALWPQRDRKKLEQSYNAAAEKTRALERKKLRLEAALDRVGQAGKLDAQTCHLLEKASGNDALKKSQKKKLAEIFNRHAENTKLDAPELVFTQTLLRELLTKNSRKMREQTETMCKAARRLDYTL